Protein AF-0000000080629270 (afdb_homodimer)

Structure (mmCIF, N/CA/C/O backbone):
data_AF-0000000080629270-model_v1
#
loop_
_entity.id
_entity.type
_entity.pdbx_description
1 polymer 'High-affinity branched-chain amino acid ABC transporter (Substrate-binding protein)'
#
loop_
_atom_site.group_PDB
_atom_site.id
_atom_site.type_symbol
_atom_site.label_atom_id
_atom_site.label_alt_id
_atom_site.label_comp_id
_atom_site.label_asym_id
_atom_site.label_entity_id
_atom_site.label_seq_id
_atom_site.pdbx_PDB_ins_code
_atom_site.Cartn_x
_atom_site.Cartn_y
_atom_site.Cartn_z
_atom_site.occupancy
_atom_site.B_iso_or_equiv
_atom_site.auth_seq_id
_atom_site.auth_comp_id
_atom_site.auth_asym_id
_atom_site.auth_atom_id
_atom_site.pdbx_PDB_model_num
ATOM 1 N N . MET A 1 1 ? 4.297 4.598 -2.424 1 84.56 1 MET A N 1
ATOM 2 C CA . MET A 1 1 ? 3.557 3.338 -2.379 1 84.56 1 MET A CA 1
ATOM 3 C C . MET A 1 1 ? 4.512 2.148 -2.381 1 84.56 1 MET A C 1
ATOM 5 O O . MET A 1 1 ? 5.48 2.125 -3.143 1 84.56 1 MET A O 1
ATOM 9 N N . ILE A 1 2 ? 4.305 1.257 -1.446 1 91.69 2 ILE A N 1
ATOM 10 C CA . ILE A 1 2 ? 5.02 -0.015 -1.418 1 91.69 2 ILE A CA 1
ATOM 11 C C . ILE A 1 2 ? 4.031 -1.165 -1.598 1 91.69 2 ILE A C 1
ATOM 13 O O . ILE A 1 2 ? 3.25 -1.467 -0.693 1 91.69 2 ILE A O 1
ATOM 17 N N . SER A 1 3 ? 4.098 -1.799 -2.756 1 90.94 3 SER A N 1
ATOM 18 C CA . SER A 1 3 ? 3.129 -2.848 -3.055 1 90.94 3 SER A CA 1
ATOM 19 C C . SER A 1 3 ? 3.592 -4.199 -2.52 1 90.94 3 SER A C 1
ATOM 21 O O . SER A 1 3 ? 4.734 -4.605 -2.752 1 90.94 3 SER A O 1
ATOM 23 N N . PRO A 1 4 ? 2.674 -4.91 -1.896 1 90.75 4 PRO A N 1
ATOM 24 C CA . PRO A 1 4 ? 3.018 -6.258 -1.445 1 90.75 4 PRO A CA 1
ATOM 25 C C . PRO A 1 4 ? 2.721 -7.324 -2.498 1 90.75 4 PRO A C 1
ATOM 27 O O . PRO A 1 4 ? 3.176 -8.469 -2.371 1 90.75 4 PRO A O 1
ATOM 30 N N . THR A 1 5 ? 1.942 -6.953 -3.545 1 89 5 THR A N 1
ATOM 31 C CA . THR A 1 5 ? 1.402 -8.062 -4.328 1 89 5 THR A CA 1
ATOM 32 C C . THR A 1 5 ? 1.423 -7.73 -5.816 1 89 5 THR A C 1
ATOM 34 O O . THR A 1 5 ? 1.142 -8.594 -6.652 1 89 5 THR A O 1
ATOM 37 N N . ALA A 1 6 ? 1.651 -6.504 -6.238 1 89.06 6 ALA A N 1
ATOM 38 C CA . ALA A 1 6 ? 1.617 -6.152 -7.652 1 89.06 6 ALA A CA 1
ATOM 39 C C . ALA A 1 6 ? 2.857 -6.668 -8.375 1 89.06 6 ALA A C 1
ATOM 41 O O . ALA A 1 6 ? 3.939 -6.086 -8.258 1 89.06 6 ALA A O 1
ATOM 42 N N . THR A 1 7 ? 2.611 -7.672 -9.18 1 93.5 7 THR A N 1
ATOM 43 C CA . THR A 1 7 ? 3.768 -8.375 -9.719 1 93.5 7 THR A CA 1
ATOM 44 C C . THR A 1 7 ? 4.031 -7.957 -11.164 1 93.5 7 THR A C 1
ATOM 46 O O . THR A 1 7 ? 5.066 -8.305 -11.742 1 93.5 7 THR A O 1
ATOM 49 N N . SER A 1 8 ? 3.172 -7.234 -11.789 1 93.44 8 SER A N 1
ATOM 50 C CA . SER A 1 8 ? 3.324 -6.844 -13.188 1 93.44 8 SER A CA 1
ATOM 51 C C . SER A 1 8 ? 4.598 -6.027 -13.398 1 93.44 8 SER A C 1
ATOM 53 O O . SER A 1 8 ? 4.836 -5.051 -12.688 1 93.44 8 SER A O 1
ATOM 55 N N . PRO A 1 9 ? 5.379 -6.422 -14.422 1 93.94 9 PRO A N 1
ATOM 56 C CA . PRO A 1 9 ? 6.582 -5.629 -14.703 1 93.94 9 PRO A CA 1
ATOM 57 C C . PRO A 1 9 ? 6.262 -4.168 -15.016 1 93.94 9 PRO A C 1
ATOM 59 O O . PRO A 1 9 ? 7.066 -3.281 -14.727 1 93.94 9 PRO A O 1
ATOM 62 N N . GLN A 1 10 ? 5.09 -3.924 -15.5 1 92.69 10 GLN A N 1
ATOM 63 C CA . GLN A 1 10 ? 4.715 -2.58 -15.922 1 92.69 10 GLN A CA 1
ATOM 64 C C . GLN A 1 10 ? 4.609 -1.633 -14.734 1 92.69 10 GLN A C 1
ATOM 66 O O . GLN A 1 10 ? 4.707 -0.414 -14.891 1 92.69 10 GLN A O 1
ATOM 71 N N . LEU A 1 11 ? 4.406 -2.166 -13.602 1 90.94 11 LEU A N 1
ATOM 72 C CA . LEU A 1 11 ? 4.277 -1.335 -12.406 1 90.94 11 LEU A CA 1
ATOM 73 C C . LEU A 1 11 ? 5.492 -0.425 -12.25 1 90.94 11 LEU A C 1
ATOM 75 O O . LEU A 1 11 ? 5.344 0.788 -12.078 1 90.94 11 LEU A O 1
ATOM 79 N N . THR A 1 12 ? 6.695 -0.932 -12.367 1 93.25 12 THR A N 1
ATOM 80 C CA . THR A 1 12 ? 7.898 -0.152 -12.086 1 93.25 12 THR A CA 1
ATOM 81 C C . THR A 1 12 ? 8.594 0.245 -13.391 1 93.25 12 THR A C 1
ATOM 83 O O . THR A 1 12 ? 9.422 1.159 -13.398 1 93.25 12 THR A O 1
ATOM 86 N N . ASP A 1 13 ? 8.234 -0.458 -14.43 1 94.06 13 ASP A N 1
ATOM 87 C CA . ASP A 1 13 ? 8.859 -0.122 -15.703 1 94.06 13 ASP A CA 1
ATOM 88 C C . ASP A 1 13 ? 8.438 1.267 -16.172 1 94.06 13 ASP A C 1
ATOM 90 O O . ASP A 1 13 ? 9.086 1.86 -17.031 1 94.06 13 ASP A O 1
ATOM 94 N N . ARG A 1 14 ? 7.418 1.795 -15.602 1 92 14 ARG A N 1
ATOM 95 C CA . ARG A 1 14 ? 6.953 3.137 -15.945 1 92 14 ARG A CA 1
ATOM 96 C C . ARG A 1 14 ? 7.863 4.199 -15.336 1 92 14 ARG A C 1
ATOM 98 O O . ARG A 1 14 ? 7.785 5.375 -15.711 1 92 14 ARG A O 1
ATOM 105 N N . GLY A 1 15 ? 8.656 3.859 -14.422 1 91 15 GLY A N 1
ATOM 106 C CA . GLY A 1 15 ? 9.664 4.762 -13.883 1 91 15 GLY A CA 1
ATOM 107 C C . GLY A 1 15 ? 9.109 5.738 -12.867 1 91 15 GLY A C 1
ATOM 108 O O . GLY A 1 15 ? 9.547 6.887 -12.797 1 91 15 GLY A O 1
ATOM 109 N N . LEU A 1 16 ? 8.148 5.312 -12.133 1 89.38 16 LEU A N 1
ATOM 110 C CA . LEU A 1 16 ? 7.57 6.18 -11.117 1 89.38 16 LEU A CA 1
ATOM 111 C C . LEU A 1 16 ? 8.492 6.293 -9.906 1 89.38 16 LEU A C 1
ATOM 113 O O . LEU A 1 16 ? 9.023 5.285 -9.43 1 89.38 16 LEU A O 1
ATOM 117 N N . LYS A 1 17 ? 8.617 7.523 -9.375 1 89.31 17 LYS A N 1
ATOM 118 C CA . LYS A 1 17 ? 9.594 7.82 -8.336 1 89.31 17 LYS A CA 1
ATOM 119 C C . LYS A 1 17 ? 9.148 7.273 -6.984 1 89.31 17 LYS A C 1
ATOM 121 O O . LYS A 1 17 ? 9.984 6.965 -6.129 1 89.31 17 LYS A O 1
ATOM 126 N N . ASN A 1 18 ? 7.879 7.082 -6.738 1 91.19 18 ASN A N 1
ATOM 127 C CA . ASN A 1 18 ? 7.387 6.777 -5.398 1 91.19 18 ASN A CA 1
ATOM 128 C C . ASN A 1 18 ? 6.688 5.422 -5.352 1 91.19 18 ASN A C 1
ATOM 130 O O . ASN A 1 18 ? 5.762 5.223 -4.562 1 91.19 18 ASN A O 1
ATOM 134 N N . VAL A 1 19 ? 7.109 4.535 -6.34 1 93 19 VAL A N 1
ATOM 135 C CA . VAL A 1 19 ? 6.488 3.217 -6.387 1 93 19 VAL A CA 1
ATOM 136 C C . VAL A 1 19 ? 7.539 2.141 -6.125 1 93 19 VAL A C 1
ATOM 138 O O . VAL A 1 19 ? 8.586 2.117 -6.777 1 93 19 VAL A O 1
ATOM 141 N N . PHE A 1 20 ? 7.266 1.311 -5.145 1 95.12 20 PHE A N 1
ATOM 142 C CA . PHE A 1 20 ? 8.102 0.185 -4.75 1 95.12 20 PHE A CA 1
ATOM 143 C C . PHE A 1 20 ? 7.266 -1.075 -4.566 1 95.12 20 PHE A C 1
ATOM 145 O O . PHE A 1 20 ? 6.043 -0.999 -4.418 1 95.12 20 PHE A O 1
ATOM 152 N N . ARG A 1 21 ? 7.906 -2.209 -4.613 1 94.19 21 ARG A N 1
ATOM 153 C CA . ARG A 1 21 ? 7.227 -3.457 -4.277 1 94.19 21 ARG A CA 1
ATOM 154 C C . ARG A 1 21 ? 8.133 -4.371 -3.459 1 94.19 21 ARG A C 1
ATOM 156 O O . ARG A 1 21 ? 9.352 -4.355 -3.625 1 94.19 21 ARG A O 1
ATOM 163 N N . VAL A 1 22 ? 7.43 -5.227 -2.6 1 92.44 22 VAL A N 1
ATOM 164 C CA . VAL A 1 22 ? 8.188 -6.164 -1.778 1 92.44 22 VAL A CA 1
ATOM 165 C C . VAL A 1 22 ? 7.977 -7.586 -2.285 1 92.44 22 VAL A C 1
ATOM 167 O O . VAL A 1 22 ? 8.406 -8.555 -1.647 1 92.44 22 VAL A O 1
ATOM 170 N N . CYS A 1 23 ? 7.277 -7.766 -3.383 1 91.94 23 CYS A N 1
ATOM 171 C CA . CYS A 1 23 ? 7.141 -9.055 -4.059 1 91.94 23 CYS A CA 1
ATOM 172 C C . CYS A 1 23 ? 7.984 -9.086 -5.332 1 91.94 23 CYS A C 1
ATOM 174 O O . CYS A 1 23 ? 8.5 -8.062 -5.77 1 91.94 23 CYS A O 1
ATOM 176 N N . GLY A 1 24 ? 8.164 -10.297 -5.852 1 92.44 24 GLY A N 1
ATOM 177 C CA . GLY A 1 24 ? 8.891 -10.43 -7.105 1 92.44 24 GLY A CA 1
ATOM 178 C C . GLY A 1 24 ? 8.07 -10.016 -8.312 1 92.44 24 GLY A C 1
ATOM 179 O O . GLY A 1 24 ? 6.871 -9.758 -8.203 1 92.44 24 GLY A O 1
ATOM 180 N N . ARG A 1 25 ? 8.805 -9.969 -9.461 1 94.56 25 ARG A N 1
ATOM 181 C CA . ARG A 1 25 ? 8.164 -9.617 -10.727 1 94.56 25 ARG A CA 1
ATOM 182 C C . ARG A 1 25 ? 7.699 -10.867 -11.469 1 94.56 25 ARG A C 1
ATOM 184 O O . ARG A 1 25 ? 8.305 -11.93 -11.344 1 94.56 25 ARG A O 1
ATOM 191 N N . ASP A 1 26 ? 6.676 -10.625 -12.312 1 95.75 26 ASP A N 1
ATOM 192 C CA . ASP A 1 26 ? 6.129 -11.727 -13.086 1 95.75 26 ASP A CA 1
ATOM 193 C C . ASP A 1 26 ? 7.16 -12.281 -14.07 1 95.75 26 ASP A C 1
ATOM 195 O O . ASP A 1 26 ? 7.16 -13.469 -14.375 1 95.75 26 ASP A O 1
ATOM 199 N N . ASP A 1 27 ? 7.996 -11.414 -14.562 1 94.81 27 ASP A N 1
ATOM 200 C CA . ASP A 1 27 ? 8.992 -11.922 -15.5 1 94.81 27 ASP A CA 1
ATOM 201 C C . ASP A 1 27 ? 10.016 -12.805 -14.781 1 94.81 27 ASP A C 1
ATOM 203 O O . ASP A 1 27 ? 10.562 -13.734 -15.383 1 94.81 27 ASP A O 1
ATOM 207 N N . GLN A 1 28 ? 10.312 -12.578 -13.516 1 94.06 28 GLN A N 1
ATOM 208 C CA . GLN A 1 28 ? 11.117 -13.492 -12.711 1 94.06 28 GLN A CA 1
ATOM 209 C C . GLN A 1 28 ? 10.375 -14.805 -12.461 1 94.06 28 GLN A C 1
ATOM 211 O O . GLN A 1 28 ? 10.969 -15.875 -12.539 1 94.06 28 GLN A O 1
ATOM 216 N N . GLN A 1 29 ? 9.156 -14.633 -12.18 1 95.06 29 GLN A N 1
ATOM 217 C CA . GLN A 1 29 ? 8.32 -15.805 -11.945 1 95.06 29 GLN A CA 1
ATOM 218 C C . GLN A 1 29 ? 8.266 -16.703 -13.18 1 95.06 29 GLN A C 1
ATOM 220 O O . GLN A 1 29 ? 8.422 -17.922 -13.078 1 95.06 29 GLN A O 1
ATOM 225 N N . GLY A 1 30 ? 8.031 -16.125 -14.328 1 96.06 30 GLY A N 1
ATOM 226 C CA . GLY A 1 30 ? 8.008 -16.875 -15.586 1 96.06 30 GLY A CA 1
ATOM 227 C C . GLY A 1 30 ? 9.32 -17.562 -15.891 1 96.06 30 GLY A C 1
ATOM 228 O O . GLY A 1 30 ? 9.328 -18.688 -16.406 1 96.06 30 GLY A O 1
ATOM 229 N N . GLU A 1 31 ? 10.383 -16.906 -15.586 1 95.75 31 GLU A N 1
ATOM 230 C CA . GLU A 1 31 ? 11.703 -17.484 -15.805 1 95.75 31 GLU A CA 1
ATOM 231 C C . GLU A 1 31 ? 11.891 -18.766 -14.984 1 95.75 31 GLU A C 1
ATOM 233 O O . GLU A 1 31 ? 12.328 -19.797 -15.508 1 95.75 31 GLU A O 1
ATOM 238 N N . VAL A 1 32 ? 11.516 -18.688 -13.75 1 95.56 32 VAL A N 1
ATOM 239 C CA . VAL A 1 32 ? 11.664 -19.828 -12.844 1 95.56 32 VAL A CA 1
ATOM 240 C C . VAL A 1 32 ? 10.758 -20.969 -13.297 1 95.56 32 VAL A C 1
ATOM 242 O O . VAL A 1 32 ? 11.172 -22.125 -13.312 1 95.56 32 VAL A O 1
ATOM 245 N N . ALA A 1 33 ? 9.586 -20.641 -13.68 1 97.5 33 ALA A N 1
ATOM 246 C CA . ALA A 1 33 ? 8.625 -21.656 -14.109 1 97.5 33 ALA A CA 1
ATOM 247 C C . ALA A 1 33 ? 9.094 -22.344 -15.383 1 97.5 33 ALA A C 1
ATOM 249 O O . ALA A 1 33 ? 9.102 -23.578 -15.469 1 97.5 33 ALA A O 1
ATOM 250 N N . ALA A 1 34 ? 9.5 -21.562 -16.359 1 97.94 34 ALA A N 1
ATOM 251 C CA . ALA A 1 34 ? 9.938 -22.125 -17.641 1 97.94 34 ALA A CA 1
ATOM 252 C C . ALA A 1 34 ? 11.164 -23.016 -17.453 1 97.94 34 ALA A C 1
ATOM 254 O O . ALA A 1 34 ? 11.266 -24.078 -18.062 1 97.94 34 ALA A O 1
ATOM 255 N N . LYS A 1 35 ? 12.055 -22.547 -16.625 1 96.88 35 LYS A N 1
ATOM 256 C CA . LYS A 1 35 ? 13.258 -23.328 -16.359 1 96.88 35 LYS A CA 1
ATOM 257 C C . LYS A 1 35 ? 12.914 -24.688 -15.766 1 96.88 35 LYS A C 1
ATOM 259 O O . LYS A 1 35 ? 13.438 -25.719 -16.203 1 96.88 35 LYS A O 1
ATOM 264 N N . LEU A 1 36 ? 12.039 -24.703 -14.773 1 97 36 LEU A N 1
ATOM 265 C CA . LEU A 1 36 ? 11.648 -25.969 -14.164 1 97 36 LEU A CA 1
ATOM 266 C C . LEU A 1 36 ? 11.016 -26.891 -15.188 1 97 36 LEU A C 1
ATOM 268 O O . LEU A 1 36 ? 11.352 -28.078 -15.25 1 97 36 LEU A O 1
ATOM 272 N N . ILE A 1 37 ? 10.117 -26.406 -15.977 1 97.69 37 ILE A N 1
ATOM 273 C CA . ILE A 1 37 ? 9.406 -27.203 -16.969 1 97.69 37 ILE A CA 1
ATOM 274 C C . ILE A 1 37 ? 10.398 -27.781 -17.969 1 97.69 37 ILE A C 1
ATOM 276 O O . ILE A 1 37 ? 10.359 -28.984 -18.281 1 97.69 37 ILE A O 1
ATOM 280 N N . ALA A 1 38 ? 11.266 -26.969 -18.422 1 97.44 38 ALA A N 1
ATOM 281 C CA . ALA A 1 38 ? 12.25 -27.391 -19.422 1 97.44 38 ALA A CA 1
ATOM 282 C C . ALA A 1 38 ? 13.172 -28.469 -18.844 1 97.44 38 ALA A C 1
ATOM 284 O O . ALA A 1 38 ? 13.547 -29.406 -19.562 1 97.44 38 ALA A O 1
ATOM 285 N N . ASP A 1 39 ? 13.492 -28.328 -17.594 1 96.88 39 ASP A N 1
ATOM 286 C CA . ASP A 1 39 ? 14.477 -29.219 -16.984 1 96.88 39 ASP A CA 1
ATOM 287 C C . ASP A 1 39 ? 13.828 -30.531 -16.562 1 96.88 39 ASP A C 1
ATOM 289 O O . ASP A 1 39 ? 14.406 -31.609 -16.75 1 96.88 39 ASP A O 1
ATOM 293 N N . ARG A 1 40 ? 12.664 -30.469 -16.031 1 96.62 40 ARG A N 1
ATOM 294 C CA . ARG A 1 40 ? 12.094 -31.625 -15.352 1 96.62 40 ARG A CA 1
ATOM 295 C C . ARG A 1 40 ? 11.148 -32.375 -16.281 1 96.62 40 ARG A C 1
ATOM 297 O O . ARG A 1 40 ? 10.828 -33.562 -16.031 1 96.62 40 ARG A O 1
ATOM 304 N N . TYR A 1 41 ? 10.711 -31.75 -17.312 1 96.81 41 TYR A N 1
ATOM 305 C CA . TYR A 1 41 ? 9.664 -32.375 -18.109 1 96.81 41 TYR A CA 1
ATOM 306 C C . TYR A 1 41 ? 10.047 -32.406 -19.578 1 96.81 41 TYR A C 1
ATOM 308 O O . TYR A 1 41 ? 9.195 -32.188 -20.453 1 96.81 41 TYR A O 1
ATOM 316 N N . LYS A 1 42 ? 11.281 -32.625 -19.734 1 93.25 42 LYS A N 1
ATOM 317 C CA . LYS A 1 42 ? 11.766 -32.781 -21.109 1 93.25 42 LYS A CA 1
ATOM 318 C C . LYS A 1 42 ? 11.039 -33.906 -21.812 1 93.25 42 LYS A C 1
ATOM 320 O O . LYS A 1 42 ? 10.898 -35 -21.266 1 93.25 42 LYS A O 1
ATOM 325 N N . GLY A 1 43 ? 10.547 -33.625 -23 1 95.38 43 GLY A N 1
ATOM 326 C CA . GLY A 1 43 ? 9.883 -34.656 -23.797 1 95.38 43 GLY A CA 1
ATOM 327 C C . GLY A 1 43 ? 8.414 -34.812 -23.453 1 95.38 43 GLY A C 1
ATOM 328 O O . GLY A 1 43 ? 7.703 -35.562 -24.125 1 95.38 43 GLY A O 1
ATOM 329 N N . LYS A 1 44 ? 7.973 -34.156 -22.5 1 98 44 LYS A N 1
ATOM 330 C CA . LYS A 1 44 ? 6.566 -34.219 -22.109 1 98 44 LYS A CA 1
ATOM 331 C C . LYS A 1 44 ? 5.742 -33.156 -22.859 1 98 44 LYS A C 1
ATOM 333 O O . LYS A 1 44 ? 6.285 -32.156 -23.312 1 98 44 LYS A O 1
ATOM 338 N N . LYS A 1 45 ? 4.516 -33.5 -23.031 1 98.62 45 LYS A N 1
ATOM 339 C CA . LYS A 1 45 ? 3.596 -32.562 -23.656 1 98.62 45 LYS A CA 1
ATOM 340 C C . LYS A 1 45 ? 3.088 -31.547 -22.641 1 98.62 45 LYS A C 1
ATOM 342 O O . LYS A 1 45 ? 2.408 -31.906 -21.672 1 98.62 45 LYS A O 1
ATOM 347 N N . VAL A 1 46 ? 3.414 -30.266 -22.938 1 98.81 46 VAL A N 1
ATOM 348 C CA . VAL A 1 46 ? 3.082 -29.188 -22.031 1 98.81 46 VAL A CA 1
ATOM 349 C C . VAL A 1 46 ? 1.938 -28.359 -22.594 1 98.81 46 VAL A C 1
ATOM 351 O O . VAL A 1 46 ? 1.984 -27.938 -23.766 1 98.81 46 VAL A O 1
ATOM 354 N N . ALA A 1 47 ? 0.898 -28.172 -21.797 1 98.94 47 ALA A N 1
ATOM 355 C CA . ALA A 1 47 ? -0.135 -27.188 -22.109 1 98.94 47 ALA A CA 1
ATOM 356 C C . ALA A 1 47 ? -0.001 -25.938 -21.234 1 98.94 47 ALA A C 1
ATOM 358 O O . ALA A 1 47 ? 0.311 -26.047 -20.047 1 98.94 47 ALA A O 1
ATOM 359 N N . ILE A 1 48 ? -0.236 -24.766 -21.828 1 98.94 48 ILE A N 1
ATOM 360 C CA . ILE A 1 48 ? -0.261 -23.484 -21.125 1 98.94 48 ILE A CA 1
ATOM 361 C C . ILE A 1 48 ? -1.653 -22.859 -21.219 1 98.94 48 ILE A C 1
ATOM 363 O O . ILE A 1 48 ? -2.141 -22.594 -22.312 1 98.94 48 ILE A O 1
ATOM 367 N N . VAL A 1 49 ? -2.285 -22.688 -20.062 1 98.94 49 VAL A N 1
ATOM 368 C CA . VAL A 1 49 ? -3.648 -22.172 -19.969 1 98.94 49 VAL A CA 1
ATOM 369 C C . VAL A 1 49 ? -3.672 -20.922 -19.094 1 98.94 49 VAL A C 1
ATOM 371 O O . VAL A 1 49 ? -2.975 -20.859 -18.078 1 98.94 49 VAL A O 1
ATOM 374 N N . HIS A 1 50 ? -4.43 -19.906 -19.469 1 98.69 50 HIS A N 1
ATOM 375 C CA . HIS A 1 50 ? -4.547 -18.703 -18.641 1 98.69 50 HIS A CA 1
ATOM 376 C C . HIS A 1 50 ? -5.992 -18.234 -18.547 1 98.69 50 HIS A C 1
ATOM 378 O O . HIS A 1 50 ? -6.844 -18.688 -19.328 1 98.69 50 HIS A O 1
ATOM 384 N N . ASP A 1 51 ? -6.277 -17.297 -17.672 1 97.56 51 ASP A N 1
ATOM 385 C CA . ASP A 1 51 ? -7.652 -16.906 -17.375 1 97.56 51 ASP A CA 1
ATOM 386 C C . ASP A 1 51 ? -8.016 -15.602 -18.078 1 97.56 51 ASP A C 1
ATOM 388 O O . ASP A 1 51 ? -8.977 -14.938 -17.688 1 97.56 51 ASP A O 1
ATOM 392 N N . LYS A 1 52 ? -7.258 -15.117 -19.031 1 96.81 52 LYS A N 1
ATOM 393 C CA . LYS A 1 52 ? -7.453 -13.945 -19.875 1 96.81 52 LYS A CA 1
ATOM 394 C C . LYS A 1 52 ? -7.234 -12.656 -19.109 1 96.81 52 LYS A C 1
ATOM 396 O O . LYS A 1 52 ? -7.215 -11.57 -19.688 1 96.81 52 LYS A O 1
ATOM 401 N N . GLN A 1 53 ? -7.078 -12.719 -17.797 1 94.12 53 GLN A N 1
ATOM 402 C CA . GLN A 1 53 ? -6.781 -11.523 -17.031 1 94.12 53 GLN A CA 1
ATOM 403 C C . GLN A 1 53 ? -5.328 -11.102 -17.203 1 94.12 53 GLN A C 1
ATOM 405 O O . GLN A 1 53 ? -4.477 -11.922 -17.547 1 94.12 53 GLN A O 1
ATOM 410 N N . ALA A 1 54 ? -5.141 -9.797 -16.922 1 92.69 54 ALA A N 1
ATOM 411 C CA . ALA A 1 54 ? -3.826 -9.219 -17.203 1 92.69 54 ALA A CA 1
ATOM 412 C C . ALA A 1 54 ? -2.719 -10.023 -16.531 1 92.69 54 ALA A C 1
ATOM 414 O O . ALA A 1 54 ? -1.711 -10.352 -17.156 1 92.69 54 ALA A O 1
ATOM 415 N N . TYR A 1 55 ? -2.879 -10.344 -15.289 1 94.38 55 TYR A N 1
ATOM 416 C CA . TYR A 1 55 ? -1.891 -11.102 -14.523 1 94.38 55 TYR A CA 1
ATOM 417 C C . TYR A 1 55 ? -1.685 -12.484 -15.125 1 94.38 55 TYR A C 1
ATOM 419 O O . TYR A 1 55 ? -0.557 -12.867 -15.453 1 94.38 55 TYR A O 1
ATOM 427 N N . GLY A 1 56 ? -2.75 -13.266 -15.273 1 97.12 56 GLY A N 1
ATOM 428 C CA . GLY A 1 56 ? -2.674 -14.625 -15.773 1 97.12 56 GLY A CA 1
ATOM 429 C C . GLY A 1 56 ? -2.148 -14.719 -17.188 1 97.12 56 GLY A C 1
ATOM 430 O O . GLY A 1 56 ? -1.269 -15.531 -17.484 1 97.12 56 GLY A O 1
ATOM 431 N N . GLN A 1 57 ? -2.689 -13.891 -18.047 1 97.75 57 GLN A N 1
ATOM 432 C CA . GLN A 1 57 ? -2.248 -13.883 -19.438 1 97.75 57 GLN A CA 1
ATOM 433 C C . GLN A 1 57 ? -0.786 -13.461 -19.547 1 97.75 57 GLN A C 1
ATOM 435 O O . GLN A 1 57 ? -0.031 -14.023 -20.344 1 97.75 57 GLN A O 1
ATOM 440 N N . GLY A 1 58 ? -0.417 -12.469 -18.797 1 97.38 58 GLY A N 1
ATOM 441 C CA . GLY A 1 58 ? 0.97 -12.031 -18.812 1 97.38 58 GLY A CA 1
ATOM 442 C C . GLY A 1 58 ? 1.945 -13.133 -18.438 1 97.38 58 GLY A C 1
ATOM 443 O O . GLY A 1 58 ? 2.973 -13.305 -19.094 1 97.38 58 GLY A O 1
ATOM 444 N N . LEU A 1 59 ? 1.638 -13.883 -17.438 1 97.88 59 LEU A N 1
ATOM 445 C CA . LEU A 1 59 ? 2.48 -14.992 -17 1 97.88 59 LEU A CA 1
ATOM 446 C C . LEU A 1 59 ? 2.537 -16.078 -18.062 1 97.88 59 LEU A C 1
ATOM 448 O O . LEU A 1 59 ? 3.615 -16.594 -18.375 1 97.88 59 LEU A O 1
ATOM 452 N N . ALA A 1 60 ? 1.362 -16.406 -18.578 1 98.56 60 ALA A N 1
ATOM 453 C CA . ALA A 1 60 ? 1.282 -17.453 -19.594 1 98.56 60 ALA A CA 1
ATOM 454 C C . ALA A 1 60 ? 2.113 -17.078 -20.828 1 98.56 60 ALA A C 1
ATOM 456 O O . ALA A 1 60 ? 2.865 -17.906 -21.344 1 98.56 60 ALA A O 1
ATOM 457 N N . ASP A 1 61 ? 1.997 -15.836 -21.25 1 98.56 61 ASP A N 1
ATOM 458 C CA . ASP A 1 61 ? 2.758 -15.359 -22.406 1 98.56 61 ASP A CA 1
ATOM 459 C C . ASP A 1 61 ? 4.262 -15.453 -22.141 1 98.56 61 ASP A C 1
ATOM 461 O O . ASP A 1 61 ? 5.023 -15.859 -23.031 1 98.56 61 ASP A O 1
ATOM 465 N N . ASP A 1 62 ? 4.633 -15.094 -21 1 98.25 62 ASP A N 1
ATOM 466 C CA . ASP A 1 62 ? 6.051 -15.094 -20.641 1 98.25 62 ASP A CA 1
ATOM 467 C C . ASP A 1 62 ? 6.598 -16.516 -20.594 1 98.25 62 ASP A C 1
ATOM 469 O O . ASP A 1 62 ? 7.66 -16.797 -21.156 1 98.25 62 ASP A O 1
ATOM 473 N N . VAL A 1 63 ? 5.902 -17.406 -19.953 1 98.62 63 VAL A N 1
ATOM 474 C CA . VAL A 1 63 ? 6.328 -18.797 -19.859 1 98.62 63 VAL A CA 1
ATOM 475 C C . VAL A 1 63 ? 6.402 -19.422 -21.266 1 98.62 63 VAL A C 1
ATOM 477 O O . VAL A 1 63 ? 7.375 -20.094 -21.594 1 98.62 63 VAL A O 1
ATOM 480 N N . LYS A 1 64 ? 5.398 -19.141 -22.094 1 98.75 64 LYS A N 1
ATOM 481 C CA . LYS A 1 64 ? 5.418 -19.625 -23.469 1 98.75 64 LYS A CA 1
ATOM 482 C C . LYS A 1 64 ? 6.66 -19.141 -24.203 1 98.75 64 LYS A C 1
ATOM 484 O O . LYS A 1 64 ? 7.371 -19.938 -24.828 1 98.75 64 LYS A O 1
ATOM 489 N N . ARG A 1 65 ? 6.875 -17.891 -24.141 1 98.56 65 ARG A N 1
ATOM 490 C CA . ARG A 1 65 ? 8.016 -17.281 -24.828 1 98.56 65 ARG A CA 1
ATOM 491 C C . ARG A 1 65 ? 9.32 -17.938 -24.391 1 98.56 65 ARG A C 1
ATOM 493 O O . ARG A 1 65 ? 10.164 -18.266 -25.234 1 98.56 65 ARG A O 1
ATOM 500 N N . ARG A 1 66 ? 9.469 -18.188 -23.203 1 98.38 66 ARG A N 1
ATOM 501 C CA . ARG A 1 66 ? 10.711 -18.734 -22.656 1 98.38 66 ARG A CA 1
ATOM 502 C C . ARG A 1 66 ? 10.859 -20.203 -23.016 1 98.38 66 ARG A C 1
ATOM 504 O O . ARG A 1 66 ? 11.953 -20.672 -23.344 1 98.38 66 ARG A O 1
ATOM 511 N N . LEU A 1 67 ? 9.773 -20.938 -22.906 1 98.5 67 LEU A N 1
ATOM 512 C CA . LEU A 1 67 ? 9.828 -22.344 -23.328 1 98.5 67 LEU A CA 1
ATOM 513 C C . LEU A 1 67 ? 10.188 -22.469 -24.797 1 98.5 67 LEU A C 1
ATOM 515 O O . LEU A 1 67 ? 11.023 -23.297 -25.172 1 98.5 67 LEU A O 1
ATOM 519 N N . ASN A 1 68 ? 9.562 -21.594 -25.609 1 98.5 68 ASN A N 1
ATOM 520 C CA . ASN A 1 68 ? 9.867 -21.609 -27.031 1 98.5 68 ASN A CA 1
ATOM 521 C C . ASN A 1 68 ? 11.328 -21.266 -27.297 1 98.5 68 ASN A C 1
ATOM 523 O O . ASN A 1 68 ? 11.969 -21.891 -28.156 1 98.5 68 ASN A O 1
ATOM 527 N N . ALA A 1 69 ? 11.836 -20.344 -26.594 1 97.75 69 ALA A N 1
ATOM 528 C CA . ALA A 1 69 ? 13.242 -19.969 -26.703 1 97.75 69 ALA A CA 1
ATOM 529 C C . ALA A 1 69 ? 14.156 -21.125 -26.312 1 97.75 69 ALA A C 1
ATOM 531 O O . ALA A 1 69 ? 15.273 -21.234 -26.828 1 97.75 69 ALA A O 1
ATOM 532 N N . ALA A 1 70 ? 13.664 -22 -25.5 1 96.62 70 ALA A N 1
ATOM 533 C CA . ALA A 1 70 ? 14.422 -23.172 -25.062 1 96.62 70 ALA A CA 1
ATOM 534 C C . ALA A 1 70 ? 14.188 -24.359 -25.984 1 96.62 70 ALA A C 1
ATOM 536 O O . ALA A 1 70 ? 14.648 -25.469 -25.703 1 96.62 70 ALA A O 1
ATOM 537 N N . GLY A 1 71 ? 13.391 -24.188 -26.984 1 96.44 71 GLY A N 1
ATOM 538 C CA . GLY A 1 71 ? 13.164 -25.234 -27.984 1 96.44 71 GLY A CA 1
ATOM 539 C C . GLY A 1 71 ? 11.977 -26.125 -27.672 1 96.44 71 GLY A C 1
ATOM 540 O O . GLY A 1 71 ? 11.812 -27.188 -28.266 1 96.44 71 GLY A O 1
ATOM 541 N N . ILE A 1 72 ? 11.188 -25.719 -26.703 1 97.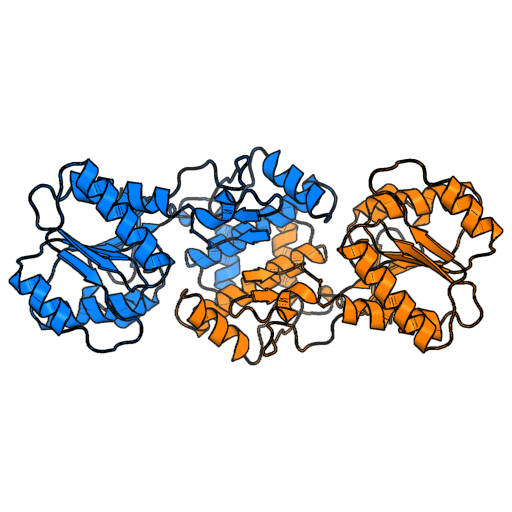5 72 ILE A N 1
ATOM 542 C CA . ILE A 1 72 ? 10 -26.484 -26.312 1 97.5 72 ILE A CA 1
ATOM 543 C C . ILE A 1 72 ? 8.75 -25.797 -26.844 1 97.5 72 ILE A C 1
ATOM 545 O O . ILE A 1 72 ? 8.484 -24.641 -26.5 1 97.5 72 ILE A O 1
ATOM 549 N N . THR A 1 73 ? 8.062 -26.5 -27.656 1 97.81 73 THR A N 1
ATOM 550 C CA . THR A 1 73 ? 6.781 -26 -28.141 1 97.81 73 THR A CA 1
ATOM 551 C C . THR A 1 73 ? 5.621 -26.609 -27.359 1 97.81 73 THR A C 1
ATOM 553 O O . THR A 1 73 ? 5.535 -27.828 -27.219 1 97.81 73 THR A O 1
ATOM 556 N N . GLU A 1 74 ? 4.793 -25.766 -26.828 1 97.88 74 GLU A N 1
ATOM 557 C CA . GLU A 1 74 ? 3.645 -26.234 -26.062 1 97.88 74 GLU A CA 1
ATOM 558 C C . GLU A 1 74 ? 2.676 -27.016 -26.938 1 97.88 74 GLU A C 1
ATOM 560 O O . GLU A 1 74 ? 2.512 -26.703 -28.125 1 97.88 74 GLU A O 1
ATOM 565 N N . ALA A 1 75 ? 2.004 -27.984 -26.328 1 98.06 75 ALA A N 1
ATOM 566 C CA . ALA A 1 75 ? 0.985 -28.766 -27.031 1 98.06 75 ALA A CA 1
ATOM 567 C C . ALA A 1 75 ? -0.298 -27.969 -27.219 1 98.06 75 ALA A C 1
ATOM 569 O O . ALA A 1 75 ? -1.055 -28.188 -28.156 1 98.06 75 ALA A O 1
ATOM 570 N N . ALA A 1 76 ? -0.502 -27.078 -26.281 1 98.31 76 ALA A N 1
ATOM 571 C CA . ALA A 1 76 ? -1.665 -26.203 -26.328 1 98.31 76 ALA A CA 1
ATOM 572 C C . ALA A 1 76 ? -1.39 -24.891 -25.609 1 98.31 76 ALA A C 1
ATOM 574 O O . ALA A 1 76 ? -0.75 -24.875 -24.547 1 98.31 76 ALA A O 1
ATOM 575 N N . PHE A 1 77 ? -1.722 -23.812 -26.234 1 98.75 77 PHE A N 1
ATOM 576 C CA . PHE A 1 77 ? -1.824 -22.484 -25.625 1 98.75 77 PHE A CA 1
ATOM 577 C C . PHE A 1 77 ? -3.242 -21.953 -25.75 1 98.75 77 PHE A C 1
ATOM 579 O O . PHE A 1 77 ? -3.689 -21.609 -26.859 1 98.75 77 PHE A O 1
ATOM 586 N N . THR A 1 78 ? -3.967 -21.953 -24.609 1 98.62 78 THR A N 1
ATOM 587 C CA . THR A 1 78 ? -5.387 -21.625 -24.656 1 98.62 78 THR A CA 1
ATOM 588 C C . THR A 1 78 ? -5.812 -20.891 -23.375 1 98.62 78 THR A C 1
ATOM 590 O O . THR A 1 78 ? -4.977 -20.594 -22.516 1 98.62 78 THR A O 1
ATOM 593 N N . SER A 1 79 ? -7.082 -20.453 -23.312 1 98.62 79 SER A N 1
ATOM 594 C CA . SER A 1 79 ? -7.559 -19.672 -22.188 1 98.62 79 SER A CA 1
ATOM 595 C C . SER A 1 79 ? -8.914 -20.172 -21.688 1 98.62 79 SER A C 1
ATOM 597 O O . SER A 1 79 ? -9.586 -20.922 -22.391 1 98.62 79 SER A O 1
ATOM 599 N N . ILE A 1 80 ? -9.18 -19.828 -20.484 1 98.5 80 ILE A N 1
ATOM 600 C CA . ILE A 1 80 ? -10.516 -19.984 -19.922 1 98.5 80 ILE A CA 1
ATOM 601 C C . ILE A 1 80 ? -11.109 -18.625 -19.625 1 98.5 80 ILE A C 1
ATOM 603 O O . ILE A 1 80 ? -10.422 -17.594 -19.719 1 98.5 80 ILE A O 1
ATOM 607 N N . THR A 1 81 ? -12.398 -18.688 -19.359 1 96.62 81 THR A N 1
ATOM 608 C CA . THR A 1 81 ? -13.055 -17.484 -18.828 1 96.62 81 THR A CA 1
ATOM 609 C C . THR A 1 81 ? -13.211 -17.594 -17.312 1 96.62 81 THR A C 1
ATOM 611 O O . THR A 1 81 ? -13.836 -18.516 -16.797 1 96.62 81 THR A O 1
ATOM 614 N N . ALA A 1 82 ? -12.617 -16.625 -16.641 1 93.62 82 ALA A N 1
ATOM 615 C CA . ALA A 1 82 ? -12.703 -16.625 -15.188 1 93.62 82 ALA A CA 1
ATOM 616 C C . ALA A 1 82 ? -14.156 -16.531 -14.727 1 93.62 82 ALA A C 1
ATOM 618 O O . ALA A 1 82 ? -14.961 -15.805 -15.305 1 93.62 82 ALA A O 1
ATOM 619 N N . GLY A 1 83 ? -14.484 -17.25 -13.688 1 92.94 83 GLY A N 1
ATOM 620 C CA . GLY A 1 83 ? -15.828 -17.203 -13.125 1 92.94 83 GLY A CA 1
ATOM 621 C C . GLY A 1 83 ? -16.719 -18.328 -13.617 1 92.94 83 GLY A C 1
ATOM 622 O O . GLY A 1 83 ? -17.766 -18.594 -13.031 1 92.94 83 GLY A O 1
ATOM 623 N N . GLU A 1 84 ? -16.359 -18.938 -14.727 1 96.06 84 GLU A N 1
ATOM 624 C CA . GLU A 1 84 ? -17.109 -20.109 -15.172 1 96.06 84 GLU A CA 1
ATOM 625 C C . GLU A 1 84 ? -17.016 -21.25 -14.172 1 96.06 84 GLU A C 1
ATOM 627 O O . GLU A 1 84 ? -16.078 -21.281 -13.359 1 96.06 84 GLU A O 1
ATOM 632 N N . LYS A 1 85 ? -18.016 -22.141 -14.289 1 95.62 85 LYS A N 1
ATOM 633 C CA . LYS A 1 85 ? -18.047 -23.234 -13.328 1 95.62 85 LYS A CA 1
ATOM 634 C C . LYS A 1 85 ? -17.719 -24.562 -14 1 95.62 85 LYS A C 1
ATOM 636 O O . LYS A 1 85 ? -17.422 -25.547 -13.328 1 95.62 85 LYS A O 1
ATOM 641 N N . ASP A 1 86 ? -17.828 -24.562 -15.281 1 98.19 86 ASP A N 1
ATOM 642 C CA . ASP A 1 86 ? -17.609 -25.781 -16.047 1 98.19 86 ASP A CA 1
ATOM 643 C C . ASP A 1 86 ? -16.453 -25.609 -17.031 1 98.19 86 ASP A C 1
ATOM 645 O O . ASP A 1 86 ? -16.562 -24.844 -17.984 1 98.19 86 ASP A O 1
ATOM 649 N N . TYR A 1 87 ? -15.43 -26.438 -16.734 1 98.5 87 TYR A N 1
ATOM 650 C CA . TYR A 1 87 ? -14.258 -26.391 -17.594 1 98.5 87 TYR A CA 1
ATOM 651 C C . TYR A 1 87 ? -14.039 -27.734 -18.297 1 98.5 87 TYR A C 1
ATOM 653 O O . TYR A 1 87 ? -12.914 -28.062 -18.688 1 98.5 87 TYR A O 1
ATOM 661 N N . SER A 1 88 ? -15.047 -28.5 -18.453 1 97.56 88 SER A N 1
ATOM 662 C CA . SER A 1 88 ? -14.969 -29.875 -18.953 1 97.56 88 SER A CA 1
ATOM 663 C C . SER A 1 88 ? -14.477 -29.922 -20.391 1 97.56 88 SER A C 1
ATOM 665 O O . SER A 1 88 ? -13.742 -30.828 -20.781 1 97.56 88 SER A O 1
ATOM 667 N N . ALA A 1 89 ? -14.93 -28.938 -21.188 1 97.75 89 ALA A N 1
ATOM 668 C CA . ALA A 1 89 ? -14.5 -28.906 -22.578 1 97.75 89 ALA A CA 1
ATOM 669 C C . ALA A 1 89 ? -12.984 -28.734 -22.688 1 97.75 89 ALA A C 1
ATOM 671 O O . ALA A 1 89 ? -12.344 -29.391 -23.516 1 97.75 89 ALA A O 1
ATOM 672 N N . LEU A 1 90 ? -12.438 -27.844 -21.938 1 98.38 90 LEU A N 1
ATOM 673 C CA . LEU A 1 90 ? -10.992 -27.656 -21.891 1 98.38 90 LEU A CA 1
ATOM 674 C C . LEU A 1 90 ? -10.289 -28.938 -21.484 1 98.38 90 LEU A C 1
ATOM 676 O O . LEU A 1 90 ? -9.32 -29.359 -22.125 1 98.38 90 LEU A O 1
ATOM 680 N N . ILE A 1 91 ? -10.781 -29.578 -20.453 1 98.56 91 ILE A N 1
ATOM 681 C CA . ILE A 1 91 ? -10.172 -30.766 -19.875 1 98.56 91 ILE A CA 1
ATOM 682 C C . ILE A 1 91 ? -10.203 -31.906 -20.906 1 98.56 91 ILE A C 1
ATOM 684 O O . ILE A 1 91 ? -9.195 -32.594 -21.094 1 98.56 91 ILE A O 1
ATOM 688 N N . THR A 1 92 ? -11.336 -32.031 -21.5 1 98.31 92 THR A N 1
ATOM 689 C CA . THR A 1 92 ? -11.484 -33.062 -22.516 1 98.31 92 THR A CA 1
ATOM 690 C C . THR A 1 92 ? -10.453 -32.875 -23.625 1 98.31 92 THR A C 1
ATOM 692 O O . THR A 1 92 ? -9.812 -33.844 -24.062 1 98.31 92 THR A O 1
ATOM 695 N N . ARG A 1 93 ? -10.297 -31.75 -24.062 1 98.44 93 ARG A N 1
ATOM 696 C CA . ARG A 1 93 ? -9.352 -31.438 -25.141 1 98.44 93 ARG A CA 1
ATOM 697 C C . ARG A 1 93 ? -7.922 -31.719 -24.703 1 98.44 93 ARG A C 1
ATOM 699 O O . ARG A 1 93 ? -7.148 -32.344 -25.438 1 98.44 93 ARG A O 1
ATOM 706 N N . LEU A 1 94 ? -7.516 -31.266 -23.516 1 98.75 94 LEU A N 1
ATOM 707 C CA . LEU A 1 94 ? -6.16 -31.469 -23.016 1 98.75 94 LEU A CA 1
ATOM 708 C C . LEU A 1 94 ? -5.855 -32.938 -22.844 1 98.75 94 LEU A C 1
ATOM 710 O O . LEU A 1 94 ? -4.754 -33.406 -23.172 1 98.75 94 LEU A O 1
ATOM 714 N N . LYS A 1 95 ? -6.844 -33.688 -22.344 1 98.56 95 LYS A N 1
ATOM 715 C CA . LYS A 1 95 ? -6.699 -35.125 -22.203 1 98.56 95 LYS A CA 1
ATOM 716 C C . LYS A 1 95 ? -6.504 -35.781 -23.562 1 98.56 95 LYS A C 1
ATOM 718 O O . LYS A 1 95 ? -5.609 -36.625 -23.734 1 98.56 95 LYS A O 1
ATOM 723 N N . SER A 1 96 ? -7.316 -35.406 -24.5 1 98.12 96 SER A N 1
ATOM 724 C CA . SER A 1 96 ? -7.242 -35.969 -25.844 1 98.12 96 SER A CA 1
ATOM 725 C C . SER A 1 96 ? -5.898 -35.688 -26.5 1 98.12 96 SER A C 1
ATOM 727 O O . SER A 1 96 ? -5.371 -36.5 -27.25 1 98.12 96 SER A O 1
ATOM 729 N N . ASP A 1 97 ? -5.352 -34.562 -26.172 1 97.69 97 ASP A N 1
ATOM 730 C CA . ASP A 1 97 ? -4.078 -34.125 -26.734 1 97.69 97 ASP A CA 1
ATOM 731 C C . ASP A 1 97 ? -2.904 -34.812 -26.031 1 97.69 97 ASP A C 1
ATOM 733 O O . ASP A 1 97 ? -1.753 -34.656 -26.453 1 97.69 97 ASP A O 1
ATOM 737 N N . GLY A 1 98 ? -3.188 -35.5 -25 1 98.19 98 GLY A N 1
ATOM 738 C CA . GLY A 1 98 ? -2.16 -36.25 -24.297 1 98.19 98 GLY A CA 1
ATOM 739 C C . GLY A 1 98 ? -1.258 -35.375 -23.453 1 98.19 98 GLY A C 1
ATOM 740 O O . GLY A 1 98 ? -0.066 -35.656 -23.312 1 98.19 98 GLY A O 1
ATOM 741 N N . VAL A 1 99 ? -1.784 -34.344 -22.938 1 98.75 99 VAL A N 1
ATOM 742 C CA . VAL A 1 99 ? -1.006 -33.375 -22.141 1 98.75 99 VAL A CA 1
ATOM 743 C C . VAL A 1 99 ? -0.497 -34.062 -20.875 1 98.75 99 VAL A C 1
ATOM 745 O O . VAL A 1 99 ? -1.253 -34.75 -20.188 1 98.75 99 VAL A O 1
ATOM 748 N N . ASP A 1 100 ? 0.773 -33.781 -20.547 1 98.75 100 ASP A N 1
ATOM 749 C CA . ASP A 1 100 ? 1.412 -34.312 -19.359 1 98.75 100 ASP A CA 1
ATOM 750 C C . ASP A 1 100 ? 1.523 -33.25 -18.266 1 98.75 100 ASP A C 1
ATOM 752 O O . ASP A 1 100 ? 1.514 -33.594 -17.078 1 98.75 100 ASP A O 1
ATOM 756 N N . VAL A 1 101 ? 1.756 -32.062 -18.703 1 98.81 101 VAL A N 1
ATOM 757 C CA . VAL A 1 101 ? 1.984 -30.938 -17.797 1 98.81 101 VAL A CA 1
ATOM 758 C C . VAL A 1 101 ? 1.041 -29.797 -18.156 1 98.81 101 VAL A C 1
ATOM 760 O O . VAL A 1 101 ? 0.914 -29.422 -19.312 1 98.81 101 VAL A O 1
ATOM 763 N N . LEU A 1 102 ? 0.34 -29.297 -17.156 1 98.88 102 LEU A N 1
ATOM 764 C CA . LEU A 1 102 ? -0.517 -28.125 -17.297 1 98.88 102 LEU A CA 1
ATOM 765 C C . LEU A 1 102 ? 0.043 -26.953 -16.516 1 98.88 102 LEU A C 1
ATOM 767 O O . LEU A 1 102 ? 0.014 -26.938 -15.289 1 98.88 102 LEU A O 1
ATOM 771 N N . TYR A 1 103 ? 0.568 -25.953 -17.203 1 98.88 103 TYR A N 1
ATOM 772 C CA . TYR A 1 103 ? 0.883 -24.672 -16.578 1 98.88 103 TYR A CA 1
ATOM 773 C C . TYR A 1 103 ? -0.313 -23.734 -16.625 1 98.88 103 TYR A C 1
ATOM 775 O O . TYR A 1 103 ? -0.895 -23.516 -17.703 1 98.88 103 TYR A O 1
ATOM 783 N N . TYR A 1 104 ? -0.613 -23.156 -15.492 1 98.81 104 TYR A N 1
ATOM 784 C CA . TYR A 1 104 ? -1.799 -22.312 -15.406 1 98.81 104 TYR A CA 1
ATOM 785 C C . TYR A 1 104 ? -1.438 -20.906 -14.914 1 98.81 104 TYR A C 1
ATOM 787 O O . TYR A 1 104 ? -0.928 -20.75 -13.805 1 98.81 104 TYR A O 1
ATOM 795 N N . GLY A 1 105 ? -1.646 -19.906 -15.781 1 98.25 105 GLY A N 1
ATOM 796 C CA . GLY A 1 105 ? -1.609 -18.516 -15.375 1 98.25 105 GLY A CA 1
ATOM 797 C C . GLY A 1 105 ? -2.955 -18 -14.898 1 98.25 105 GLY A C 1
ATOM 798 O O . GLY A 1 105 ? -3.811 -17.641 -15.711 1 98.25 105 GLY A O 1
ATOM 799 N N . GLY A 1 106 ? -3.113 -17.875 -13.695 1 96.88 106 GLY A N 1
ATOM 800 C CA . GLY A 1 106 ? -4.375 -17.453 -13.109 1 96.88 106 GLY A CA 1
ATOM 801 C C . GLY A 1 106 ? -4.449 -17.703 -11.617 1 96.88 106 GLY A C 1
ATOM 802 O O . GLY A 1 106 ? -3.424 -17.75 -10.938 1 96.88 106 GLY A O 1
ATOM 803 N N . TYR A 1 107 ? -5.711 -17.828 -11.094 1 95.31 107 TYR A N 1
ATOM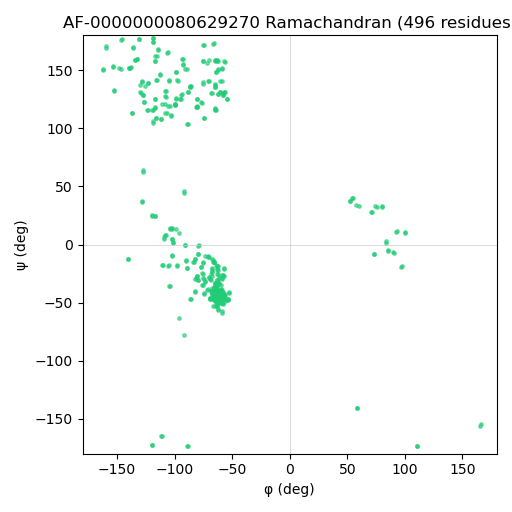 804 C CA . TYR A 1 107 ? -5.91 -17.812 -9.648 1 95.31 107 TYR A CA 1
ATOM 805 C C . TYR A 1 107 ? -6.512 -19.109 -9.156 1 95.31 107 TYR A C 1
ATOM 807 O O . TYR A 1 107 ? -6.742 -20.031 -9.953 1 95.31 107 TYR A O 1
ATOM 815 N N . ASP A 1 108 ? -6.68 -19.188 -7.863 1 94.31 108 ASP A N 1
ATOM 816 C CA . ASP A 1 108 ? -6.969 -20.391 -7.082 1 94.31 108 ASP A CA 1
ATOM 817 C C . ASP A 1 108 ? -8.344 -20.953 -7.43 1 94.31 108 ASP A C 1
ATOM 819 O O . ASP A 1 108 ? -8.492 -22.156 -7.625 1 94.31 108 ASP A O 1
ATOM 823 N N . GLN A 1 109 ? -9.312 -20.078 -7.617 1 93.38 109 GLN A N 1
ATOM 824 C CA . GLN A 1 109 ? -10.688 -20.562 -7.754 1 93.38 109 GLN A CA 1
ATOM 825 C C . GLN A 1 109 ? -10.852 -21.406 -9.016 1 93.38 109 GLN A C 1
ATOM 827 O O . GLN A 1 109 ? -11.328 -22.531 -8.953 1 93.38 109 GLN A O 1
ATOM 832 N N . GLU A 1 110 ? -10.453 -20.859 -10.125 1 96.62 110 GLU A N 1
ATOM 833 C CA . GLU A 1 110 ? -10.625 -21.547 -11.398 1 96.62 110 GLU A CA 1
ATOM 834 C C . GLU A 1 110 ? -9.734 -22.781 -11.484 1 96.62 110 GLU A C 1
ATOM 836 O O . GLU A 1 110 ? -10.172 -23.828 -11.953 1 96.62 110 GLU A O 1
ATOM 841 N N . LEU A 1 111 ? -8.508 -22.656 -10.977 1 97.69 111 LEU A N 1
ATOM 842 C CA . LEU A 1 111 ? -7.617 -23.812 -11.047 1 97.69 111 LEU A CA 1
ATOM 843 C C . LEU A 1 111 ? -8.117 -24.938 -10.156 1 97.69 111 LEU A C 1
ATOM 845 O O . LEU A 1 111 ? -7.949 -26.109 -10.484 1 97.69 111 LEU A O 1
ATOM 849 N N . GLY A 1 112 ? -8.672 -24.531 -8.969 1 97.38 112 GLY A N 1
ATOM 850 C CA . GLY A 1 112 ? -9.25 -25.562 -8.117 1 97.38 112 GLY A CA 1
ATOM 851 C C . GLY A 1 112 ? -10.328 -26.375 -8.812 1 97.38 112 GLY A C 1
ATOM 852 O O . GLY A 1 112 ? -10.328 -27.609 -8.727 1 97.38 112 GLY A O 1
ATOM 853 N N . LEU A 1 113 ? -11.211 -25.734 -9.531 1 97.75 113 LEU A N 1
ATOM 854 C CA . LEU A 1 113 ? -12.266 -26.391 -10.289 1 97.75 113 LEU A CA 1
ATOM 855 C C . LEU A 1 113 ? -11.672 -27.234 -11.422 1 97.75 113 LEU A C 1
ATOM 857 O O . LEU A 1 113 ? -12.125 -28.359 -11.664 1 97.75 113 LEU A O 1
ATOM 861 N N . ILE A 1 114 ? -10.68 -26.703 -12.078 1 98.62 114 ILE A N 1
ATOM 862 C CA . ILE A 1 114 ? -10.023 -27.406 -13.172 1 98.62 114 ILE A CA 1
ATOM 863 C C . ILE A 1 114 ? -9.398 -28.688 -12.656 1 98.62 114 ILE A C 1
ATOM 865 O O . ILE A 1 114 ? -9.547 -29.75 -13.273 1 98.62 114 ILE A O 1
ATOM 869 N N . ALA A 1 115 ? -8.719 -28.609 -11.539 1 98.56 115 ALA A N 1
ATOM 870 C CA . ALA A 1 115 ? -8.078 -29.797 -10.953 1 98.56 115 ALA A CA 1
ATOM 871 C C . ALA A 1 115 ? -9.102 -30.859 -10.617 1 98.56 115 ALA A C 1
ATOM 873 O O . ALA A 1 115 ? -8.914 -32.031 -10.945 1 98.56 115 ALA A O 1
ATOM 874 N N . ARG A 1 116 ? -10.18 -30.453 -10.023 1 98 116 ARG A N 1
ATOM 875 C CA . ARG A 1 116 ? -11.234 -31.391 -9.648 1 98 116 ARG A CA 1
ATOM 876 C C . ARG A 1 116 ? -11.852 -32.062 -10.875 1 98 116 ARG A C 1
ATOM 878 O O . ARG A 1 116 ? -12.016 -33.281 -10.922 1 98 116 ARG A O 1
ATOM 885 N N . GLN A 1 117 ? -12.219 -31.234 -11.789 1 98.25 117 GLN A N 1
ATOM 886 C CA . GLN A 1 117 ? -12.891 -31.719 -12.992 1 98.25 117 GLN A CA 1
ATOM 887 C C . GLN A 1 117 ? -11.961 -32.594 -13.828 1 98.25 117 GLN A C 1
ATOM 889 O O . GLN A 1 117 ? -12.406 -33.531 -14.469 1 98.25 117 GLN A O 1
ATOM 894 N N . ALA A 1 118 ? -10.695 -32.25 -13.898 1 98.75 118 ALA A N 1
ATOM 895 C CA . ALA A 1 118 ? -9.719 -33.094 -14.57 1 98.75 118 ALA A CA 1
ATOM 896 C C . ALA A 1 118 ? -9.68 -34.5 -13.953 1 98.75 118 ALA A C 1
ATOM 898 O O . ALA A 1 118 ? -9.672 -35.5 -14.664 1 98.75 118 ALA A O 1
ATOM 899 N N . ALA A 1 119 ? -9.648 -34.5 -12.641 1 98.06 119 ALA A N 1
ATOM 900 C CA . ALA A 1 119 ? -9.625 -35.781 -11.938 1 98.06 119 ALA A CA 1
ATOM 901 C C . ALA A 1 119 ? -10.883 -36.594 -12.242 1 98.06 119 ALA A C 1
ATOM 903 O O . ALA A 1 119 ? -10.82 -37.812 -12.422 1 98.06 119 ALA A O 1
ATOM 904 N N . ASP A 1 120 ? -11.992 -35.906 -12.297 1 97.56 120 ASP A N 1
ATOM 905 C CA . ASP A 1 120 ? -13.258 -36.562 -12.617 1 97.56 120 ASP A CA 1
ATOM 906 C C . ASP A 1 120 ? -13.188 -37.25 -13.984 1 97.56 120 ASP A C 1
ATOM 908 O O . ASP A 1 120 ? -13.852 -38.281 -14.211 1 97.56 120 ASP A O 1
ATOM 912 N N . GLN A 1 121 ? -12.414 -36.719 -14.828 1 98.19 121 GLN A N 1
ATOM 913 C CA . GLN A 1 121 ? -12.273 -37.25 -16.172 1 98.19 121 GLN A CA 1
ATOM 914 C C . GLN A 1 121 ? -11.055 -38.188 -16.281 1 98.19 121 GLN A C 1
ATOM 916 O O . GLN A 1 121 ? -10.578 -38.469 -17.391 1 98.19 121 GLN A O 1
ATOM 921 N N . GLN A 1 122 ? -10.508 -38.5 -15.156 1 98 122 GLN A N 1
ATOM 922 C CA . GLN A 1 122 ? -9.352 -39.375 -15.07 1 98 122 GLN A CA 1
ATOM 923 C C . GLN A 1 122 ? -8.156 -38.812 -15.82 1 98 122 GLN A C 1
ATOM 925 O O . GLN A 1 122 ? -7.461 -39.531 -16.547 1 98 122 GLN A O 1
ATOM 930 N N . PHE A 1 123 ? -8.062 -37.531 -15.812 1 98.31 123 PHE A N 1
ATOM 931 C CA . PHE A 1 123 ? -6.945 -36.75 -16.328 1 98.31 123 PHE A CA 1
ATOM 932 C C . PHE A 1 123 ? -6.141 -36.125 -15.188 1 98.31 123 PHE A C 1
ATOM 934 O O . PHE A 1 123 ? -6.656 -35.312 -14.438 1 98.31 123 PHE A O 1
ATOM 941 N N . ARG A 1 124 ? -4.855 -36.594 -15.031 1 97.56 124 ARG A N 1
ATOM 942 C CA . ARG A 1 124 ? -4.055 -36.125 -13.898 1 97.56 124 ARG A CA 1
ATOM 943 C C . ARG A 1 124 ? -2.703 -35.594 -14.359 1 97.56 124 ARG A C 1
ATOM 945 O O . ARG A 1 124 ? -1.66 -36.156 -14.008 1 97.56 124 ARG A O 1
ATOM 952 N N . PRO A 1 125 ? -2.748 -34.562 -15.109 1 98.56 125 PRO A N 1
ATOM 953 C CA . PRO A 1 125 ? -1.471 -33.938 -15.469 1 98.56 125 PRO A CA 1
ATOM 954 C C . PRO A 1 125 ? -0.734 -33.375 -14.266 1 98.56 125 PRO A C 1
ATOM 956 O O . PRO A 1 125 ? -1.339 -33.156 -13.219 1 98.56 125 PRO A O 1
ATOM 959 N N . GLN A 1 126 ? 0.573 -33.188 -14.391 1 98.69 126 GLN A N 1
ATOM 960 C CA . GLN A 1 126 ? 1.258 -32.312 -13.445 1 98.69 126 GLN A CA 1
ATOM 961 C C . GLN A 1 126 ? 0.773 -30.859 -13.586 1 98.69 126 GLN A 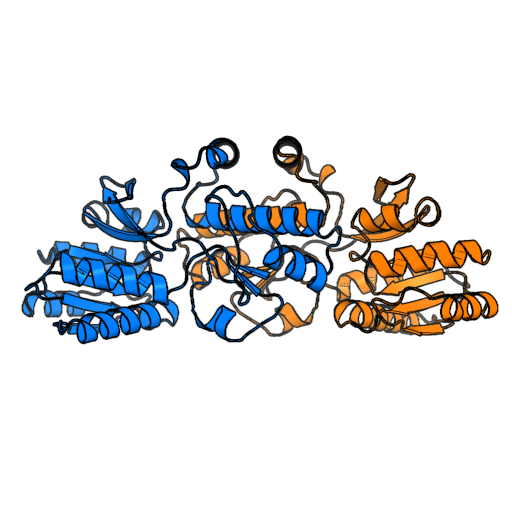C 1
ATOM 963 O O . GLN A 1 126 ? 0.952 -30.234 -14.633 1 98.69 126 GLN A O 1
ATOM 968 N N . ILE A 1 127 ? 0.179 -30.391 -12.508 1 98.81 127 ILE A N 1
ATOM 969 C CA . ILE A 1 127 ? -0.298 -29.016 -12.516 1 98.81 127 ILE A CA 1
ATOM 970 C C . ILE A 1 127 ? 0.769 -28.094 -11.922 1 98.81 127 ILE A C 1
ATOM 972 O O . ILE A 1 127 ? 1.329 -28.391 -10.859 1 98.81 127 ILE A O 1
ATOM 976 N N . ILE A 1 128 ? 1.063 -27.062 -12.633 1 98.69 128 ILE A N 1
ATOM 977 C CA . ILE A 1 128 ? 2 -26.031 -12.203 1 98.69 128 ILE A CA 1
ATOM 978 C C . ILE A 1 128 ? 1.338 -24.656 -12.297 1 98.69 128 ILE A C 1
ATOM 980 O O . ILE A 1 128 ? 0.796 -24.297 -13.344 1 98.69 128 ILE A O 1
ATOM 984 N N . GLY A 1 129 ? 1.296 -23.969 -11.219 1 97.88 129 GLY A N 1
ATOM 985 C CA . GLY A 1 129 ? 0.767 -22.609 -11.195 1 97.88 129 GLY A CA 1
ATOM 986 C C . GLY A 1 129 ? 1.784 -21.578 -10.742 1 97.88 129 GLY A C 1
ATOM 987 O O . GLY A 1 129 ? 2.988 -21.844 -10.758 1 97.88 129 GLY A O 1
ATOM 988 N N . ALA A 1 130 ? 1.331 -20.359 -10.555 1 96.69 130 ALA A N 1
ATOM 989 C CA . ALA A 1 130 ? 2.123 -19.25 -10.047 1 96.69 130 ALA A CA 1
ATOM 990 C C . ALA A 1 130 ? 1.652 -18.828 -8.656 1 96.69 130 ALA A C 1
ATOM 992 O O . ALA A 1 130 ? 1.053 -19.641 -7.93 1 96.69 130 ALA A O 1
ATOM 993 N N . ASP A 1 131 ? 2.064 -17.656 -8.203 1 94.44 131 ASP A N 1
ATOM 994 C CA . ASP A 1 131 ? 1.78 -17.25 -6.828 1 94.44 131 ASP A CA 1
ATOM 995 C C . ASP A 1 131 ? 0.28 -17.062 -6.609 1 94.44 131 ASP A C 1
ATOM 997 O O . ASP A 1 131 ? -0.201 -17.156 -5.477 1 94.44 131 ASP A O 1
ATOM 1001 N N . GLY A 1 132 ? -0.491 -16.969 -7.684 1 93.31 132 GLY A N 1
ATOM 1002 C CA . GLY A 1 132 ? -1.93 -16.781 -7.594 1 93.31 132 GLY A CA 1
ATOM 1003 C C . GLY A 1 132 ? -2.656 -17.969 -7 1 93.31 132 GLY A C 1
ATOM 1004 O O . GLY A 1 132 ? -3.82 -17.859 -6.605 1 93.31 132 GLY A O 1
ATOM 1005 N N . ILE A 1 133 ? -2.02 -19.109 -6.879 1 94.5 133 ILE A N 1
ATOM 1006 C CA . ILE A 1 133 ? -2.711 -20.297 -6.375 1 94.5 133 ILE A CA 1
ATOM 1007 C C . ILE A 1 133 ? -2.227 -20.609 -4.965 1 94.5 133 ILE A C 1
ATOM 1009 O O . ILE A 1 133 ? -2.578 -21.656 -4.398 1 94.5 133 ILE A O 1
ATOM 1013 N N . GLN A 1 134 ? -1.433 -19.703 -4.375 1 91.38 134 GLN A N 1
ATOM 1014 C CA . GLN A 1 134 ? -0.864 -19.875 -3.041 1 91.38 134 GLN A CA 1
ATOM 1015 C C . GLN A 1 134 ? -1.957 -19.906 -1.977 1 91.38 134 GLN A C 1
ATOM 1017 O O . GLN A 1 134 ? -1.849 -20.625 -0.987 1 91.38 134 GLN A O 1
ATOM 1022 N N . PRO A 1 135 ? -3.025 -19.172 -2.064 1 89.25 135 PRO A N 1
ATOM 1023 C CA . PRO A 1 135 ? -4.023 -19.141 -0.994 1 89.25 135 PRO A CA 1
ATOM 1024 C C . PRO A 1 135 ? -4.617 -20.531 -0.707 1 89.25 135 PRO A C 1
ATOM 1026 O O . PRO A 1 135 ? -4.781 -21.328 -1.623 1 89.25 135 PRO A O 1
ATOM 1029 N N . GLN A 1 136 ? -5.008 -20.656 0.553 1 89.31 136 GLN A N 1
ATOM 1030 C CA . GLN A 1 136 ? -5.551 -21.938 1.02 1 89.31 136 GLN A CA 1
ATOM 1031 C C . GLN A 1 136 ? -6.828 -22.297 0.27 1 89.31 136 GLN A C 1
ATOM 1033 O O . GLN A 1 136 ? -7.215 -23.469 0.219 1 89.31 136 GLN A O 1
ATOM 1038 N N . SER A 1 137 ? -7.426 -21.375 -0.324 1 90.94 137 SER A N 1
ATOM 1039 C CA . SER A 1 137 ? -8.664 -21.609 -1.061 1 90.94 137 SER A CA 1
ATOM 1040 C C . SER A 1 137 ? -8.453 -22.609 -2.195 1 90.94 137 SER A C 1
ATOM 1042 O O . SER A 1 137 ? -9.367 -23.359 -2.547 1 90.94 137 SER A O 1
ATOM 1044 N N . TYR A 1 138 ? -7.23 -22.641 -2.717 1 95 138 TYR A N 1
ATOM 1045 C CA . TYR A 1 138 ? -6.965 -23.609 -3.764 1 95 138 TYR A CA 1
ATOM 1046 C C . TYR A 1 138 ? -7.203 -25.031 -3.26 1 95 138 TYR A C 1
ATOM 1048 O O . TYR A 1 138 ? -7.961 -25.797 -3.867 1 95 138 TYR A O 1
ATOM 1056 N N . TRP A 1 139 ? -6.633 -25.359 -2.15 1 95.25 139 TRP A N 1
ATOM 1057 C CA . TRP A 1 139 ? -6.805 -26.688 -1.573 1 95.25 139 TRP A CA 1
ATOM 1058 C C . TRP A 1 139 ? -8.258 -26.906 -1.149 1 95.25 139 TRP A C 1
ATOM 1060 O O . TRP A 1 139 ? -8.789 -28.016 -1.298 1 95.25 139 TRP A O 1
ATOM 1070 N N . ASN A 1 140 ? -8.852 -25.891 -0.611 1 93.5 140 ASN A N 1
ATOM 1071 C CA . ASN A 1 140 ? -10.227 -26.016 -0.151 1 93.5 140 ASN A CA 1
ATOM 1072 C C . ASN A 1 140 ? -11.164 -26.391 -1.295 1 93.5 140 ASN A C 1
ATOM 1074 O O . ASN A 1 140 ? -12.141 -27.125 -1.091 1 93.5 140 ASN A O 1
ATOM 1078 N N . ILE A 1 141 ? -10.875 -25.906 -2.426 1 94.38 141 ILE A N 1
ATOM 1079 C CA . ILE A 1 141 ? -11.727 -26.141 -3.586 1 94.38 141 ILE A CA 1
ATOM 1080 C C . ILE A 1 141 ? -11.32 -27.453 -4.254 1 94.38 141 ILE A C 1
ATOM 1082 O O . ILE A 1 141 ? -12.172 -28.312 -4.523 1 94.38 141 ILE A O 1
ATOM 1086 N N . ALA A 1 142 ? -10.062 -27.703 -4.48 1 97.06 142 ALA A N 1
ATOM 1087 C CA . ALA A 1 142 ? -9.547 -28.844 -5.25 1 97.06 142 ALA A CA 1
ATOM 1088 C C . ALA A 1 142 ? -9.516 -30.109 -4.398 1 97.06 142 ALA A C 1
ATOM 1090 O O . ALA A 1 142 ? -9.57 -31.219 -4.926 1 97.06 142 ALA A O 1
ATOM 1091 N N . GLY A 1 143 ? -9.383 -29.922 -3.082 1 96.69 143 GLY A N 1
ATOM 1092 C CA . GLY A 1 143 ? -9.18 -31.078 -2.225 1 96.69 143 GLY A CA 1
ATOM 1093 C C . GLY A 1 143 ? -7.941 -31.891 -2.588 1 96.69 143 GLY A C 1
ATOM 1094 O O . GLY A 1 143 ? -6.91 -31.312 -2.947 1 96.69 143 GLY A O 1
ATOM 1095 N N . ASP A 1 144 ? -8.07 -33.156 -2.518 1 97.5 144 ASP A N 1
ATOM 1096 C CA . ASP A 1 144 ? -6.938 -34.062 -2.715 1 97.5 144 ASP A CA 1
ATOM 1097 C C . ASP A 1 144 ? -6.391 -33.969 -4.137 1 97.5 144 ASP A C 1
ATOM 1099 O O . ASP A 1 144 ? -5.258 -34.375 -4.406 1 97.5 144 ASP A O 1
ATOM 1103 N N . THR A 1 145 ? -7.148 -33.438 -5.031 1 98.19 145 THR A N 1
ATOM 1104 C CA . THR A 1 145 ? -6.699 -33.344 -6.414 1 98.19 145 THR A CA 1
ATOM 1105 C C . THR A 1 145 ? -5.625 -32.25 -6.551 1 98.19 145 THR A C 1
ATOM 1107 O O . THR A 1 145 ? -4.934 -32.188 -7.566 1 98.19 145 THR A O 1
ATOM 1110 N N . ALA A 1 146 ? -5.441 -31.469 -5.516 1 97.94 146 ALA A N 1
ATOM 1111 C CA . ALA A 1 146 ? -4.406 -30.438 -5.492 1 97.94 146 ALA A CA 1
ATOM 1112 C C . ALA A 1 146 ? -3.051 -31.031 -5.117 1 97.94 146 ALA A C 1
ATOM 1114 O O . ALA A 1 146 ? -2.016 -30.391 -5.262 1 97.94 146 ALA A O 1
ATOM 1115 N N . GLU A 1 147 ? -3.102 -32.312 -4.621 1 98.38 147 GLU A N 1
ATOM 1116 C CA . GLU A 1 147 ? -1.865 -32.938 -4.164 1 98.38 147 GLU A CA 1
ATOM 1117 C C . GLU A 1 147 ? -0.801 -32.906 -5.258 1 98.38 147 GLU A C 1
ATOM 1119 O O . GLU A 1 147 ? -1.056 -33.344 -6.387 1 98.38 147 GLU A O 1
ATOM 1124 N N . GLY A 1 148 ? 0.331 -32.375 -4.949 1 97.94 148 GLY A N 1
ATOM 1125 C CA . GLY A 1 148 ? 1.457 -32.406 -5.871 1 97.94 148 GLY A CA 1
ATOM 1126 C C . GLY A 1 148 ? 1.501 -31.203 -6.793 1 97.94 148 GLY A C 1
ATOM 1127 O O . GLY A 1 148 ? 2.467 -31.016 -7.535 1 97.94 148 GLY A O 1
ATOM 1128 N N . THR A 1 149 ? 0.494 -30.391 -6.754 1 98.62 149 THR A N 1
ATOM 1129 C CA . THR A 1 149 ? 0.551 -29.141 -7.523 1 98.62 149 THR A CA 1
ATOM 1130 C C . THR A 1 149 ? 1.771 -28.328 -7.133 1 98.62 149 THR A C 1
ATOM 1132 O O . THR A 1 149 ? 2.068 -28.172 -5.945 1 98.62 149 THR A O 1
ATOM 1135 N N . LEU A 1 150 ? 2.484 -27.891 -8.156 1 98.5 150 LEU A N 1
ATOM 1136 C CA . LEU A 1 150 ? 3.609 -26.984 -7.938 1 98.5 150 LEU A CA 1
ATOM 1137 C C . LEU A 1 150 ? 3.205 -25.547 -8.211 1 98.5 150 LEU A C 1
ATOM 1139 O O . LEU A 1 150 ? 2.346 -25.281 -9.055 1 98.5 150 LEU A O 1
ATOM 1143 N N . PHE A 1 151 ? 3.838 -24.625 -7.48 1 97.5 151 PHE A N 1
ATOM 1144 C CA . PHE A 1 151 ? 3.613 -23.219 -7.777 1 97.5 151 PHE A CA 1
ATOM 1145 C C . PHE A 1 151 ? 4.816 -22.375 -7.367 1 97.5 151 PHE A C 1
ATOM 1147 O O . PHE A 1 151 ? 5.609 -22.797 -6.516 1 97.5 151 PHE A O 1
ATOM 1154 N N . THR A 1 152 ? 4.996 -21.266 -8.031 1 96.38 152 THR A N 1
ATOM 1155 C CA . THR A 1 152 ? 6.07 -20.328 -7.699 1 96.38 152 THR A CA 1
ATOM 1156 C C . THR A 1 152 ? 5.633 -19.359 -6.598 1 96.38 152 THR A C 1
ATOM 1158 O O . THR A 1 152 ? 4.484 -18.922 -6.578 1 96.38 152 THR A O 1
ATOM 1161 N N . PHE A 1 153 ? 6.5 -19.156 -5.684 1 93.75 153 PHE A N 1
ATOM 1162 C CA . PHE A 1 153 ? 6.309 -18.156 -4.637 1 93.75 153 PHE A CA 1
ATOM 1163 C C . PHE A 1 153 ? 7.645 -17.766 -4.008 1 93.75 153 PHE A C 1
ATOM 1165 O O . PHE A 1 153 ? 8.68 -18.344 -4.344 1 93.75 153 PHE A O 1
ATOM 1172 N N . SER A 1 154 ? 7.621 -16.75 -3.201 1 89.56 154 SER A N 1
ATOM 1173 C CA . SER A 1 154 ? 8.828 -16.344 -2.484 1 89.56 154 SER A CA 1
ATOM 1174 C C . SER A 1 154 ? 9.289 -17.438 -1.528 1 89.56 154 SER A C 1
ATOM 1176 O O . SER A 1 154 ? 8.5 -18.281 -1.109 1 89.56 154 SER A O 1
ATOM 1178 N N . PRO A 1 155 ? 10.555 -17.391 -1.18 1 86.88 155 PRO A N 1
ATOM 1179 C CA . PRO A 1 155 ? 11.055 -18.375 -0.218 1 86.88 155 PRO A CA 1
ATOM 1180 C C . PRO A 1 155 ? 10.281 -18.375 1.096 1 86.88 155 PRO A C 1
ATOM 1182 O O . PRO A 1 155 ? 9.68 -17.359 1.455 1 86.88 155 PRO A O 1
ATOM 1185 N N . ASP A 1 156 ? 10.32 -19.438 1.807 1 83.88 156 ASP A N 1
ATOM 1186 C CA . ASP A 1 156 ? 9.586 -19.641 3.053 1 83.88 156 ASP A CA 1
ATOM 1187 C C . ASP A 1 156 ? 10.07 -18.672 4.133 1 83.88 156 ASP A C 1
ATOM 1189 O O 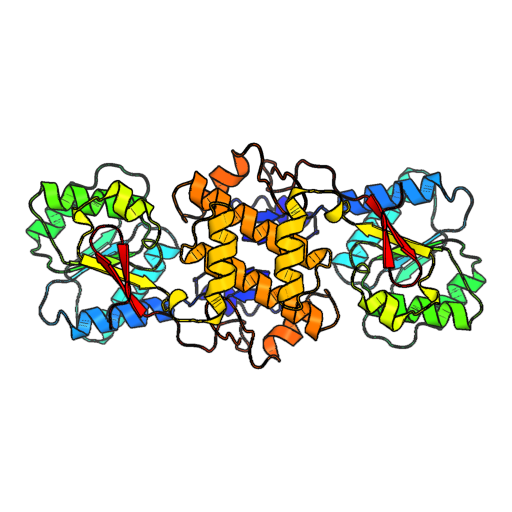. ASP A 1 156 ? 11.203 -18.781 4.609 1 83.88 156 ASP A O 1
ATOM 1193 N N . PRO A 1 157 ? 9.109 -17.797 4.512 1 78.25 157 PRO A N 1
ATOM 1194 C CA . PRO A 1 157 ? 9.523 -16.875 5.566 1 78.25 157 PRO A CA 1
ATOM 1195 C C . PRO A 1 157 ? 9.859 -17.578 6.875 1 78.25 157 PRO A C 1
ATOM 1197 O O . PRO A 1 157 ? 10.586 -17.031 7.711 1 78.25 157 PRO A O 1
ATOM 1200 N N . GLN A 1 158 ? 9.203 -18.703 7.148 1 74.12 158 GLN A N 1
ATOM 1201 C CA . GLN A 1 158 ? 9.453 -19.438 8.391 1 74.12 158 GLN A CA 1
ATOM 1202 C C . GLN A 1 158 ? 10.922 -19.812 8.516 1 74.12 158 GLN A C 1
ATOM 1204 O O . GLN A 1 158 ? 11.391 -20.156 9.609 1 74.12 158 GLN A O 1
ATOM 1209 N N . ARG A 1 159 ? 11.539 -19.812 7.41 1 79.06 159 ARG A N 1
ATOM 1210 C CA . ARG A 1 159 ? 12.969 -20.109 7.438 1 79.06 159 ARG A CA 1
ATOM 1211 C C . ARG A 1 159 ? 13.773 -18.891 7.867 1 79.06 159 ARG A C 1
ATOM 1213 O O . ARG A 1 159 ? 14.984 -18.969 8.07 1 79.06 159 ARG A O 1
ATOM 1220 N N . ASN A 1 160 ? 13.039 -17.781 8.125 1 79.38 160 ASN A N 1
ATOM 1221 C CA . ASN A 1 160 ? 13.609 -16.547 8.633 1 79.38 160 ASN A CA 1
ATOM 1222 C C . ASN A 1 160 ? 13.328 -16.375 10.125 1 79.38 160 ASN A C 1
ATOM 1224 O O . ASN A 1 160 ? 12.195 -16.109 10.523 1 79.38 160 ASN A O 1
ATOM 1228 N N . PRO A 1 161 ? 14.375 -16.469 10.938 1 78.75 161 PRO A N 1
ATOM 1229 C CA . PRO A 1 161 ? 14.141 -16.344 12.383 1 78.75 161 PRO A CA 1
ATOM 1230 C C . PRO A 1 161 ? 13.477 -15.031 12.758 1 78.75 161 PRO A C 1
ATOM 1232 O O . PRO A 1 161 ? 12.75 -14.961 13.75 1 78.75 161 PRO A O 1
ATOM 1235 N N . ALA A 1 162 ? 13.68 -14.031 11.969 1 73.56 162 ALA A N 1
ATOM 1236 C CA . ALA A 1 162 ? 13.109 -12.719 12.266 1 73.56 162 ALA A CA 1
ATOM 1237 C C . ALA A 1 162 ? 11.594 -12.719 12.078 1 73.56 162 ALA A C 1
ATOM 1239 O O . ALA A 1 162 ? 10.906 -11.812 12.547 1 73.56 162 ALA A O 1
ATOM 1240 N N . ALA A 1 163 ? 11.039 -13.781 11.508 1 78.69 163 ALA A N 1
ATOM 1241 C CA . ALA A 1 163 ? 9.609 -13.836 11.195 1 78.69 163 ALA A CA 1
ATOM 1242 C C . ALA A 1 163 ? 8.82 -14.406 12.375 1 78.69 163 ALA A C 1
ATOM 1244 O O . ALA A 1 163 ? 7.617 -14.156 12.492 1 78.69 163 ALA A O 1
ATOM 1245 N N . LYS A 1 164 ? 9.453 -15.086 13.242 1 77.81 164 LYS A N 1
ATOM 1246 C CA . LYS A 1 164 ? 8.766 -15.898 14.242 1 77.81 164 LYS A CA 1
ATOM 1247 C C . LYS A 1 164 ? 7.902 -15.031 15.156 1 77.81 164 LYS A C 1
ATOM 1249 O O . LYS A 1 164 ? 6.707 -15.297 15.32 1 77.81 164 LYS A O 1
ATOM 1254 N N . PRO A 1 165 ? 8.469 -13.961 15.703 1 74.06 165 PRO A N 1
ATOM 1255 C CA . PRO A 1 165 ? 7.629 -13.164 16.609 1 74.06 165 PRO A CA 1
ATOM 1256 C C . PRO A 1 165 ? 6.426 -12.547 15.898 1 74.06 165 PRO A C 1
ATOM 1258 O O . PRO A 1 165 ? 5.352 -12.422 16.5 1 74.06 165 PRO A O 1
ATOM 1261 N N . VAL A 1 166 ? 6.613 -12.156 14.727 1 72.75 166 VAL A N 1
ATOM 1262 C CA . VAL A 1 166 ? 5.527 -11.539 13.969 1 72.75 166 VAL A CA 1
ATOM 1263 C C . VAL A 1 166 ? 4.469 -12.594 13.641 1 72.75 166 VAL A C 1
ATOM 1265 O O . VAL A 1 166 ? 3.27 -12.344 13.789 1 72.75 166 VAL A O 1
ATOM 1268 N N . VAL A 1 167 ? 4.93 -13.742 13.188 1 75.19 167 VAL A N 1
ATOM 1269 C CA . VAL A 1 167 ? 4.027 -14.844 12.859 1 75.19 167 VAL A CA 1
ATOM 1270 C C . VAL A 1 167 ? 3.201 -15.219 14.086 1 75.19 167 VAL A C 1
ATOM 1272 O O . VAL A 1 167 ? 1.979 -15.359 14 1 75.19 167 VAL A O 1
ATOM 1275 N N . GLU A 1 168 ? 3.824 -15.266 15.203 1 75.5 168 GLU A N 1
ATOM 1276 C CA . GLU A 1 168 ? 3.137 -15.625 16.438 1 75.5 168 GLU A CA 1
ATOM 1277 C C . GLU A 1 168 ? 2.125 -14.555 16.828 1 75.5 168 GLU A C 1
ATOM 1279 O O . GLU A 1 168 ? 1.013 -14.867 17.266 1 75.5 168 GLU A O 1
ATOM 1284 N N . ALA A 1 169 ? 2.488 -13.336 16.703 1 70.62 169 ALA A N 1
ATOM 1285 C CA . ALA A 1 169 ? 1.596 -12.234 17.047 1 70.62 169 ALA A CA 1
ATOM 1286 C C . ALA A 1 169 ? 0.359 -12.234 16.156 1 70.62 169 ALA A C 1
ATOM 1288 O O . ALA A 1 169 ? -0.754 -11.984 16.625 1 70.62 169 ALA A O 1
ATOM 1289 N N . LEU A 1 170 ? 0.582 -12.438 14.891 1 71.88 170 LEU A N 1
ATOM 1290 C CA . LEU A 1 170 ? -0.529 -12.477 13.945 1 71.88 170 LEU A CA 1
ATOM 1291 C C . LEU A 1 170 ? -1.441 -13.664 14.227 1 71.88 170 LEU A C 1
ATOM 1293 O O . LEU A 1 170 ? -2.668 -13.531 14.195 1 71.88 170 LEU A O 1
ATOM 1297 N N . GLN A 1 171 ? -0.81 -14.75 14.516 1 75.12 171 GLN A N 1
ATOM 1298 C CA . GLN A 1 171 ? -1.586 -15.945 14.812 1 75.12 171 GLN A CA 1
ATOM 1299 C C . GLN A 1 171 ? -2.41 -15.766 16.094 1 75.12 171 GLN A C 1
ATOM 1301 O O . GLN A 1 171 ? -3.539 -16.25 16.172 1 75.12 171 GLN A O 1
ATOM 1306 N N . ALA A 1 172 ? -1.952 -15.07 17.031 1 73.38 172 ALA A N 1
ATOM 1307 C CA . ALA A 1 172 ? -2.652 -14.781 18.281 1 73.38 172 ALA A CA 1
ATOM 1308 C C . ALA A 1 172 ? -3.922 -13.969 18.016 1 73.38 172 ALA A C 1
ATOM 1310 O O . ALA A 1 172 ? -4.867 -14.023 18.812 1 73.38 172 ALA A O 1
ATOM 1311 N N . LYS A 1 173 ? -3.934 -13.32 16.891 1 70.94 173 LYS A N 1
ATOM 1312 C CA . LYS A 1 173 ? -5.102 -12.523 16.516 1 70.94 173 LYS A CA 1
ATOM 1313 C C . LYS A 1 173 ? -5.949 -13.25 15.477 1 70.94 173 LYS A C 1
ATOM 1315 O O . LYS A 1 173 ? -6.793 -12.633 14.82 1 70.94 173 LYS A O 1
ATOM 1320 N N . ASN A 1 174 ? -5.555 -14.422 15.211 1 75.62 174 ASN A N 1
ATOM 1321 C CA . ASN A 1 174 ? -6.27 -15.289 14.281 1 75.62 174 ASN A CA 1
ATOM 1322 C C . ASN A 1 174 ? -6.125 -14.812 12.836 1 75.62 174 ASN A C 1
ATOM 1324 O O . ASN A 1 174 ? -7.07 -14.906 12.055 1 75.62 174 ASN A O 1
ATOM 1328 N N . ILE A 1 175 ? -5.027 -14.18 12.648 1 72.69 175 ILE A N 1
ATOM 1329 C CA . ILE A 1 175 ? -4.68 -13.797 11.281 1 72.69 175 ILE A CA 1
ATOM 1330 C C . ILE A 1 175 ? -3.766 -14.859 10.672 1 72.69 175 ILE A C 1
ATOM 1332 O O . ILE A 1 175 ? -2.738 -15.211 11.25 1 72.69 175 ILE A O 1
ATOM 1336 N N . ARG A 1 176 ? -4.246 -15.352 9.492 1 75.5 176 ARG A N 1
ATOM 1337 C CA . ARG A 1 176 ? -3.424 -16.359 8.82 1 75.5 176 ARG A CA 1
ATOM 1338 C C . ARG A 1 176 ? -2.123 -15.742 8.305 1 75.5 176 ARG A C 1
ATOM 1340 O O . ARG A 1 176 ? -2.121 -14.633 7.773 1 75.5 176 ARG A O 1
ATOM 1347 N N . THR A 1 177 ? -1.12 -16.422 8.641 1 77.5 177 THR A N 1
ATOM 1348 C CA . THR A 1 177 ? 0.198 -15.945 8.234 1 77.5 177 THR A CA 1
ATOM 1349 C C . THR A 1 177 ? 0.604 -16.562 6.895 1 77.5 177 THR A C 1
ATOM 1351 O O . THR A 1 177 ? 1.735 -17.016 6.734 1 77.5 177 THR A O 1
ATOM 1354 N N . ASP A 1 178 ? -0.476 -16.484 6 1 76.38 178 ASP A N 1
ATOM 1355 C CA . ASP A 1 178 ? -0.185 -16.938 4.645 1 76.38 178 ASP A CA 1
ATOM 1356 C C . ASP A 1 178 ? 0.816 -16 3.959 1 76.38 178 ASP A C 1
ATOM 1358 O O . ASP A 1 178 ? 1.183 -14.961 4.508 1 76.38 178 ASP A O 1
ATOM 1362 N N . GLY A 1 179 ? 1.277 -16.406 2.76 1 78.38 179 GLY A N 1
ATOM 1363 C CA . GLY A 1 179 ? 2.357 -15.711 2.08 1 78.38 179 GLY A CA 1
ATOM 1364 C C . GLY A 1 179 ? 2.043 -14.25 1.803 1 78.38 179 GLY A C 1
ATOM 1365 O O . GLY A 1 179 ? 2.826 -13.367 2.152 1 78.38 179 GLY A O 1
ATOM 1366 N N . PHE A 1 180 ? 0.852 -13.969 1.37 1 82.81 180 PHE A N 1
ATOM 1367 C CA . PHE A 1 180 ? 0.555 -12.602 0.962 1 82.81 180 PHE A CA 1
ATOM 1368 C C . PHE A 1 180 ? 0.431 -11.695 2.176 1 82.81 180 PHE A C 1
ATOM 1370 O O . PHE A 1 180 ? 0.783 -10.508 2.111 1 82.81 180 PHE A O 1
ATOM 1377 N N . THR A 1 181 ? -0.05 -12.227 3.328 1 84 181 THR A N 1
ATOM 1378 C CA . THR A 1 181 ? -0.125 -11.461 4.566 1 84 181 THR A CA 1
ATOM 1379 C C . THR A 1 181 ? 1.267 -11.031 5.023 1 84 181 THR A C 1
ATOM 1381 O O . THR A 1 181 ? 1.465 -9.883 5.43 1 84 181 THR A O 1
ATOM 1384 N N . LEU A 1 182 ? 2.186 -11.906 4.895 1 85.5 182 LEU A N 1
ATOM 1385 C CA . LEU A 1 182 ? 3.537 -11.594 5.34 1 85.5 182 LEU A CA 1
ATOM 1386 C C . LEU A 1 182 ? 4.184 -10.555 4.43 1 85.5 182 LEU A C 1
ATOM 1388 O O . LEU A 1 182 ? 4.973 -9.727 4.887 1 85.5 182 LEU A O 1
ATOM 1392 N N . PHE A 1 183 ? 3.793 -10.523 3.156 1 88.38 183 PHE A N 1
ATOM 1393 C CA . PHE A 1 183 ? 4.285 -9.484 2.258 1 88.38 183 PHE A CA 1
ATOM 1394 C C . PHE A 1 183 ? 3.684 -8.133 2.613 1 88.38 183 PHE A C 1
ATOM 1396 O O . PHE A 1 183 ? 4.367 -7.105 2.545 1 88.38 183 PHE A O 1
ATOM 1403 N N . ALA A 1 184 ? 2.459 -8.188 2.975 1 86.94 184 ALA A N 1
ATOM 1404 C CA . ALA A 1 184 ? 1.825 -6.949 3.412 1 86.94 184 ALA A CA 1
ATOM 1405 C C . ALA A 1 184 ? 2.498 -6.402 4.668 1 86.94 184 ALA A C 1
ATOM 1407 O O . ALA A 1 184 ? 2.762 -5.199 4.766 1 86.94 184 ALA A O 1
ATOM 1408 N N . TYR A 1 185 ? 2.812 -7.305 5.59 1 84.75 185 TYR A N 1
ATOM 1409 C CA . TYR A 1 185 ? 3.514 -6.895 6.801 1 84.75 185 TYR A CA 1
ATOM 1410 C C . TYR A 1 185 ? 4.906 -6.367 6.473 1 84.75 185 TYR A C 1
ATOM 1412 O O . TYR A 1 185 ? 5.359 -5.383 7.062 1 84.75 185 TYR A O 1
ATOM 1420 N N . ALA A 1 186 ? 5.527 -6.988 5.574 1 88.38 186 ALA A N 1
ATOM 1421 C CA . ALA A 1 186 ? 6.855 -6.551 5.152 1 88.38 186 ALA A CA 1
ATOM 1422 C C . ALA A 1 186 ? 6.809 -5.148 4.555 1 88.38 186 ALA A C 1
ATOM 1424 O O . ALA A 1 186 ? 7.719 -4.348 4.762 1 88.38 186 ALA A O 1
ATOM 1425 N N . ALA A 1 187 ? 5.805 -4.891 3.797 1 90.06 187 ALA A N 1
ATOM 1426 C CA . ALA A 1 187 ? 5.641 -3.561 3.219 1 90.06 187 ALA A CA 1
ATOM 1427 C C . ALA A 1 187 ? 5.539 -2.498 4.312 1 90.06 187 ALA A C 1
ATOM 1429 O O . ALA A 1 187 ? 6.129 -1.423 4.199 1 90.06 187 ALA A O 1
ATOM 1430 N N . VAL A 1 188 ? 4.859 -2.803 5.383 1 86.25 188 VAL A N 1
ATOM 1431 C CA . VAL A 1 188 ? 4.699 -1.883 6.504 1 86.25 188 VAL A CA 1
ATOM 1432 C C . VAL A 1 188 ? 6.035 -1.702 7.219 1 86.25 188 VAL A C 1
ATOM 1434 O O . VAL A 1 188 ? 6.422 -0.58 7.551 1 86.25 188 VAL A O 1
ATOM 1437 N N . GLN A 1 189 ? 6.703 -2.828 7.473 1 84.44 189 GLN A N 1
ATOM 1438 C CA . GLN A 1 189 ? 8 -2.762 8.133 1 84.44 189 GLN A CA 1
ATOM 1439 C C . GLN A 1 189 ? 8.977 -1.89 7.344 1 84.44 189 GLN A C 1
ATOM 1441 O O . GLN A 1 189 ? 9.672 -1.05 7.918 1 84.44 189 GLN A O 1
ATOM 1446 N N . THR A 1 190 ? 8.969 -2.104 6.059 1 90.44 190 THR A N 1
ATOM 1447 C CA . THR A 1 190 ? 9.859 -1.358 5.172 1 90.44 190 THR A CA 1
ATOM 1448 C C . THR A 1 190 ? 9.508 0.128 5.184 1 90.44 190 THR A C 1
ATOM 1450 O O . THR A 1 190 ? 10.398 0.977 5.301 1 90.44 190 THR A O 1
ATOM 1453 N N . TYR A 1 191 ? 8.297 0.463 5.148 1 89.75 191 TYR A N 1
ATOM 1454 C CA . TYR A 1 191 ? 7.832 1.847 5.176 1 89.75 191 TYR A CA 1
ATOM 1455 C C . TYR A 1 191 ? 8.219 2.521 6.484 1 89.75 191 TYR A C 1
ATOM 1457 O O . TYR A 1 191 ? 8.789 3.613 6.484 1 89.75 191 TYR A O 1
ATOM 1465 N N . ALA A 1 192 ? 7.859 1.899 7.594 1 84.12 192 ALA A N 1
ATOM 1466 C CA . ALA A 1 192 ? 8.109 2.461 8.922 1 84.12 192 ALA A CA 1
ATOM 1467 C C . ALA A 1 192 ? 9.594 2.742 9.117 1 84.12 192 ALA A C 1
ATOM 1469 O O . ALA A 1 192 ? 9.977 3.812 9.602 1 84.12 192 ALA A O 1
ATOM 1470 N N . GLU A 1 193 ? 10.367 1.767 8.742 1 86.88 193 GLU A N 1
ATOM 1471 C CA . GLU A 1 193 ? 11.805 1.941 8.883 1 86.88 193 GLU A CA 1
ATOM 1472 C C . GLU A 1 193 ? 12.32 3.055 7.973 1 86.88 193 GLU A C 1
ATOM 1474 O O . GLU A 1 193 ? 13.211 3.814 8.352 1 86.88 193 GLU A O 1
ATOM 1479 N N . ALA A 1 194 ? 11.781 3.148 6.773 1 90.19 194 ALA A N 1
ATOM 1480 C CA . ALA A 1 194 ? 12.195 4.195 5.84 1 90.19 194 ALA A CA 1
ATOM 1481 C C . ALA A 1 194 ? 11.828 5.578 6.379 1 90.19 194 ALA A C 1
ATOM 1483 O O . ALA A 1 194 ? 12.609 6.527 6.242 1 90.19 194 ALA A O 1
ATOM 1484 N N . VAL A 1 195 ? 10.672 5.719 6.91 1 84.44 195 VAL A N 1
ATOM 1485 C CA . VAL A 1 195 ? 10.242 6.977 7.512 1 84.44 195 VAL A CA 1
ATOM 1486 C C . VAL A 1 195 ? 11.203 7.363 8.641 1 84.44 195 VAL A C 1
ATOM 1488 O O . VAL A 1 195 ? 11.586 8.523 8.766 1 84.44 195 VAL A O 1
ATOM 1491 N N . GLN A 1 196 ? 11.523 6.391 9.461 1 83 196 GLN A N 1
ATOM 1492 C CA . GLN A 1 196 ? 12.453 6.629 10.562 1 83 196 GLN A CA 1
ATOM 1493 C C . GLN A 1 196 ? 13.82 7.059 10.047 1 83 196 GLN A C 1
ATOM 1495 O O . GLN A 1 196 ? 14.398 8.039 10.531 1 83 196 GLN A O 1
ATOM 1500 N N . LYS A 1 197 ? 14.281 6.367 9.086 1 86.12 197 LYS A N 1
ATOM 1501 C CA . LYS A 1 197 ? 15.594 6.668 8.516 1 86.12 197 LYS A CA 1
ATOM 1502 C C . LYS A 1 197 ? 15.602 8.047 7.863 1 86.12 197 LYS A C 1
ATOM 1504 O O . LYS A 1 197 ? 16.594 8.773 7.945 1 86.12 197 LYS A O 1
ATOM 1509 N N . ALA A 1 198 ? 14.531 8.328 7.215 1 86 198 ALA A N 1
ATOM 1510 C CA . ALA A 1 198 ? 14.414 9.617 6.543 1 86 198 ALA A CA 1
ATOM 1511 C C . ALA A 1 198 ? 14.117 10.734 7.539 1 86 198 ALA A C 1
ATOM 1513 O O . ALA A 1 198 ? 14.242 11.914 7.215 1 86 198 ALA A O 1
ATOM 1514 N N . ASN A 1 199 ? 13.625 10.352 8.711 1 80.75 199 ASN A N 1
ATOM 1515 C CA . ASN A 1 199 ? 13.102 11.297 9.688 1 80.75 199 ASN A CA 1
ATOM 1516 C C . ASN A 1 199 ? 12.07 12.227 9.07 1 80.75 199 ASN A C 1
ATOM 1518 O O . ASN A 1 199 ? 12.141 13.445 9.242 1 80.75 199 ASN A O 1
ATOM 1522 N N . SER A 1 200 ? 11.328 11.711 8.242 1 80.06 200 SER A N 1
ATOM 1523 C CA . SER A 1 200 ? 10.297 12.438 7.5 1 80.06 200 SER A CA 1
ATOM 1524 C C . SER A 1 200 ? 9.273 11.477 6.902 1 80.06 200 SER A C 1
ATOM 1526 O O . SER A 1 200 ? 9.594 10.328 6.594 1 80.06 200 SER A O 1
ATOM 1528 N N . ALA A 1 201 ? 8.055 11.969 6.758 1 80 201 ALA A N 1
ATOM 1529 C CA . ALA A 1 201 ? 7.035 11.195 6.047 1 80 201 ALA A CA 1
ATOM 1530 C C . ALA A 1 201 ? 6.844 11.719 4.625 1 80 201 ALA A C 1
ATOM 1532 O O . ALA A 1 201 ? 5.992 11.227 3.885 1 80 201 ALA A O 1
ATOM 1533 N N . LYS A 1 202 ? 7.648 12.766 4.258 1 86.5 202 LYS A N 1
ATOM 1534 C CA . LYS A 1 202 ? 7.582 13.281 2.893 1 86.5 202 LYS A CA 1
ATOM 1535 C C . LYS A 1 202 ? 7.879 12.188 1.873 1 86.5 202 LYS A C 1
ATOM 1537 O O . LYS A 1 202 ? 8.883 11.477 1.985 1 86.5 202 LYS A O 1
ATOM 1542 N N . PRO A 1 203 ? 6.953 12.062 0.879 1 89.19 203 PRO A N 1
ATOM 1543 C CA . PRO A 1 203 ? 7.109 10.945 -0.055 1 89.19 203 PRO A CA 1
ATOM 1544 C C . PRO A 1 203 ? 8.5 10.891 -0.69 1 89.19 203 PRO A C 1
ATOM 1546 O O . PRO A 1 203 ? 9.109 9.828 -0.755 1 89.19 203 PRO A O 1
ATOM 1549 N N . ASP A 1 204 ? 9.039 12.008 -1.063 1 90.5 204 ASP A N 1
ATOM 1550 C CA . ASP A 1 204 ? 10.344 12.016 -1.725 1 90.5 204 ASP A CA 1
ATOM 1551 C C . ASP A 1 204 ? 11.453 11.586 -0.766 1 90.5 204 ASP A C 1
ATOM 1553 O O . ASP A 1 204 ? 12.391 10.891 -1.163 1 90.5 204 ASP A O 1
ATOM 1557 N N . ALA A 1 205 ? 11.383 12.023 0.463 1 89.44 205 ALA A N 1
ATOM 1558 C CA . ALA A 1 205 ? 12.383 11.648 1.461 1 89.44 205 ALA A CA 1
ATOM 1559 C C . ALA A 1 205 ? 12.312 10.156 1.775 1 89.44 205 ALA A C 1
ATOM 1561 O O . ALA A 1 205 ? 13.344 9.492 1.902 1 89.44 205 ALA A O 1
ATOM 1562 N N . VAL A 1 206 ? 11.141 9.648 1.907 1 90.56 206 VAL A N 1
ATOM 1563 C CA . VAL A 1 206 ? 10.938 8.227 2.178 1 90.56 206 VAL A CA 1
ATOM 1564 C C . VAL A 1 206 ? 11.445 7.398 1.004 1 90.56 206 VAL A C 1
ATOM 1566 O O . VAL A 1 206 ? 12.141 6.395 1.198 1 90.56 206 VAL A O 1
ATOM 1569 N N . ALA A 1 207 ? 11.117 7.871 -0.247 1 94.12 207 ALA A N 1
ATOM 1570 C CA . ALA A 1 207 ? 11.578 7.164 -1.442 1 94.12 207 ALA A CA 1
ATOM 1571 C C . ALA A 1 207 ? 13.102 7.129 -1.51 1 94.12 207 ALA A C 1
ATOM 1573 O O . ALA A 1 207 ? 13.688 6.098 -1.853 1 94.12 207 ALA A O 1
ATOM 1574 N N . LYS A 1 208 ? 13.719 8.211 -1.189 1 93.88 208 LYS A N 1
ATOM 1575 C CA . LYS A 1 208 ? 15.18 8.273 -1.176 1 93.88 208 LYS A CA 1
ATOM 1576 C C . LYS A 1 208 ? 15.758 7.305 -0.153 1 93.88 208 LYS A C 1
ATOM 1578 O O . LYS A 1 208 ? 16.75 6.621 -0.43 1 93.88 208 LYS A O 1
ATOM 1583 N N . ALA A 1 209 ? 15.125 7.273 0.978 1 93.19 209 ALA A N 1
ATOM 1584 C CA . ALA A 1 209 ? 15.578 6.348 2.014 1 93.19 209 ALA A CA 1
ATOM 1585 C C . ALA A 1 209 ? 15.438 4.898 1.555 1 93.19 209 ALA A C 1
ATOM 1587 O O . ALA A 1 209 ? 16.297 4.062 1.848 1 93.19 209 ALA A O 1
ATOM 1588 N N . LEU A 1 210 ? 14.414 4.559 0.86 1 94.75 210 LEU A N 1
ATOM 1589 C CA . LEU A 1 210 ? 14.172 3.213 0.359 1 94.75 210 LEU A CA 1
ATOM 1590 C C . LEU A 1 210 ? 15.234 2.809 -0.655 1 94.75 210 LEU A C 1
ATOM 1592 O O . LEU A 1 210 ? 15.711 1.673 -0.643 1 94.75 210 LEU A O 1
ATOM 1596 N N . ARG A 1 211 ? 15.633 3.75 -1.465 1 94.06 211 ARG A N 1
ATOM 1597 C CA . ARG A 1 211 ? 16.609 3.447 -2.504 1 94.06 211 ARG A CA 1
ATOM 1598 C C . ARG A 1 211 ? 18.031 3.41 -1.93 1 94.06 211 ARG A C 1
ATOM 1600 O O . ARG A 1 211 ? 18.906 2.721 -2.461 1 94.06 211 ARG A O 1
ATOM 1607 N N . ALA A 1 212 ? 18.234 4.242 -0.865 1 86.75 212 ALA A N 1
ATOM 1608 C CA . ALA A 1 212 ? 19.562 4.363 -0.281 1 86.75 212 ALA A CA 1
ATOM 1609 C C . ALA A 1 212 ? 19.906 3.148 0.58 1 86.75 212 ALA A C 1
ATOM 1611 O O . ALA A 1 212 ? 21.078 2.889 0.866 1 86.75 212 ALA A O 1
ATOM 1612 N N . GLY A 1 213 ? 18.891 2.619 1.238 1 73.69 213 GLY A N 1
ATOM 1613 C CA . GLY A 1 213 ? 19.094 1.635 2.289 1 73.69 213 GLY A CA 1
ATOM 1614 C C . GLY A 1 213 ? 19.75 0.356 1.795 1 73.69 213 GLY A C 1
ATOM 1615 O O . GLY A 1 213 ? 19.531 -0.048 0.649 1 73.69 213 GLY A O 1
ATOM 1616 N N . PRO A 1 214 ? 20.719 0.136 2.58 1 69.94 214 PRO A N 1
ATOM 1617 C CA . PRO A 1 214 ? 21.172 -1.146 2.043 1 69.94 214 PRO A CA 1
ATOM 1618 C C . PRO A 1 214 ? 20.094 -2.223 2.07 1 69.94 214 PRO A C 1
ATOM 1620 O O . PRO A 1 214 ? 19.828 -2.867 1.052 1 69.94 214 PRO A O 1
ATOM 1623 N N . SER A 1 215 ? 19.625 -2.445 3.443 1 88.62 215 SER A N 1
ATOM 1624 C CA . SER A 1 215 ? 18.594 -3.486 3.529 1 88.62 215 SER A CA 1
ATOM 1625 C C . SER A 1 215 ? 17.594 -3.178 4.625 1 88.62 215 SER A C 1
ATOM 1627 O O . SER A 1 215 ? 17.844 -2.352 5.504 1 88.62 215 SER A O 1
ATOM 1629 N N . PHE A 1 216 ? 16.422 -3.607 4.48 1 89.31 216 PHE A N 1
ATOM 1630 C CA . PHE A 1 216 ? 15.336 -3.584 5.453 1 89.31 216 PHE A CA 1
ATOM 1631 C C . PHE A 1 216 ? 15.047 -4.988 5.969 1 89.31 216 PHE A C 1
ATOM 1633 O O . PHE A 1 216 ? 14.82 -5.91 5.184 1 89.31 216 PHE A O 1
ATOM 1640 N N . ASP A 1 217 ? 15.172 -5.145 7.277 1 84.88 217 ASP A N 1
ATOM 1641 C CA . ASP A 1 217 ? 14.859 -6.445 7.859 1 84.88 217 ASP A CA 1
ATOM 1642 C C . ASP A 1 217 ? 13.352 -6.617 8.039 1 84.88 217 ASP A C 1
ATOM 1644 O O . ASP A 1 217 ? 12.711 -5.836 8.742 1 84.88 217 ASP A O 1
ATOM 1648 N N . THR A 1 218 ? 12.812 -7.617 7.363 1 87.06 218 THR A N 1
ATOM 1649 C CA . THR A 1 218 ? 11.375 -7.84 7.414 1 87.06 218 THR A CA 1
ATOM 1650 C C . THR A 1 218 ? 11.062 -9.305 7.719 1 87.06 218 THR A C 1
ATOM 1652 O O . THR A 1 218 ? 11.969 -10.133 7.789 1 87.06 218 THR A O 1
ATOM 1655 N N . VAL A 1 219 ? 9.836 -9.633 7.848 1 83.94 219 VAL A N 1
ATOM 1656 C CA . VAL A 1 219 ? 9.344 -10.969 8.148 1 83.94 219 VAL A CA 1
ATOM 1657 C C . VAL A 1 219 ? 9.617 -11.898 6.973 1 83.94 219 VAL A C 1
ATOM 1659 O O . VAL A 1 219 ? 9.633 -13.125 7.129 1 83.94 219 VAL A O 1
ATOM 1662 N N . VAL A 1 220 ? 9.828 -11.328 5.766 1 86.69 220 VAL A N 1
ATOM 1663 C CA . VAL A 1 220 ? 10.062 -12.188 4.609 1 86.69 220 VAL A CA 1
ATOM 1664 C C . VAL A 1 220 ? 11.555 -12.172 4.258 1 86.69 220 VAL A C 1
ATOM 1666 O O . VAL A 1 220 ? 11.938 -12.602 3.168 1 86.69 220 VAL A O 1
ATOM 1669 N N . GLY A 1 221 ? 12.391 -11.641 5.203 1 85.81 221 GLY A N 1
ATOM 1670 C CA . GLY A 1 221 ? 13.828 -11.578 4.996 1 85.81 221 GLY A CA 1
ATOM 1671 C C . GLY A 1 221 ? 14.344 -10.164 4.812 1 85.81 221 GLY A C 1
ATOM 1672 O O . GLY A 1 221 ? 13.609 -9.203 5.004 1 85.81 221 GLY A O 1
ATOM 1673 N N . SER A 1 222 ? 15.633 -10.109 4.484 1 88.69 222 SER A N 1
ATOM 1674 C CA . SER A 1 222 ? 16.25 -8.812 4.215 1 88.69 222 SER A CA 1
ATOM 1675 C C . SER A 1 222 ? 15.953 -8.336 2.801 1 88.69 222 SER A C 1
ATOM 1677 O O . SER A 1 222 ? 16.172 -9.062 1.832 1 88.69 222 SER A O 1
ATOM 1679 N N . LEU A 1 223 ? 15.406 -7.125 2.73 1 91.38 223 LEU A N 1
ATOM 1680 C CA . LEU A 1 223 ? 14.992 -6.594 1.436 1 91.38 223 LEU A CA 1
ATOM 1681 C C . LEU A 1 223 ? 15.805 -5.355 1.069 1 91.38 223 LEU A C 1
ATOM 1683 O O . LEU A 1 223 ? 16.141 -4.547 1.938 1 91.38 223 LEU A O 1
ATOM 1687 N N . SER A 1 224 ? 16.125 -5.258 -0.156 1 94.62 224 SER A N 1
ATOM 1688 C CA . SER A 1 224 ? 16.719 -4.055 -0.736 1 94.62 224 SER A CA 1
ATOM 1689 C C . SER A 1 224 ? 16.109 -3.75 -2.104 1 94.62 224 SER A C 1
ATOM 1691 O O . SER A 1 224 ? 15.656 -4.656 -2.799 1 94.62 224 SER A O 1
ATOM 1693 N N . PHE A 1 225 ? 16.125 -2.488 -2.434 1 95.75 225 PHE A N 1
ATOM 1694 C CA . PHE A 1 225 ? 15.453 -2.051 -3.648 1 95.75 225 PHE A CA 1
ATOM 1695 C C . PHE A 1 225 ? 16.453 -1.552 -4.68 1 95.75 225 PHE A C 1
ATOM 1697 O O . PHE A 1 225 ? 17.484 -0.967 -4.32 1 95.75 225 PHE A O 1
ATOM 1704 N N . ASP A 1 226 ? 16.141 -1.782 -5.945 1 93.62 226 ASP A N 1
ATOM 1705 C CA . ASP A 1 226 ? 16.922 -1.171 -7.016 1 93.62 226 ASP A CA 1
ATOM 1706 C C . ASP A 1 226 ? 16.375 0.206 -7.379 1 93.62 226 ASP A C 1
ATOM 1708 O O . ASP A 1 226 ? 15.484 0.723 -6.703 1 93.62 226 ASP A O 1
ATOM 1712 N N . ASP A 1 227 ? 16.906 0.801 -8.43 1 92.62 227 ASP A N 1
ATOM 1713 C CA . ASP A 1 227 ? 16.562 2.172 -8.797 1 92.62 227 ASP A CA 1
ATOM 1714 C C . ASP A 1 227 ? 15.109 2.26 -9.266 1 92.62 227 ASP A C 1
ATOM 1716 O O . ASP A 1 227 ? 14.492 3.324 -9.195 1 92.62 227 ASP A O 1
ATOM 1720 N N . LYS A 1 228 ? 14.594 1.146 -9.797 1 94.5 228 LYS A N 1
ATOM 1721 C CA . LYS A 1 228 ? 13.234 1.15 -10.328 1 94.5 228 LYS A CA 1
ATOM 1722 C C . LYS A 1 228 ? 12.203 0.933 -9.219 1 94.5 228 LYS A C 1
ATOM 1724 O O . LYS A 1 228 ? 11.008 1.146 -9.43 1 94.5 228 LYS A O 1
ATOM 1729 N N . GLY A 1 229 ? 12.68 0.467 -8.016 1 95 229 GLY A N 1
ATOM 1730 C CA . GLY A 1 229 ? 11.766 0.158 -6.93 1 95 229 GLY A CA 1
ATOM 1731 C C . GLY A 1 229 ? 11.469 -1.324 -6.805 1 95 229 GLY A C 1
ATOM 1732 O O . GLY A 1 229 ? 10.562 -1.72 -6.07 1 95 229 GLY A O 1
ATOM 1733 N N . ASP A 1 230 ? 12.25 -2.133 -7.559 1 95.38 230 ASP A N 1
ATOM 1734 C CA . ASP A 1 230 ? 12.125 -3.586 -7.484 1 95.38 230 ASP A CA 1
ATOM 1735 C C . ASP A 1 230 ? 13.102 -4.168 -6.461 1 95.38 230 ASP A C 1
ATOM 1737 O O . ASP A 1 230 ? 14.109 -3.545 -6.129 1 95.38 230 ASP A O 1
ATOM 1741 N N . LEU A 1 231 ? 12.789 -5.383 -6.02 1 93.69 231 LEU A N 1
ATOM 1742 C CA . LEU A 1 231 ? 13.68 -6.078 -5.094 1 93.69 231 LEU A CA 1
ATOM 1743 C C . LEU A 1 231 ? 14.953 -6.52 -5.797 1 93.69 231 LEU A C 1
ATOM 1745 O O . LEU A 1 231 ? 14.914 -6.984 -6.938 1 93.69 231 LEU A O 1
ATOM 1749 N N . LYS A 1 232 ? 16.078 -6.367 -5.035 1 89.5 232 LYS A N 1
ATOM 1750 C CA . LYS A 1 232 ? 17.344 -6.887 -5.535 1 89.5 232 LYS A CA 1
ATOM 1751 C C . LYS A 1 232 ? 17.484 -8.383 -5.262 1 89.5 232 LYS A C 1
ATOM 1753 O O . LYS A 1 232 ? 18.25 -9.078 -5.926 1 89.5 232 LYS A O 1
ATOM 1758 N N . GLN A 1 233 ? 16.906 -8.945 -4.227 1 75.75 233 GLN A N 1
ATOM 1759 C CA . GLN A 1 233 ? 16.984 -10.344 -3.818 1 75.75 233 GLN A CA 1
ATOM 1760 C C . GLN A 1 233 ? 16.219 -11.242 -4.789 1 75.75 233 GLN A C 1
ATOM 1762 O O . GLN A 1 233 ? 15.297 -10.781 -5.477 1 75.75 233 GLN A O 1
ATOM 1767 N N . PRO A 1 234 ? 16.812 -12.508 -4.539 1 65.56 234 PRO A N 1
ATOM 1768 C CA . PRO A 1 234 ? 16.141 -13.445 -5.441 1 65.56 234 PRO A CA 1
ATOM 1769 C C . PRO A 1 234 ? 14.641 -13.57 -5.164 1 65.56 234 PRO A C 1
ATOM 1771 O O . PRO A 1 234 ? 14.211 -13.438 -4.016 1 65.56 234 PRO A O 1
ATOM 1774 N N . GLY A 1 235 ? 13.977 -13.859 -6.203 1 80.38 235 GLY A N 1
ATOM 1775 C CA . GLY A 1 235 ? 12.555 -13.664 -6.43 1 80.38 235 GLY A CA 1
ATOM 1776 C C . GLY A 1 235 ? 11.719 -14.867 -6.047 1 80.38 235 GLY A C 1
ATOM 1777 O O . GLY A 1 235 ? 11.461 -15.102 -4.867 1 80.38 235 GLY A O 1
ATOM 1778 N N . TYR A 1 236 ? 11.664 -15.93 -6.875 1 92.44 236 TYR A N 1
ATOM 1779 C CA . TYR A 1 236 ? 10.648 -16.969 -6.773 1 92.44 236 TYR A CA 1
ATOM 1780 C C . TYR A 1 236 ? 11.289 -18.359 -6.664 1 92.44 236 TYR A C 1
ATOM 1782 O O . TYR A 1 236 ? 12.328 -18.609 -7.285 1 92.44 236 TYR A O 1
ATOM 1790 N N . VAL A 1 237 ? 10.781 -19.219 -5.77 1 92.94 237 VAL A N 1
ATOM 1791 C CA . VAL A 1 237 ? 11.094 -20.641 -5.676 1 92.94 237 VAL A CA 1
ATOM 1792 C C . VAL A 1 237 ? 9.828 -21.453 -5.895 1 92.94 237 VAL A C 1
ATOM 1794 O O . VAL A 1 237 ? 8.734 -20.906 -6.02 1 92.94 237 VAL A O 1
ATOM 1797 N N . PHE A 1 238 ? 10.055 -22.75 -5.941 1 95.94 238 PHE A N 1
ATOM 1798 C CA . PHE A 1 238 ? 8.883 -23.594 -6.121 1 95.94 238 PHE A CA 1
ATOM 1799 C C . PHE A 1 238 ? 8.406 -24.141 -4.781 1 95.94 238 PHE A C 1
ATOM 1801 O O . PHE A 1 238 ? 9.219 -24.5 -3.926 1 95.94 238 PHE A O 1
ATOM 1808 N N . TRP A 1 239 ? 7.184 -24.172 -4.695 1 96.5 239 TRP A N 1
ATOM 1809 C CA . TRP A 1 239 ? 6.445 -24.828 -3.617 1 96.5 239 TRP A CA 1
ATOM 1810 C C . TRP A 1 239 ? 5.594 -25.969 -4.152 1 96.5 239 TRP A C 1
ATOM 1812 O O . TRP A 1 239 ? 5.281 -26.016 -5.344 1 96.5 239 TRP A O 1
ATOM 1822 N N . ALA A 1 240 ? 5.23 -26.938 -3.246 1 97.94 240 ALA A N 1
ATOM 1823 C CA . ALA A 1 240 ? 4.297 -28 -3.582 1 97.94 240 ALA A CA 1
ATOM 1824 C C . ALA A 1 240 ? 3.172 -28.094 -2.553 1 97.94 240 ALA A C 1
ATOM 1826 O O . ALA A 1 240 ? 3.402 -27.906 -1.355 1 97.94 240 ALA A O 1
ATOM 1827 N N . TRP A 1 241 ? 1.95 -28.344 -3.029 1 97.69 241 TRP A N 1
ATOM 1828 C CA . TRP A 1 241 ? 0.847 -28.734 -2.154 1 97.69 241 TRP A CA 1
ATOM 1829 C C . TRP A 1 241 ? 0.972 -30.188 -1.725 1 97.69 241 TRP A C 1
ATOM 1831 O O . TRP A 1 241 ? 1.104 -31.078 -2.566 1 97.69 241 TRP A O 1
ATOM 1841 N N . ARG A 1 242 ? 1.023 -30.359 -0.441 1 97 242 ARG A N 1
ATOM 1842 C CA . ARG A 1 242 ? 1.088 -31.703 0.139 1 97 242 ARG A CA 1
ATOM 1843 C C . ARG A 1 242 ? 0.159 -31.828 1.343 1 97 242 ARG A C 1
ATOM 1845 O O . ARG A 1 242 ? 0.383 -31.188 2.373 1 97 242 ARG A O 1
ATOM 1852 N N . ASN A 1 243 ? -0.883 -32.625 1.261 1 96.5 243 ASN A N 1
ATOM 1853 C CA . ASN A 1 243 ? -1.828 -32.875 2.342 1 96.5 243 ASN A CA 1
ATOM 1854 C C . ASN A 1 243 ? -2.412 -31.594 2.9 1 96.5 243 ASN A C 1
ATOM 1856 O O . ASN A 1 243 ? -2.395 -31.375 4.113 1 96.5 243 ASN A O 1
ATOM 1860 N N . GLY A 1 244 ? -2.691 -30.734 2.025 1 94.44 244 GLY A N 1
ATOM 1861 C CA . GLY A 1 244 ? -3.359 -29.5 2.404 1 94.44 244 GLY A CA 1
ATOM 1862 C C . GLY A 1 244 ? -2.404 -28.438 2.904 1 94.44 244 GLY A C 1
ATOM 1863 O O . GLY A 1 244 ? -2.826 -27.328 3.25 1 94.44 244 GLY A O 1
ATOM 1864 N N . GLU A 1 245 ? -1.13 -28.781 2.889 1 93.38 245 GLU A N 1
ATOM 1865 C CA . GLU A 1 245 ? -0.093 -27.844 3.311 1 93.38 245 GLU A CA 1
ATOM 1866 C C . GLU A 1 245 ? 0.833 -27.484 2.152 1 93.38 245 GLU A C 1
ATOM 1868 O O . GLU A 1 245 ? 0.826 -28.156 1.116 1 93.38 245 GLU A O 1
ATOM 1873 N N . LYS A 1 246 ? 1.528 -26.438 2.295 1 94.5 246 LYS A N 1
ATOM 1874 C CA . LYS A 1 246 ? 2.496 -25.984 1.299 1 94.5 246 LYS A CA 1
ATOM 1875 C C . LYS A 1 246 ? 3.926 -26.203 1.786 1 94.5 246 LYS A C 1
ATOM 1877 O O . LYS A 1 246 ? 4.262 -25.844 2.916 1 94.5 246 LYS A O 1
ATOM 1882 N N . VAL A 1 247 ? 4.691 -26.766 0.942 1 94.44 247 VAL A N 1
ATOM 1883 C CA . VAL A 1 247 ? 6.082 -27.031 1.282 1 94.44 247 VAL A CA 1
ATOM 1884 C C . VAL A 1 247 ? 6.996 -26.516 0.176 1 94.44 247 VAL A C 1
ATOM 1886 O O . VAL A 1 247 ? 6.719 -26.703 -1.01 1 94.44 247 VAL A O 1
ATOM 1889 N N . GLN A 1 248 ? 8.031 -25.766 0.585 1 93.12 248 GLN A N 1
ATOM 1890 C CA . GLN A 1 248 ? 9 -25.328 -0.412 1 93.12 248 GLN A CA 1
ATOM 1891 C C . GLN A 1 248 ? 9.75 -26.531 -1.003 1 93.12 248 GLN A C 1
ATOM 1893 O O . GLN A 1 248 ? 10.148 -27.438 -0.275 1 93.12 248 GLN A O 1
ATOM 1898 N N . VAL A 1 249 ? 9.844 -26.438 -2.373 1 91.94 249 VAL A N 1
ATOM 1899 C CA . VAL A 1 249 ? 10.484 -27.547 -3.061 1 91.94 249 VAL A CA 1
ATOM 1900 C C . VAL A 1 249 ? 11.93 -27.188 -3.395 1 91.94 249 VAL A C 1
ATOM 1902 O O . VAL A 1 249 ? 12.227 -26.047 -3.764 1 91.94 249 VAL A O 1
ATOM 1905 N N . ASP A 1 250 ? 12.992 -27.891 -2.934 1 72.56 250 ASP A N 1
ATOM 1906 C CA . ASP A 1 250 ? 14.422 -27.719 -3.193 1 72.56 250 ASP A CA 1
ATOM 1907 C C . ASP A 1 250 ? 14.773 -28.125 -4.625 1 72.56 250 ASP A C 1
ATOM 1909 O O . ASP A 1 250 ? 14.133 -29.016 -5.199 1 72.56 250 ASP A O 1
ATOM 1913 N N . MET B 1 1 ? -5.059 -2.041 -3.982 1 84.38 1 MET B N 1
ATOM 1914 C CA . MET B 1 1 ? -4.184 -1.171 -3.203 1 84.38 1 MET B CA 1
ATOM 1915 C C . MET B 1 1 ? -4.945 -0.522 -2.053 1 84.38 1 MET B C 1
ATOM 1917 O O . MET B 1 1 ? -6.074 -0.06 -2.234 1 84.38 1 MET B O 1
ATOM 1921 N N . ILE B 1 2 ? -4.383 -0.628 -0.876 1 91.81 2 ILE B N 1
ATOM 1922 C CA . ILE B 1 2 ? -4.898 0.081 0.289 1 91.81 2 ILE B CA 1
ATOM 1923 C C . ILE B 1 2 ? -3.863 1.086 0.784 1 91.81 2 ILE B C 1
ATOM 1925 O O . ILE B 1 2 ? -2.836 0.701 1.35 1 91.81 2 ILE B O 1
ATOM 1929 N N . SER B 1 3 ? -4.156 2.365 0.58 1 91 3 SER B N 1
ATOM 1930 C CA . SER B 1 3 ? -3.18 3.391 0.931 1 91 3 SER B CA 1
ATOM 1931 C C . SER B 1 3 ? -3.309 3.799 2.395 1 91 3 SER B C 1
ATOM 1933 O O . SER B 1 3 ? -4.41 4.09 2.867 1 91 3 SER B O 1
ATOM 1935 N N . PRO B 1 4 ? -2.186 3.904 3.055 1 90.88 4 PRO B N 1
ATOM 1936 C CA . PRO B 1 4 ? -2.223 4.391 4.438 1 90.88 4 PRO B CA 1
ATOM 1937 C C . PRO B 1 4 ? -2.09 5.91 4.531 1 90.88 4 PRO B C 1
ATOM 1939 O O . PRO B 1 4 ? -2.35 6.492 5.586 1 90.88 4 PRO B O 1
ATOM 1942 N N . THR B 1 5 ? -1.666 6.559 3.406 1 89.12 5 THR B N 1
ATOM 1943 C CA . THR B 1 5 ? -1.222 7.934 3.623 1 89.12 5 THR B CA 1
ATOM 1944 C C . THR B 1 5 ? -1.683 8.836 2.484 1 89.12 5 THR B C 1
ATOM 1946 O O . THR B 1 5 ? -1.537 10.062 2.559 1 89.12 5 THR B O 1
ATOM 1949 N N . ALA B 1 6 ? -2.17 8.328 1.367 1 89.12 6 ALA B N 1
ATOM 1950 C CA . ALA B 1 6 ? -2.564 9.172 0.241 1 89.12 6 ALA B CA 1
ATOM 1951 C C . ALA B 1 6 ? -3.881 9.891 0.527 1 89.12 6 ALA B C 1
ATOM 1953 O O . ALA B 1 6 ? -4.953 9.281 0.462 1 89.12 6 ALA B O 1
ATOM 1954 N N . THR B 1 7 ? -3.734 11.172 0.725 1 93.69 7 THR B N 1
ATOM 1955 C CA . THR B 1 7 ? -4.898 11.891 1.238 1 93.69 7 THR B CA 1
ATOM 1956 C C . THR B 1 7 ? -5.59 12.664 0.121 1 93.69 7 THR B C 1
ATOM 1958 O O . THR B 1 7 ? -6.691 13.188 0.313 1 93.69 7 THR B O 1
ATOM 1961 N N . SER B 1 8 ? -5.027 12.773 -1.033 1 93.56 8 SER B N 1
ATOM 1962 C CA . SER B 1 8 ? -5.598 13.555 -2.129 1 93.56 8 SER B CA 1
ATOM 1963 C C . SER B 1 8 ? -6.969 13.016 -2.527 1 93.56 8 SER B C 1
ATOM 1965 O O . SER B 1 8 ? -7.129 11.82 -2.77 1 93.56 8 SER B O 1
ATOM 1967 N N . PRO B 1 9 ? -7.945 13.938 -2.633 1 94.06 9 PRO B N 1
ATOM 1968 C CA . PRO B 1 9 ? -9.266 13.484 -3.076 1 94.06 9 PRO B CA 1
ATOM 1969 C C . PRO B 1 9 ? -9.227 12.812 -4.445 1 94.06 9 PRO B C 1
ATOM 1971 O O . PRO B 1 9 ? -10.023 11.906 -4.719 1 94.06 9 PRO B O 1
ATOM 1974 N N . GLN B 1 10 ? -8.273 13.164 -5.234 1 92.81 10 GLN B N 1
ATOM 1975 C CA . GLN B 1 10 ? -8.195 12.656 -6.602 1 92.81 10 GLN B CA 1
ATOM 1976 C C . GLN B 1 10 ? -7.887 11.156 -6.617 1 92.81 10 GLN B C 1
ATOM 1978 O O . GLN B 1 10 ? -8.164 10.477 -7.605 1 92.81 10 GLN B O 1
ATOM 1983 N N . LEU B 1 11 ? -7.309 10.688 -5.594 1 90.94 11 LEU B N 1
ATOM 1984 C CA . LEU B 1 11 ? -6.973 9.273 -5.531 1 90.94 11 LEU B CA 1
ATOM 1985 C C . LEU B 1 11 ? -8.203 8.406 -5.793 1 90.94 11 LEU B C 1
ATOM 1987 O O . LEU B 1 11 ? -8.164 7.512 -6.641 1 90.94 11 LEU B O 1
ATOM 1991 N N . THR B 1 12 ? -9.328 8.672 -5.168 1 93.25 12 THR B N 1
ATOM 1992 C CA . THR B 1 12 ? -10.5 7.805 -5.27 1 93.25 12 THR B CA 1
ATOM 1993 C C . THR B 1 12 ? -11.562 8.438 -6.164 1 93.25 12 THR B C 1
ATOM 1995 O O . THR B 1 12 ? -12.469 7.746 -6.645 1 93.25 12 THR B O 1
ATOM 1998 N N . ASP B 1 13 ? -11.422 9.719 -6.352 1 94.12 13 ASP B N 1
ATOM 1999 C CA . ASP B 1 13 ? -12.406 10.375 -7.203 1 94.12 13 ASP B CA 1
ATOM 2000 C C . ASP B 1 13 ? -12.305 9.891 -8.648 1 94.12 13 ASP B C 1
ATOM 2002 O O . ASP B 1 13 ? -13.227 10.07 -9.438 1 94.12 13 ASP B O 1
ATOM 2006 N N . ARG B 1 14 ? -11.234 9.25 -8.977 1 92.12 14 ARG B N 1
ATOM 2007 C CA . ARG B 1 14 ? -11.055 8.703 -10.32 1 92.12 14 ARG B CA 1
ATOM 2008 C C . ARG B 1 14 ? -11.891 7.438 -10.516 1 92.12 14 ARG B C 1
ATOM 2010 O O . ARG B 1 14 ? -12.055 6.969 -11.641 1 92.12 14 ARG B O 1
ATOM 2017 N N . GLY B 1 15 ? -12.367 6.871 -9.492 1 91.19 15 GLY B N 1
ATOM 2018 C CA . GLY B 1 15 ? -13.297 5.758 -9.578 1 91.19 15 GLY B CA 1
ATOM 2019 C C . GLY B 1 15 ? -12.617 4.43 -9.844 1 91.19 15 GLY B C 1
ATOM 2020 O O . GLY B 1 15 ? -13.164 3.578 -10.555 1 91.19 15 GLY B O 1
ATOM 2021 N N . LEU B 1 16 ? -11.453 4.277 -9.352 1 89.56 16 LEU B N 1
ATOM 2022 C CA . LEU B 1 16 ? -10.734 3.023 -9.547 1 89.56 16 LEU B CA 1
ATOM 2023 C C . LEU B 1 16 ? -11.305 1.928 -8.648 1 89.56 16 LEU B C 1
ATOM 2025 O O . LEU B 1 16 ? -11.555 2.16 -7.465 1 89.56 16 LEU B O 1
ATOM 2029 N N . LYS B 1 17 ? -11.414 0.712 -9.211 1 89.5 17 LYS B N 1
ATOM 2030 C CA . LYS B 1 17 ? -12.102 -0.387 -8.547 1 89.5 17 LYS B CA 1
ATOM 2031 C C . LYS B 1 17 ? -11.242 -0.99 -7.438 1 89.5 17 LYS B C 1
ATOM 2033 O O . LYS B 1 17 ? -11.766 -1.54 -6.469 1 89.5 17 LYS B O 1
ATOM 2038 N N . ASN B 1 18 ? -9.938 -0.882 -7.484 1 91.12 18 ASN B N 1
ATOM 2039 C CA . ASN B 1 18 ? -9.07 -1.629 -6.586 1 91.12 18 ASN B CA 1
ATOM 2040 C C . ASN B 1 18 ? -8.219 -0.697 -5.727 1 91.12 18 ASN B C 1
ATOM 2042 O O . ASN B 1 18 ? -7.094 -1.039 -5.355 1 91.12 18 ASN B O 1
ATOM 2046 N N . VAL B 1 19 ? -8.773 0.566 -5.547 1 93 19 VAL B N 1
ATOM 2047 C CA . VAL B 1 19 ? -8.031 1.537 -4.75 1 93 19 VAL B CA 1
ATOM 2048 C C . VAL B 1 19 ? -8.828 1.905 -3.504 1 93 19 VAL B C 1
ATOM 2050 O O . VAL B 1 19 ? -10 2.279 -3.6 1 93 19 VAL B O 1
ATOM 2053 N N . PHE B 1 20 ? -8.203 1.738 -2.355 1 95.19 20 PHE B N 1
ATOM 2054 C CA . PHE B 1 20 ? -8.75 2.062 -1.045 1 95.19 20 PHE B CA 1
ATOM 2055 C C . PHE B 1 20 ? -7.746 2.846 -0.212 1 95.19 20 PHE B C 1
ATOM 2057 O O . PHE B 1 20 ? -6.547 2.838 -0.505 1 95.19 20 PHE B O 1
ATOM 2064 N N . ARG B 1 21 ? -8.234 3.533 0.786 1 94.25 21 ARG B N 1
ATOM 2065 C CA . ARG B 1 21 ? -7.344 4.176 1.744 1 94.25 21 ARG B CA 1
ATOM 2066 C C . ARG B 1 21 ? -7.875 4.031 3.168 1 94.25 21 ARG B C 1
ATOM 2068 O O . ARG B 1 21 ? -9.086 3.986 3.381 1 94.25 21 ARG B O 1
ATOM 2075 N N . VAL B 1 22 ? -6.863 4.031 4.141 1 92.56 22 VAL B N 1
ATOM 2076 C CA . VAL B 1 22 ? -7.254 3.92 5.543 1 92.56 22 VAL B CA 1
ATOM 2077 C C . VAL B 1 22 ? -7.008 5.25 6.254 1 92.56 22 VAL B C 1
ATOM 2079 O O . VAL B 1 22 ? -7.102 5.328 7.48 1 92.56 22 VAL B O 1
ATOM 2082 N N . CYS B 1 23 ? -6.633 6.289 5.539 1 92 23 CYS B N 1
ATOM 2083 C CA . CYS B 1 23 ? -6.523 7.645 6.062 1 92 23 CYS B CA 1
ATOM 2084 C C . CYS B 1 23 ? -7.66 8.523 5.551 1 92 23 CYS B C 1
ATOM 2086 O O . CYS B 1 23 ? -8.398 8.125 4.648 1 92 23 CYS B O 1
ATOM 2088 N N . GLY B 1 24 ? -7.828 9.672 6.199 1 92.69 24 GLY B N 1
ATOM 2089 C CA . GLY B 1 24 ? -8.836 10.609 5.738 1 92.69 24 GLY B CA 1
ATOM 2090 C C . GLY B 1 24 ? -8.43 11.352 4.477 1 92.69 24 GLY B C 1
ATOM 2091 O O . GLY B 1 24 ? -7.281 11.25 4.035 1 92.69 24 GLY B O 1
ATOM 2092 N N . ARG B 1 25 ? -9.438 12.094 3.939 1 94.75 25 ARG B N 1
ATOM 2093 C CA . ARG B 1 25 ? -9.211 12.891 2.742 1 94.75 25 ARG B CA 1
ATOM 2094 C C . ARG B 1 25 ? -8.812 14.32 3.105 1 94.75 25 ARG B C 1
ATOM 2096 O O . ARG B 1 25 ? -9.219 14.844 4.145 1 94.75 25 ARG B O 1
ATOM 2103 N N . ASP B 1 26 ? -8.102 14.914 2.145 1 95.88 26 ASP B N 1
ATOM 2104 C CA . ASP B 1 26 ? -7.648 16.281 2.359 1 95.88 26 ASP B CA 1
ATOM 2105 C C . ASP B 1 26 ? -8.828 17.25 2.459 1 95.88 26 ASP B C 1
ATOM 2107 O O . ASP B 1 26 ? -8.766 18.25 3.166 1 95.88 26 ASP B O 1
ATOM 2111 N N . ASP B 1 27 ? -9.875 16.953 1.736 1 95 27 ASP B N 1
ATOM 2112 C CA . ASP B 1 27 ? -11.023 17.844 1.825 1 95 27 ASP B CA 1
ATOM 2113 C C . ASP B 1 27 ? -11.688 17.75 3.195 1 95 27 ASP B C 1
ATOM 2115 O O . ASP B 1 27 ? -12.25 18.734 3.686 1 95 27 ASP B O 1
ATOM 2119 N N . GLN B 1 28 ? -11.656 16.609 3.869 1 94.19 28 GLN B N 1
ATOM 2120 C CA . GLN B 1 28 ? -12.086 16.5 5.258 1 94.19 28 GLN B CA 1
ATOM 2121 C C . GLN B 1 28 ? -11.141 17.266 6.188 1 94.19 28 GLN B C 1
ATOM 2123 O O . GLN B 1 28 ? -11.594 17.938 7.113 1 94.19 28 GLN B O 1
ATOM 2128 N N . GLN B 1 29 ? -9.922 17.094 5.895 1 95.25 29 GLN B N 1
ATOM 2129 C CA . GLN B 1 29 ? -8.914 17.781 6.695 1 95.25 29 GLN B CA 1
ATOM 2130 C C . GLN B 1 29 ? -9.078 19.297 6.605 1 95.25 29 GLN B C 1
ATOM 2132 O O . GLN B 1 29 ? -9.047 20 7.625 1 95.25 29 GLN B O 1
ATOM 2137 N N . GLY B 1 30 ? -9.242 19.812 5.426 1 96.19 30 GLY B N 1
ATOM 2138 C CA . GLY B 1 30 ? -9.469 21.234 5.215 1 96.19 30 GLY B CA 1
ATOM 2139 C C . GLY B 1 30 ? -10.711 21.75 5.91 1 96.19 30 GLY B C 1
ATOM 2140 O O . GLY B 1 30 ? -10.719 22.875 6.441 1 96.19 30 GLY B O 1
ATOM 2141 N N . GLU B 1 31 ? -11.734 20.969 5.895 1 95.88 31 GLU B N 1
ATOM 2142 C CA . GLU B 1 31 ? -12.977 21.344 6.555 1 95.88 31 GLU B CA 1
ATOM 2143 C C . GLU B 1 31 ? -12.773 21.531 8.055 1 95.88 31 GLU B C 1
ATOM 2145 O O . GLU B 1 31 ? -13.203 22.531 8.625 1 95.88 31 GLU B O 1
ATOM 2150 N N . VAL B 1 32 ? -12.094 20.609 8.641 1 95.69 32 VAL B N 1
ATOM 2151 C CA . VAL B 1 32 ? -11.852 20.641 10.078 1 95.69 32 VAL B CA 1
ATOM 2152 C C . VAL B 1 32 ? -10.961 21.844 10.422 1 95.69 32 VAL B C 1
ATOM 2154 O O . VAL B 1 32 ? -11.211 22.547 11.391 1 95.69 32 VAL B O 1
ATOM 2157 N N . ALA B 1 33 ? -9.984 22.047 9.625 1 97.56 33 ALA B N 1
ATOM 2158 C CA . ALA B 1 33 ? -9.055 23.156 9.867 1 97.56 33 ALA B CA 1
ATOM 2159 C C . ALA B 1 33 ? -9.758 24.5 9.742 1 97.56 33 ALA B C 1
ATOM 2161 O O . ALA B 1 33 ? -9.633 25.359 10.617 1 97.56 33 ALA B O 1
ATOM 2162 N N . ALA B 1 34 ? -10.508 24.688 8.68 1 98 34 ALA B N 1
ATOM 2163 C CA . ALA B 1 34 ? -11.195 25.953 8.445 1 98 34 ALA B CA 1
ATOM 2164 C C . ALA B 1 34 ? -12.203 26.234 9.555 1 98 34 ALA B C 1
ATOM 2166 O O . ALA B 1 34 ? -12.336 27.375 10 1 98 34 ALA B O 1
ATOM 2167 N N . LYS B 1 35 ? -12.883 25.203 9.938 1 97 35 LYS B N 1
ATOM 2168 C CA . LYS B 1 35 ? -13.867 25.359 11 1 97 35 LYS B CA 1
ATOM 2169 C C . LYS B 1 35 ? -13.211 25.844 12.297 1 97 35 LYS B C 1
ATOM 2171 O O . LYS B 1 35 ? -13.703 26.766 12.945 1 97 35 LYS B O 1
ATOM 2176 N N . LEU B 1 36 ? -12.117 25.219 12.664 1 97.06 36 LEU B N 1
ATOM 2177 C CA . LEU B 1 36 ? -11.422 25.625 13.875 1 97.06 36 LEU B CA 1
ATOM 2178 C C . LEU B 1 36 ? -10.969 27.078 13.781 1 97.06 36 LEU B C 1
ATOM 2180 O O . LEU B 1 36 ? -11.156 27.844 14.727 1 97.06 36 LEU B O 1
ATOM 2184 N N . ILE B 1 37 ? -10.391 27.453 12.688 1 97.75 37 ILE B N 1
ATOM 2185 C CA . ILE B 1 37 ? -9.867 28.812 12.508 1 97.75 37 ILE B CA 1
ATOM 2186 C C . ILE B 1 37 ? -11.008 29.812 12.594 1 97.75 37 ILE B C 1
ATOM 2188 O O . ILE B 1 37 ? -10.906 30.828 13.297 1 97.75 37 ILE B O 1
ATOM 2192 N N . ALA B 1 38 ? -12.07 29.516 11.953 1 97.5 38 ALA B N 1
ATOM 2193 C CA . ALA B 1 38 ? -13.219 30.422 11.938 1 97.5 38 ALA B CA 1
ATOM 2194 C C . ALA B 1 38 ? -13.82 30.578 13.328 1 97.5 38 ALA B C 1
ATOM 2196 O O . ALA B 1 38 ? -14.25 31.656 13.711 1 97.5 38 ALA B O 1
ATOM 2197 N N . ASP B 1 39 ? -13.812 29.5 14.07 1 96.94 39 ASP B N 1
ATOM 2198 C CA . ASP B 1 39 ? -14.477 29.5 15.367 1 96.94 39 ASP B CA 1
ATOM 2199 C C . ASP B 1 39 ? -13.586 30.109 16.438 1 96.94 39 ASP B C 1
ATOM 2201 O O . ASP B 1 39 ? -14.055 30.875 17.281 1 96.94 39 ASP B O 1
ATOM 2205 N N . ARG B 1 40 ? -12.328 29.812 16.391 1 96.62 40 ARG B N 1
ATOM 2206 C CA . ARG B 1 40 ? -11.461 30.125 17.531 1 96.62 40 ARG B CA 1
ATOM 2207 C C . ARG B 1 40 ? -10.703 31.438 17.281 1 96.62 40 ARG B C 1
ATOM 2209 O O . ARG B 1 40 ? -10.195 32.031 18.219 1 96.62 40 ARG B O 1
ATOM 2216 N N . TYR B 1 41 ? -10.648 31.844 16.062 1 96.88 41 TYR B N 1
ATOM 2217 C CA . TYR B 1 41 ? -9.781 32.969 15.773 1 96.88 41 TYR B CA 1
ATOM 2218 C C . TYR B 1 41 ? -10.539 34.062 15 1 96.88 41 TYR B C 1
ATOM 2220 O O . TYR B 1 41 ? -9.977 34.688 14.094 1 96.88 41 TYR B O 1
ATOM 2228 N N . LYS B 1 42 ? -11.734 34.156 15.398 1 93.31 42 LYS B N 1
ATOM 2229 C CA . LYS B 1 42 ? -12.539 35.219 14.82 1 93.31 42 LYS B CA 1
ATOM 2230 C C . LYS B 1 42 ? -11.891 36.594 15.062 1 93.31 42 LYS B C 1
ATOM 2232 O O . LYS B 1 42 ? -11.469 36.906 16.172 1 93.31 42 LYS B O 1
ATOM 2237 N N . GLY B 1 43 ? -11.766 37.375 14.023 1 95.38 43 GLY B N 1
ATOM 2238 C CA . GLY B 1 43 ? -11.219 38.688 14.133 1 95.38 43 GLY B CA 1
ATOM 2239 C C . GLY B 1 43 ? -9.703 38.75 14.062 1 95.38 43 GLY B C 1
ATOM 2240 O O . GLY B 1 43 ? -9.102 39.812 14.031 1 95.38 43 GLY B O 1
ATOM 2241 N N . LYS B 1 44 ? -9.117 37.625 14.008 1 98 44 LYS B N 1
ATOM 2242 C CA . LYS B 1 44 ? -7.664 37.562 13.906 1 98 44 LYS B CA 1
ATOM 2243 C C . LYS B 1 44 ? -7.215 37.531 12.453 1 98 44 LYS B C 1
ATOM 2245 O O . LYS B 1 44 ? -7.98 37.156 11.562 1 98 44 LYS B O 1
ATOM 2250 N N . LYS B 1 45 ? -6.043 38.062 12.281 1 98.62 45 LYS B N 1
ATOM 2251 C CA . LYS B 1 45 ? -5.453 38.031 10.945 1 98.62 45 LYS B CA 1
ATOM 2252 C C . LYS B 1 45 ? -4.82 36.656 10.656 1 98.62 45 LYS B C 1
ATOM 2254 O O . LYS B 1 45 ? -3.867 36.281 11.32 1 98.62 45 LYS B O 1
ATOM 2259 N N . VAL B 1 46 ? -5.375 36.031 9.594 1 98.81 46 VAL B N 1
ATOM 2260 C CA . VAL B 1 46 ? -4.945 34.688 9.25 1 98.81 46 VAL B CA 1
ATOM 2261 C C . VAL B 1 46 ? -4.109 34.719 7.969 1 98.81 46 VAL B C 1
ATOM 2263 O O . VAL B 1 46 ? -4.516 35.312 6.973 1 98.81 46 VAL B O 1
ATOM 2266 N N . ALA B 1 47 ? -2.916 34.125 8.031 1 98.94 47 ALA B N 1
ATOM 2267 C CA . ALA B 1 47 ? -2.141 33.844 6.824 1 98.94 47 ALA B CA 1
ATOM 2268 C C . ALA B 1 47 ? -2.188 32.375 6.457 1 98.94 47 ALA B C 1
ATOM 2270 O O . ALA B 1 47 ? -2.15 31.5 7.336 1 98.94 47 ALA B O 1
ATOM 2271 N N . ILE B 1 48 ? -2.268 32.062 5.145 1 98.94 48 ILE B N 1
ATOM 2272 C CA . ILE B 1 48 ? -2.213 30.719 4.605 1 98.94 48 ILE B CA 1
ATOM 2273 C C . ILE B 1 48 ? -0.987 30.578 3.709 1 98.94 48 ILE B C 1
ATOM 2275 O O . ILE B 1 48 ? -0.848 31.281 2.713 1 98.94 48 ILE B O 1
ATOM 2279 N N . VAL B 1 49 ? -0.099 29.672 4.105 1 98.94 49 VAL B N 1
ATOM 2280 C CA . VAL B 1 49 ? 1.165 29.438 3.412 1 98.94 49 VAL B CA 1
ATOM 2281 C C . VAL B 1 49 ? 1.267 27.969 2.994 1 98.94 49 VAL B C 1
ATOM 2283 O O . VAL B 1 49 ? 0.868 27.078 3.744 1 98.94 49 VAL B O 1
ATOM 2286 N N . HIS B 1 50 ? 1.759 27.703 1.795 1 98.69 50 HIS B N 1
ATOM 2287 C CA . HIS B 1 50 ? 1.945 26.312 1.375 1 98.69 50 HIS B CA 1
ATOM 2288 C C . HIS B 1 50 ? 3.293 26.125 0.687 1 98.69 50 HIS B C 1
ATOM 2290 O O . HIS B 1 50 ? 3.953 27.094 0.325 1 98.69 50 HIS B O 1
ATOM 2296 N N . ASP B 1 51 ? 3.688 24.891 0.434 1 97.56 51 ASP B N 1
ATOM 2297 C CA . ASP B 1 51 ? 5.031 24.594 -0.049 1 97.56 51 ASP B CA 1
ATOM 2298 C C . ASP B 1 51 ? 5.023 24.312 -1.55 1 97.56 51 ASP B C 1
ATOM 2300 O O . ASP B 1 51 ? 5.965 23.719 -2.078 1 97.56 51 ASP B O 1
ATOM 2304 N N . LYS B 1 52 ? 3.988 24.609 -2.275 1 96.88 52 LYS B N 1
ATOM 2305 C CA . LYS B 1 52 ? 3.797 24.516 -3.721 1 96.88 52 LYS B CA 1
ATOM 2306 C C . LYS B 1 52 ? 3.641 23.062 -4.16 1 96.88 52 LYS B C 1
ATOM 2308 O O . LYS B 1 52 ? 3.324 22.797 -5.32 1 96.88 52 LYS B O 1
ATOM 2313 N N . GLN B 1 53 ? 3.854 22.109 -3.295 1 94.19 53 GLN B N 1
ATOM 2314 C CA . GLN B 1 53 ? 3.627 20.703 -3.648 1 94.19 53 GLN B CA 1
ATOM 2315 C C . GLN B 1 53 ? 2.137 20.391 -3.68 1 94.19 53 GLN B C 1
ATOM 2317 O O . GLN B 1 53 ? 1.333 21.078 -3.045 1 94.19 53 GLN B O 1
ATOM 2322 N N . ALA B 1 54 ? 1.857 19.312 -4.441 1 92.75 54 ALA B N 1
ATOM 2323 C CA . ALA B 1 54 ? 0.456 18.984 -4.691 1 92.75 54 ALA B CA 1
ATOM 2324 C C . ALA B 1 54 ? -0.32 18.859 -3.383 1 92.75 54 ALA B C 1
ATOM 2326 O O . ALA B 1 54 ? -1.409 19.422 -3.244 1 92.75 54 ALA B O 1
ATOM 2327 N N . TYR B 1 55 ? 0.205 18.156 -2.438 1 94.44 55 TYR B N 1
ATOM 2328 C CA . TYR B 1 55 ? -0.438 17.953 -1.146 1 94.44 55 TYR B CA 1
ATOM 2329 C C . TYR B 1 55 ? -0.621 19.281 -0.41 1 94.44 55 TYR B C 1
ATOM 2331 O O . TYR B 1 55 ? -1.735 19.625 -0.013 1 94.44 55 TYR B O 1
ATOM 2339 N N . GLY B 1 56 ? 0.453 20.031 -0.209 1 97.12 56 GLY B N 1
ATOM 2340 C CA . GLY B 1 56 ? 0.42 21.281 0.538 1 97.12 56 GLY B CA 1
ATOM 2341 C C . GLY B 1 56 ? -0.452 22.328 -0.109 1 97.12 56 GLY B C 1
ATOM 2342 O O . GLY B 1 56 ? -1.266 22.969 0.563 1 97.12 56 GLY B O 1
ATOM 2343 N N . GLN B 1 57 ? -0.269 22.5 -1.386 1 97.75 57 GLN B N 1
ATOM 2344 C CA . GLN B 1 57 ? -1.063 23.484 -2.109 1 97.75 57 GLN B CA 1
ATOM 2345 C C . GLN B 1 57 ? -2.543 23.109 -2.102 1 97.75 57 GLN B C 1
ATOM 2347 O O . GLN B 1 57 ? -3.406 23.984 -1.954 1 97.75 57 GLN B O 1
ATOM 2352 N N . GLY B 1 58 ? -2.828 21.875 -2.299 1 97.5 58 GLY B N 1
ATOM 2353 C CA . GLY B 1 58 ? -4.211 21.422 -2.262 1 97.5 58 GLY B CA 1
ATOM 2354 C C . GLY B 1 58 ? -4.902 21.734 -0.948 1 97.5 58 GLY B C 1
ATOM 2355 O O . GLY B 1 58 ? -6.039 22.203 -0.938 1 97.5 58 GLY B O 1
ATOM 2356 N N . LEU B 1 59 ? -4.234 21.5 0.136 1 97.94 59 LEU B N 1
ATOM 2357 C CA . LEU B 1 59 ? -4.785 21.766 1.459 1 97.94 59 LEU B CA 1
ATOM 2358 C C . LEU B 1 59 ? -4.984 23.266 1.658 1 97.94 59 LEU B C 1
ATOM 2360 O O . LEU B 1 59 ? -6.035 23.703 2.145 1 97.94 59 LEU B O 1
ATOM 2364 N N . ALA B 1 60 ? -3.965 24.031 1.278 1 98.62 60 ALA B N 1
ATOM 2365 C CA . ALA B 1 60 ? -4.031 25.484 1.425 1 98.62 60 ALA B CA 1
ATOM 2366 C C . ALA B 1 60 ? -5.199 26.062 0.631 1 98.62 60 ALA B C 1
ATOM 2368 O O . ALA B 1 60 ? -5.949 26.891 1.141 1 98.62 60 ALA B O 1
ATOM 2369 N N . ASP B 1 61 ? -5.367 25.594 -0.595 1 98.56 61 ASP B N 1
ATOM 2370 C CA . ASP B 1 61 ? -6.461 26.047 -1.443 1 98.56 61 ASP B CA 1
ATOM 2371 C C . ASP B 1 61 ? -7.816 25.719 -0.818 1 98.56 61 ASP B C 1
ATOM 2373 O O . ASP B 1 61 ? -8.734 26.547 -0.843 1 98.56 61 ASP B O 1
ATOM 2377 N N . ASP B 1 62 ? -7.91 24.578 -0.295 1 98.31 62 ASP B N 1
ATOM 2378 C CA . ASP B 1 62 ? -9.172 24.141 0.298 1 98.31 62 ASP B CA 1
ATOM 2379 C C . ASP B 1 62 ? -9.5 24.953 1.544 1 98.31 62 ASP B C 1
ATOM 2381 O O . ASP B 1 62 ? -10.633 25.422 1.702 1 98.31 62 ASP B O 1
ATOM 2385 N N . VAL B 1 63 ? -8.555 25.141 2.406 1 98.62 63 VAL B N 1
ATOM 2386 C CA . VAL B 1 63 ? -8.766 25.922 3.621 1 98.62 63 VAL B CA 1
ATOM 2387 C C . VAL B 1 63 ? -9.133 27.359 3.258 1 98.62 63 VAL B C 1
ATOM 2389 O O . VAL B 1 63 ? -10.07 27.922 3.83 1 98.62 63 VAL B O 1
ATOM 2392 N N . LYS B 1 64 ? -8.438 27.922 2.283 1 98.75 64 LYS B N 1
ATOM 2393 C CA . LYS B 1 64 ? -8.758 29.266 1.824 1 98.75 64 LYS B CA 1
ATOM 2394 C C . LYS B 1 64 ? -10.211 29.359 1.35 1 98.75 64 LYS B C 1
ATOM 2396 O O . LYS B 1 64 ? -10.953 30.25 1.763 1 98.75 64 LYS B O 1
ATOM 2401 N N . ARG B 1 65 ? -10.547 28.453 0.513 1 98.62 65 ARG B N 1
ATOM 2402 C CA . ARG B 1 65 ? -11.898 28.453 -0.049 1 98.62 65 ARG B CA 1
ATOM 2403 C C . ARG B 1 65 ? -12.945 28.375 1.053 1 98.62 65 ARG B C 1
ATOM 2405 O O . ARG B 1 65 ? -13.938 29.125 1.022 1 98.62 65 ARG B O 1
ATOM 2412 N N . ARG B 1 66 ? -12.734 27.625 2.002 1 98.44 66 ARG B N 1
ATOM 2413 C CA . ARG B 1 66 ? -13.703 27.406 3.074 1 98.44 66 ARG B CA 1
ATOM 2414 C C . ARG B 1 66 ? -13.758 28.625 4.004 1 98.44 66 ARG B C 1
ATOM 2416 O O . ARG B 1 66 ? -14.836 29.031 4.441 1 98.44 66 ARG B O 1
ATOM 2423 N N . LEU B 1 67 ? -12.617 29.172 4.32 1 98.5 67 LEU B N 1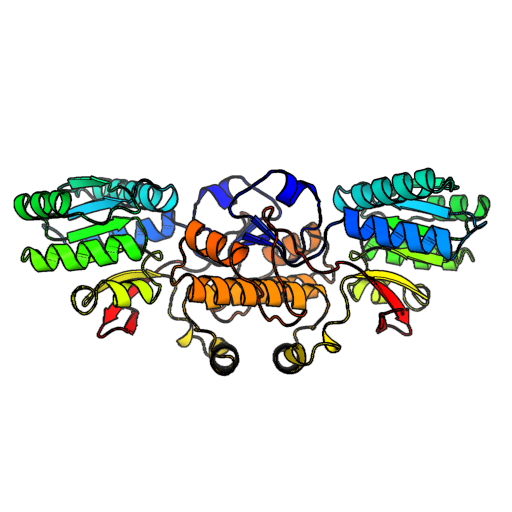
ATOM 2424 C CA . LEU B 1 67 ? -12.594 30.375 5.141 1 98.5 67 LEU B CA 1
ATOM 2425 C C . LEU B 1 67 ? -13.32 31.516 4.438 1 98.5 67 LEU B C 1
ATOM 2427 O O . LEU B 1 67 ? -14.117 32.219 5.059 1 98.5 67 LEU B O 1
ATOM 2431 N N . ASN B 1 68 ? -13.047 31.641 3.133 1 98.5 68 ASN B N 1
ATOM 2432 C CA . ASN B 1 68 ? -13.719 32.688 2.363 1 98.5 68 ASN B CA 1
ATOM 2433 C C . ASN B 1 68 ? -15.234 32.469 2.344 1 98.5 68 ASN B C 1
ATOM 2435 O O . ASN B 1 68 ? -15.992 33.438 2.467 1 98.5 68 ASN B O 1
ATOM 2439 N N . ALA B 1 69 ? -15.648 31.281 2.223 1 97.81 69 ALA B N 1
ATOM 2440 C CA . ALA B 1 69 ? -17.078 30.953 2.246 1 97.81 69 ALA B CA 1
ATOM 2441 C C . ALA B 1 69 ? -17.688 31.297 3.598 1 97.81 69 ALA B C 1
ATOM 2443 O O . ALA B 1 69 ? -18.875 31.609 3.682 1 97.81 69 ALA B O 1
ATOM 2444 N N . ALA B 1 70 ? -16.891 31.312 4.613 1 96.62 70 ALA B N 1
ATOM 2445 C CA . ALA B 1 70 ? -17.344 31.641 5.961 1 96.62 70 ALA B CA 1
ATOM 2446 C C . ALA B 1 70 ? -17.219 33.125 6.234 1 96.62 70 ALA B C 1
ATOM 2448 O O . ALA B 1 70 ? -17.438 33.594 7.359 1 96.62 70 ALA B O 1
ATOM 2449 N N . GLY B 1 71 ? -16.734 33.875 5.285 1 96.38 71 GLY B N 1
ATOM 2450 C CA . GLY B 1 71 ? -16.672 35.312 5.395 1 96.38 71 GLY B CA 1
ATOM 2451 C C . GLY B 1 71 ? -15.336 35.812 5.934 1 96.38 71 GLY B C 1
ATOM 2452 O O . GLY B 1 71 ? -15.203 36.969 6.32 1 96.38 71 GLY B O 1
ATOM 2453 N N . ILE B 1 72 ? -14.359 34.938 5.996 1 97.5 72 ILE B N 1
ATOM 2454 C CA . ILE B 1 72 ? -13.039 35.281 6.484 1 97.5 72 ILE B CA 1
ATOM 2455 C C . ILE B 1 72 ? -12.062 35.375 5.309 1 97.5 72 ILE B C 1
ATOM 2457 O O . ILE B 1 72 ? -11.875 34.406 4.57 1 97.5 72 ILE B O 1
ATOM 2461 N N . THR B 1 73 ? -11.531 36.531 5.172 1 97.81 73 THR B N 1
ATOM 2462 C CA . THR B 1 73 ? -10.5 36.75 4.152 1 97.81 73 THR B CA 1
ATOM 2463 C C . THR B 1 73 ? -9.109 36.688 4.773 1 97.81 73 THR B C 1
ATOM 2465 O O . THR B 1 73 ? -8.836 37.375 5.754 1 97.81 73 THR B O 1
ATOM 2468 N N . GLU B 1 74 ? -8.289 35.844 4.234 1 97.88 74 GLU B N 1
ATOM 2469 C CA . GLU B 1 74 ? -6.926 35.719 4.742 1 97.88 74 GLU B CA 1
ATOM 2470 C C . GLU B 1 74 ? -6.141 37.031 4.539 1 97.88 74 GLU B C 1
ATOM 2472 O O . GLU B 1 74 ? -6.336 37.719 3.545 1 97.88 74 GLU B O 1
ATOM 2477 N N . ALA B 1 75 ? -5.223 37.281 5.457 1 98.06 75 ALA B N 1
ATOM 2478 C CA . ALA B 1 75 ? -4.336 38.438 5.352 1 98.06 75 ALA B CA 1
ATOM 2479 C C . ALA B 1 75 ? -3.262 38.219 4.289 1 98.06 75 ALA B C 1
ATOM 2481 O O . ALA B 1 75 ? -2.768 39.188 3.686 1 98.06 75 ALA B O 1
ATOM 2482 N N . ALA B 1 76 ? -2.924 36.969 4.137 1 98.31 76 ALA B N 1
ATOM 2483 C CA . ALA B 1 76 ? -1.938 36.594 3.131 1 98.31 76 ALA B CA 1
ATOM 2484 C C . ALA B 1 76 ? -2.168 35.156 2.66 1 98.31 76 ALA B C 1
ATOM 2486 O O . ALA B 1 76 ? -2.494 34.281 3.463 1 98.31 76 ALA B O 1
ATOM 2487 N N . PHE B 1 77 ? -2.158 34.969 1.381 1 98.75 77 PHE B N 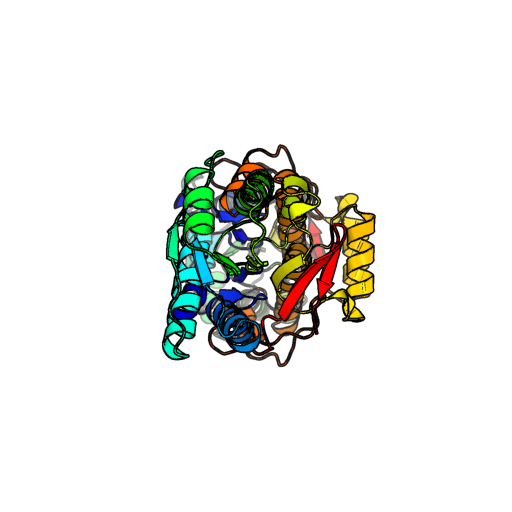1
ATOM 2488 C CA . PHE B 1 77 ? -2.062 33.688 0.727 1 98.75 77 PHE B CA 1
ATOM 2489 C C . PHE B 1 77 ? -0.81 33.594 -0.137 1 98.75 77 PHE B C 1
ATOM 2491 O O . PHE B 1 77 ? -0.718 34.25 -1.171 1 98.75 77 PHE B O 1
ATOM 2498 N N . THR B 1 78 ? 0.193 32.844 0.374 1 98.62 78 THR B N 1
ATOM 2499 C CA . THR B 1 78 ? 1.49 32.812 -0.292 1 98.62 78 THR B CA 1
ATOM 2500 C C . THR B 1 78 ? 2.15 31.453 -0.178 1 98.62 78 THR B C 1
ATOM 2502 O O . THR B 1 78 ? 1.539 30.5 0.319 1 98.62 78 THR B O 1
ATOM 2505 N N . SER B 1 79 ? 3.334 31.281 -0.814 1 98.62 79 SER B N 1
ATOM 2506 C CA . SER B 1 79 ? 3.994 29.984 -0.852 1 98.62 79 SER B CA 1
ATOM 2507 C C . SER B 1 79 ? 5.484 30.109 -0.543 1 98.62 79 SER B C 1
ATOM 2509 O O . SER B 1 79 ? 6.035 31.203 -0.567 1 98.62 79 SER B O 1
ATOM 2511 N N . ILE B 1 80 ? 6.008 29.016 -0.138 1 98.5 80 ILE B N 1
ATOM 2512 C CA . ILE B 1 80 ? 7.457 28.859 -0.037 1 98.5 80 ILE B CA 1
ATOM 2513 C C . ILE B 1 80 ? 7.934 27.812 -1.043 1 98.5 80 ILE B C 1
ATOM 2515 O O . ILE B 1 80 ? 7.121 27.141 -1.687 1 98.5 80 ILE B O 1
ATOM 2519 N N . THR B 1 81 ? 9.25 27.828 -1.178 1 96.69 81 THR B N 1
ATOM 2520 C CA . THR B 1 81 ? 9.859 26.734 -1.931 1 96.69 81 THR B CA 1
ATOM 2521 C C . THR B 1 81 ? 10.43 25.672 -0.988 1 96.69 81 THR B C 1
ATOM 2523 O O . THR B 1 81 ? 11.281 25.984 -0.149 1 96.69 81 THR B O 1
ATOM 2526 N N . ALA B 1 82 ? 9.906 24.469 -1.154 1 93.62 82 ALA B N 1
ATOM 2527 C CA . ALA B 1 82 ? 10.383 23.375 -0.306 1 93.62 82 ALA B CA 1
ATOM 2528 C C . ALA B 1 82 ? 11.883 23.172 -0.484 1 93.62 82 ALA B C 1
ATOM 2530 O O . ALA B 1 82 ? 12.398 23.234 -1.603 1 93.62 82 ALA B O 1
ATOM 2531 N N . GLY B 1 83 ? 12.57 22.906 0.595 1 93 83 GLY B N 1
ATOM 2532 C CA . GLY B 1 83 ? 13.992 22.625 0.536 1 93 83 GLY B CA 1
ATOM 2533 C C . GLY B 1 83 ? 14.859 23.828 0.842 1 93 83 GLY B C 1
ATOM 2534 O O . GLY B 1 83 ? 16.047 23.688 1.115 1 93 83 GLY B O 1
ATOM 2535 N N . GLU B 1 84 ? 14.289 25.016 0.747 1 96.12 84 GLU B N 1
ATOM 2536 C CA . GLU B 1 84 ? 15.039 26.203 1.151 1 96.12 84 GLU B CA 1
ATOM 2537 C C . GLU B 1 84 ? 15.344 26.188 2.646 1 96.12 84 GLU B C 1
ATOM 2539 O O . GLU B 1 84 ? 14.68 25.484 3.41 1 96.12 84 GLU B O 1
ATOM 2544 N N . LYS B 1 85 ? 16.391 26.969 2.965 1 95.75 85 LYS B N 1
ATOM 2545 C CA . LYS B 1 85 ? 16.812 26.953 4.363 1 95.75 85 LYS B CA 1
ATOM 2546 C C . LYS B 1 85 ? 16.484 28.281 5.039 1 95.75 85 LYS B C 1
ATOM 2548 O O . LYS B 1 85 ? 16.484 28.375 6.266 1 95.75 85 LYS B O 1
ATOM 2553 N N . ASP B 1 86 ? 16.25 29.25 4.234 1 98.19 86 ASP B N 1
ATOM 2554 C CA . ASP B 1 86 ? 16 30.594 4.746 1 98.19 86 ASP B CA 1
ATOM 2555 C C . ASP B 1 86 ? 14.609 31.078 4.34 1 98.19 86 ASP B C 1
ATOM 2557 O O . ASP B 1 86 ? 14.352 31.328 3.158 1 98.19 86 ASP B O 1
ATOM 2561 N N . TYR B 1 87 ? 13.805 31.266 5.41 1 98.5 87 TYR B N 1
ATOM 2562 C CA . TYR B 1 87 ? 12.445 31.734 5.172 1 98.5 87 TYR B CA 1
ATOM 2563 C C . TYR B 1 87 ? 12.219 33.094 5.816 1 98.5 87 TYR B C 1
ATOM 2565 O O . TYR B 1 87 ? 11.086 33.469 6.121 1 98.5 87 TYR B O 1
ATOM 2573 N N . SER B 1 88 ? 13.25 33.844 6.023 1 97.56 88 SER B N 1
ATOM 2574 C CA . SER B 1 88 ? 13.211 35.094 6.777 1 97.56 88 SER B CA 1
ATOM 2575 C C . SER B 1 88 ? 12.352 36.156 6.066 1 97.56 88 SER B C 1
ATOM 2577 O O . SER B 1 88 ? 11.664 36.938 6.719 1 97.56 88 SER B O 1
ATOM 2579 N N . ALA B 1 89 ? 12.453 36.156 4.738 1 97.75 89 ALA B N 1
ATOM 2580 C CA . ALA B 1 89 ? 11.664 37.125 3.984 1 97.75 89 ALA B CA 1
ATOM 2581 C C . ALA B 1 89 ? 10.172 36.906 4.199 1 97.75 89 ALA B C 1
ATOM 2583 O O . ALA B 1 89 ? 9.414 37.875 4.359 1 97.75 89 ALA B O 1
ATOM 2584 N N . LEU B 1 90 ? 9.734 35.688 4.129 1 98.31 90 LEU B N 1
ATOM 2585 C CA . LEU B 1 90 ? 8.352 35.344 4.41 1 98.31 90 LEU B CA 1
ATOM 2586 C C . LEU B 1 90 ? 7.949 35.812 5.812 1 98.31 90 LEU B C 1
ATOM 2588 O O . LEU B 1 90 ? 6.906 36.438 5.996 1 98.31 90 LEU B O 1
ATOM 2592 N N . ILE B 1 91 ? 8.781 35.5 6.762 1 98.56 91 ILE B N 1
ATOM 2593 C CA . ILE B 1 91 ? 8.5 35.781 8.164 1 98.56 91 ILE B CA 1
ATOM 2594 C C . ILE B 1 91 ? 8.391 37.281 8.398 1 98.56 91 ILE B C 1
ATOM 2596 O O . ILE B 1 91 ? 7.465 37.75 9.062 1 98.56 91 ILE B O 1
ATOM 2600 N N . THR B 1 92 ? 9.328 37.969 7.836 1 98.31 92 THR B N 1
ATOM 2601 C CA . THR B 1 92 ? 9.328 39.406 7.961 1 98.31 92 THR B CA 1
ATOM 2602 C C . THR B 1 92 ? 8.023 40 7.426 1 98.31 92 THR B C 1
ATOM 2604 O O . THR B 1 92 ? 7.414 40.875 8.055 1 98.31 92 THR B O 1
ATOM 2607 N N . ARG B 1 93 ? 7.609 39.562 6.352 1 98.38 93 ARG B N 1
ATOM 2608 C CA . ARG B 1 93 ? 6.383 40.031 5.727 1 98.38 93 ARG B CA 1
ATOM 2609 C C . ARG B 1 93 ? 5.164 39.719 6.582 1 98.38 93 ARG B C 1
ATOM 2611 O O . ARG B 1 93 ? 4.305 40.562 6.801 1 98.38 93 ARG B O 1
ATOM 2618 N N . LEU B 1 94 ? 5.043 38.5 7.066 1 98.75 94 LEU B N 1
ATOM 2619 C CA . LEU B 1 94 ? 3.904 38.062 7.879 1 98.75 94 LEU B CA 1
ATOM 2620 C C . LEU B 1 94 ? 3.844 38.875 9.18 1 98.75 94 LEU B C 1
ATOM 2622 O O . LEU B 1 94 ? 2.762 39.281 9.617 1 98.75 94 LEU B O 1
ATOM 2626 N N . LYS B 1 95 ? 5.008 39.094 9.758 1 98.5 95 LYS B N 1
ATOM 2627 C CA . LYS B 1 95 ? 5.09 39.906 10.969 1 98.5 95 LYS B CA 1
ATOM 2628 C C . LYS B 1 95 ? 4.621 41.344 10.703 1 98.5 95 LYS B C 1
ATOM 2630 O O . LYS B 1 95 ? 3.824 41.875 11.461 1 98.5 95 LYS B O 1
ATOM 2635 N N . SER B 1 96 ? 5.098 41.875 9.641 1 98.12 96 SER B N 1
ATOM 2636 C CA . SER B 1 96 ? 4.734 43.25 9.273 1 98.12 96 SER B CA 1
ATOM 2637 C C . SER B 1 96 ? 3.238 43.375 9.008 1 98.12 96 SER B C 1
ATOM 2639 O O . SER B 1 96 ? 2.635 44.406 9.312 1 98.12 96 SER B O 1
ATOM 2641 N N . ASP B 1 97 ? 2.664 42.344 8.516 1 97.75 97 ASP B N 1
ATOM 2642 C CA . ASP B 1 97 ? 1.24 42.312 8.188 1 97.75 97 ASP B CA 1
ATOM 2643 C C . ASP B 1 97 ? 0.395 42.094 9.438 1 97.75 97 ASP B C 1
ATOM 2645 O O . ASP B 1 97 ? -0.835 42.156 9.383 1 97.75 97 ASP B O 1
ATOM 2649 N N . GLY B 1 98 ? 1.025 41.812 10.516 1 98.19 98 GLY B N 1
ATOM 2650 C CA . GLY B 1 98 ? 0.33 41.625 11.781 1 98.19 98 GLY B CA 1
ATOM 2651 C C . GLY B 1 98 ? -0.415 40.312 11.867 1 98.19 98 GLY B C 1
ATOM 2652 O O . GLY B 1 98 ? -1.48 40.219 12.484 1 98.19 98 GLY B O 1
ATOM 2653 N N . VAL B 1 99 ? 0.099 39.312 11.266 1 98.75 99 VAL B N 1
ATOM 2654 C CA . VAL B 1 99 ? -0.551 38 11.234 1 98.75 99 VAL B CA 1
ATOM 2655 C C . VAL B 1 99 ? -0.61 37.438 12.648 1 98.75 99 VAL B C 1
ATOM 2657 O O . VAL B 1 99 ? 0.385 37.438 13.375 1 98.75 99 VAL B O 1
ATOM 2660 N N . ASP B 1 100 ? -1.778 36.844 12.961 1 98.75 100 ASP B N 1
ATOM 2661 C CA . ASP B 1 100 ? -1.999 36.219 14.258 1 98.75 100 ASP B CA 1
ATOM 2662 C C . ASP B 1 100 ? -1.943 34.688 14.156 1 98.75 100 ASP B C 1
ATOM 2664 O O . ASP B 1 100 ? -1.573 34.031 15.117 1 98.75 100 ASP B O 1
ATOM 2668 N N . VAL B 1 101 ? -2.428 34.219 13.055 1 98.81 101 VAL B N 1
ATOM 2669 C CA . VAL B 1 101 ? -2.545 32.781 12.812 1 98.81 101 VAL B CA 1
ATOM 2670 C C . VAL B 1 101 ? -1.882 32.438 11.492 1 98.81 101 VAL B C 1
ATOM 2672 O O . VAL B 1 101 ? -2.119 33.094 10.469 1 98.81 101 VAL B O 1
ATOM 2675 N N . LEU B 1 102 ? -0.996 31.453 11.531 1 98.88 102 LEU B N 1
ATOM 2676 C CA . LEU B 1 102 ? -0.363 30.906 10.336 1 98.88 102 LEU B CA 1
ATOM 2677 C C . LEU B 1 102 ? -0.835 29.484 10.07 1 98.88 102 LEU B C 1
ATOM 2679 O O . LEU B 1 102 ? -0.475 28.562 10.805 1 98.88 102 LEU B O 1
ATOM 2683 N N . TYR B 1 103 ? -1.647 29.297 9.055 1 98.88 103 TYR B N 1
ATOM 2684 C CA . TYR B 1 103 ? -1.94 27.953 8.555 1 98.88 103 TYR B CA 1
ATOM 2685 C C . TYR B 1 103 ? -0.93 27.531 7.492 1 98.88 103 TYR B C 1
ATOM 2687 O O . TYR B 1 103 ? -0.689 28.266 6.531 1 98.88 103 TYR B O 1
ATOM 2695 N N . TYR B 1 104 ? -0.411 26.344 7.664 1 98.81 104 TYR B N 1
ATOM 2696 C CA . TYR B 1 104 ? 0.639 25.875 6.766 1 98.81 104 TYR B CA 1
ATOM 2697 C C . TYR B 1 104 ? 0.25 24.562 6.105 1 98.81 104 TYR B C 1
ATOM 2699 O O . TYR B 1 104 ? 0.04 23.547 6.789 1 98.81 104 TYR B O 1
ATOM 2707 N N . GLY B 1 105 ? 0.102 24.578 4.773 1 98.25 105 GLY B N 1
ATOM 2708 C CA . GLY B 1 105 ? 0.003 23.359 3.982 1 98.25 105 GLY B CA 1
ATOM 2709 C C . GLY B 1 105 ? 1.351 22.844 3.52 1 98.25 105 GLY B C 1
ATOM 2710 O O . GLY B 1 105 ? 1.907 23.328 2.533 1 98.25 105 GLY B O 1
ATOM 2711 N N . GLY B 1 106 ? 1.81 21.875 4.121 1 96.94 106 GLY B N 1
ATOM 2712 C CA . GLY B 1 106 ? 3.117 21.312 3.818 1 96.94 106 GLY B CA 1
ATOM 2713 C C . GLY B 1 106 ? 3.623 20.359 4.887 1 96.94 106 GLY B C 1
ATOM 2714 O O . GLY B 1 106 ? 2.832 19.766 5.609 1 96.94 106 GLY B O 1
ATOM 2715 N N . TYR B 1 107 ? 4.98 20.219 4.961 1 95.44 107 TYR B N 1
ATOM 2716 C CA . TYR B 1 107 ? 5.559 19.141 5.762 1 95.44 107 TYR B CA 1
ATOM 2717 C C . TYR B 1 107 ? 6.43 19.703 6.879 1 95.44 107 TYR B C 1
ATOM 2719 O O . TYR B 1 107 ? 6.547 20.922 7.031 1 95.44 107 TYR B O 1
ATOM 2727 N N . ASP B 1 108 ? 6.949 18.797 7.668 1 94.38 108 ASP B N 1
ATOM 2728 C CA . ASP B 1 108 ? 7.586 19.031 8.961 1 94.38 108 ASP B CA 1
ATOM 2729 C C . ASP B 1 108 ? 8.875 19.828 8.805 1 94.38 108 ASP B C 1
ATOM 2731 O O . ASP B 1 108 ? 9.109 20.781 9.555 1 94.38 108 ASP B O 1
ATOM 2735 N N . GLN B 1 109 ? 9.633 19.547 7.777 1 93.44 109 GLN B N 1
ATOM 2736 C CA . GLN B 1 109 ? 10.969 20.125 7.688 1 93.44 109 GLN B CA 1
ATOM 2737 C C . GLN B 1 109 ? 10.891 21.641 7.512 1 93.44 109 GLN B C 1
ATOM 2739 O O . GLN B 1 109 ? 11.508 22.391 8.281 1 93.44 109 GLN B O 1
ATOM 2744 N N . GLU B 1 110 ? 10.148 22.062 6.547 1 96.69 110 GLU B N 1
ATOM 2745 C CA . GLU B 1 110 ? 10.055 23.484 6.25 1 96.69 110 GLU B CA 1
ATOM 2746 C C . GLU B 1 110 ? 9.344 24.234 7.367 1 96.69 110 GLU B C 1
ATOM 2748 O O . GLU B 1 110 ? 9.758 25.328 7.754 1 96.69 110 GLU B O 1
ATOM 2753 N N . LEU B 1 111 ? 8.289 23.625 7.906 1 97.75 111 LEU B N 1
ATOM 2754 C CA . LEU B 1 111 ? 7.566 24.297 8.969 1 97.75 111 LEU B CA 1
ATOM 2755 C C . LEU B 1 111 ? 8.43 24.438 10.227 1 97.75 111 LEU B C 1
ATOM 2757 O O . LEU B 1 111 ? 8.328 25.422 10.953 1 97.75 111 LEU B O 1
ATOM 2761 N N . GLY B 1 112 ? 9.227 23.359 10.477 1 97.44 112 GLY B N 1
ATOM 2762 C CA . GLY B 1 112 ? 10.148 23.453 11.602 1 97.44 112 GLY B CA 1
ATOM 2763 C C . GLY B 1 112 ? 11.086 24.641 11.508 1 97.44 112 GLY B C 1
ATOM 2764 O O . GLY B 1 112 ? 11.266 25.375 12.477 1 97.44 112 GLY B O 1
ATOM 2765 N N . LEU B 1 113 ? 11.648 24.875 10.352 1 97.75 113 LEU B N 1
ATOM 2766 C CA . LEU B 1 113 ? 12.531 26.016 10.109 1 97.75 113 LEU B CA 1
ATOM 2767 C C . LEU B 1 113 ? 11.766 27.328 10.219 1 97.75 113 LEU B C 1
ATOM 2769 O O . LEU B 1 113 ? 12.273 28.297 10.789 1 97.75 113 LEU B O 1
ATOM 2773 N N . ILE B 1 114 ? 10.57 27.344 9.695 1 98.62 114 ILE B N 1
ATOM 2774 C CA . ILE B 1 114 ? 9.734 28.531 9.734 1 98.62 114 ILE B CA 1
ATOM 2775 C C . ILE B 1 114 ? 9.43 28.906 11.188 1 98.62 114 ILE B C 1
ATOM 2777 O O . ILE B 1 114 ? 9.539 30.062 11.57 1 98.62 114 ILE B O 1
ATOM 2781 N N . ALA B 1 115 ? 9.086 27.922 11.984 1 98.62 115 ALA B N 1
ATOM 2782 C CA . ALA B 1 115 ? 8.781 28.172 13.391 1 98.62 115 ALA B CA 1
ATOM 2783 C C . ALA B 1 115 ? 9.984 28.75 14.125 1 98.62 115 ALA B C 1
ATOM 2785 O O . ALA B 1 115 ? 9.859 29.719 14.867 1 98.62 115 ALA B O 1
ATOM 2786 N N . ARG B 1 116 ? 11.125 28.172 13.883 1 98 116 ARG B N 1
ATOM 2787 C CA . ARG B 1 116 ? 12.344 28.641 14.531 1 98 116 ARG B CA 1
ATOM 2788 C C . ARG B 1 116 ? 12.688 30.062 14.109 1 98 116 ARG B C 1
ATOM 2790 O O . ARG B 1 116 ? 12.984 30.906 14.953 1 98 116 ARG B O 1
ATOM 2797 N N . GLN B 1 117 ? 12.68 30.266 12.852 1 98.25 117 GLN B N 1
ATOM 2798 C CA . GLN B 1 117 ? 13.055 31.562 12.305 1 98.25 117 GLN B CA 1
ATOM 2799 C C . GLN B 1 117 ? 12.047 32.625 12.711 1 98.25 117 GLN B C 1
ATOM 2801 O O . GLN B 1 117 ? 12.422 33.781 12.922 1 98.25 117 GLN B O 1
ATOM 2806 N N . ALA B 1 118 ? 10.789 32.312 12.766 1 98.75 118 ALA B N 1
ATOM 2807 C CA . ALA B 1 118 ? 9.773 33.25 13.258 1 98.75 118 ALA B CA 1
ATOM 2808 C C . ALA B 1 118 ? 10.078 33.688 14.695 1 98.75 118 ALA B C 1
ATOM 2810 O O . ALA B 1 118 ? 10.008 34.875 15.016 1 98.75 118 ALA B O 1
ATOM 2811 N N . ALA B 1 119 ? 10.414 32.688 15.492 1 98.12 119 ALA B N 1
ATOM 2812 C CA . ALA B 1 119 ? 10.742 33 16.891 1 98.12 119 ALA B CA 1
ATOM 2813 C C . ALA B 1 119 ? 11.961 33.906 16.969 1 98.12 119 ALA B C 1
ATOM 2815 O O . ALA B 1 119 ? 12.008 34.844 17.797 1 98.12 119 ALA B O 1
ATOM 2816 N N . ASP B 1 120 ? 12.914 33.656 16.141 1 97.62 120 ASP B N 1
ATOM 2817 C CA . ASP B 1 120 ? 14.117 34.469 16.094 1 97.62 120 ASP B CA 1
ATOM 2818 C C . ASP B 1 120 ? 13.773 35.938 15.789 1 97.62 120 ASP B C 1
ATOM 2820 O O . ASP B 1 120 ? 14.469 36.844 16.234 1 97.62 120 ASP B O 1
ATOM 2824 N N . GLN B 1 121 ? 12.734 36.125 15.102 1 98.19 121 GLN B N 1
ATOM 2825 C CA . GLN B 1 121 ? 12.312 37.469 14.727 1 98.19 121 GLN B CA 1
ATOM 2826 C C . GLN B 1 121 ? 11.227 37.969 15.664 1 98.19 121 GLN B C 1
ATOM 2828 O O . GLN B 1 121 ? 10.516 38.938 15.336 1 98.19 121 GLN B O 1
ATOM 2833 N N . GLN B 1 122 ? 11.047 37.281 16.75 1 98 122 GLN B N 1
ATOM 2834 C CA . GLN B 1 122 ? 10.07 37.625 17.766 1 98 122 GLN B CA 1
ATOM 2835 C C . GLN B 1 122 ? 8.656 37.688 17.203 1 98 122 GLN B C 1
ATOM 2837 O O . GLN B 1 122 ? 7.891 38.594 17.484 1 98 122 GLN B O 1
ATOM 2842 N N . PHE B 1 123 ? 8.414 36.844 16.266 1 98.31 123 PHE B N 1
ATOM 2843 C CA . PHE B 1 123 ? 7.113 36.562 15.672 1 98.31 123 PHE B CA 1
ATOM 2844 C C . PHE B 1 123 ? 6.57 35.219 16.109 1 98.31 123 PHE B C 1
ATOM 2846 O O . PHE B 1 123 ? 7.156 34.188 15.789 1 98.31 123 PHE B O 1
ATOM 2853 N N . ARG B 1 124 ? 5.449 35.219 16.891 1 97.62 124 ARG B N 1
ATOM 2854 C CA . ARG B 1 124 ? 4.934 34 17.438 1 97.62 124 ARG B CA 1
ATOM 2855 C C . ARG B 1 124 ? 3.449 33.812 17.125 1 97.62 124 ARG B C 1
ATOM 2857 O O . ARG B 1 124 ? 2.619 33.781 18.047 1 97.62 124 ARG B O 1
ATOM 2864 N N . PRO B 1 125 ? 3.158 33.719 15.898 1 98.56 125 PRO B N 1
ATOM 2865 C CA . PRO B 1 125 ? 1.764 33.438 15.555 1 98.56 125 PRO B CA 1
ATOM 2866 C C . PRO B 1 125 ? 1.311 32.062 16.047 1 98.56 125 PRO B C 1
ATOM 2868 O O . PRO B 1 125 ? 2.145 31.188 16.344 1 98.56 125 PRO B O 1
ATOM 2871 N N . GLN B 1 126 ? 0.006 31.859 16.188 1 98.69 126 GLN B N 1
ATOM 2872 C CA . GLN B 1 126 ? -0.505 30.5 16.281 1 98.69 126 GLN B CA 1
ATOM 2873 C C . GLN B 1 126 ? -0.258 29.734 14.977 1 98.69 126 GLN B C 1
ATOM 2875 O O . GLN B 1 126 ? -0.787 30.094 13.93 1 98.69 126 GLN B O 1
ATOM 2880 N N . ILE B 1 127 ? 0.541 28.688 15.117 1 98.81 127 ILE B N 1
ATOM 2881 C CA . ILE B 1 127 ? 0.823 27.859 13.953 1 98.81 127 ILE B CA 1
ATOM 2882 C C . ILE B 1 127 ? -0.151 26.672 13.906 1 98.81 127 ILE B C 1
ATOM 2884 O O . ILE B 1 127 ? -0.364 26 14.922 1 98.81 127 ILE B O 1
ATOM 2888 N N . ILE B 1 128 ? -0.749 26.516 12.781 1 98.69 128 ILE B N 1
ATOM 2889 C CA . ILE B 1 128 ? -1.656 25.406 12.516 1 98.69 128 ILE B CA 1
ATOM 2890 C C . ILE B 1 128 ? -1.221 24.672 11.25 1 98.69 128 ILE B C 1
ATOM 2892 O O . ILE B 1 128 ? -1.031 25.297 10.203 1 98.69 128 ILE B O 1
ATOM 2896 N N . GLY B 1 129 ? -0.977 23.422 11.367 1 97.88 129 GLY B N 1
ATOM 2897 C CA . GLY B 1 129 ? -0.638 22.594 10.219 1 97.88 129 GLY B CA 1
ATOM 2898 C C . GLY B 1 129 ? -1.618 21.453 9.992 1 97.88 129 GLY B C 1
ATOM 2899 O O . GLY B 1 129 ? -2.74 21.484 10.5 1 97.88 129 GLY B O 1
ATOM 2900 N N . ALA B 1 130 ? -1.287 20.578 9.062 1 96.75 130 ALA B N 1
ATOM 2901 C CA . ALA B 1 130 ? -2.045 19.375 8.75 1 96.75 130 ALA B CA 1
ATOM 2902 C C . ALA B 1 130 ? -1.277 18.125 9.164 1 96.75 130 ALA B C 1
ATOM 2904 O O . ALA B 1 130 ? -0.413 18.172 10.039 1 96.75 130 ALA B O 1
ATOM 2905 N N . ASP B 1 131 ? -1.698 16.969 8.664 1 94.56 131 ASP B N 1
ATOM 2906 C CA . ASP B 1 131 ? -1.109 15.711 9.109 1 94.56 131 ASP B CA 1
ATOM 2907 C C . ASP B 1 131 ? 0.358 15.617 8.695 1 94.56 131 ASP B C 1
ATOM 2909 O O . ASP B 1 131 ? 1.133 14.875 9.312 1 94.56 131 ASP B O 1
ATOM 2913 N N . GLY B 1 132 ? 0.792 16.469 7.781 1 93.44 132 GLY B N 1
ATOM 2914 C CA . GLY B 1 132 ? 2.164 16.453 7.301 1 93.44 132 GLY B CA 1
ATOM 2915 C C . GLY B 1 132 ? 3.168 16.875 8.359 1 93.44 132 GLY B C 1
ATOM 2916 O O . GLY B 1 132 ? 4.371 16.656 8.203 1 93.44 132 GLY B O 1
ATOM 2917 N N . ILE B 1 133 ? 2.742 17.438 9.469 1 94.5 133 ILE B N 1
ATOM 2918 C CA . ILE B 1 133 ? 3.688 17.922 10.469 1 94.5 133 ILE B CA 1
ATOM 2919 C C . ILE B 1 133 ? 3.648 17 11.688 1 94.5 133 ILE B C 1
ATOM 2921 O O . ILE B 1 133 ? 4.27 17.297 12.719 1 94.5 133 ILE B O 1
ATOM 2925 N N . GLN B 1 134 ? 2.939 15.867 11.578 1 91.38 134 GLN B N 1
ATOM 2926 C CA . GLN B 1 134 ? 2.777 14.906 12.664 1 91.38 134 GLN B CA 1
ATOM 2927 C C . GLN B 1 134 ? 4.113 14.266 13.031 1 91.38 134 GLN B C 1
ATOM 2929 O O . GLN B 1 134 ? 4.363 13.977 14.203 1 91.38 134 GLN B O 1
ATOM 2934 N N . PRO B 1 135 ? 5.02 14 12.141 1 89.44 135 PRO B N 1
ATOM 2935 C CA . PRO B 1 135 ? 6.258 13.305 12.492 1 89.44 135 PRO B CA 1
ATOM 2936 C C . PRO B 1 135 ? 7.074 14.055 13.547 1 89.44 135 PRO B C 1
ATOM 2938 O O . PRO B 1 135 ? 7.086 15.289 13.555 1 89.44 135 PRO B O 1
ATOM 2941 N N . GLN B 1 136 ? 7.809 13.242 14.289 1 89.38 136 GLN B N 1
ATOM 2942 C CA . GLN B 1 136 ? 8.609 13.781 15.383 1 89.38 136 GLN B CA 1
ATOM 2943 C C . GLN B 1 136 ? 9.68 14.742 14.859 1 89.38 136 GLN B C 1
ATOM 2945 O O . GLN B 1 136 ? 10.18 15.586 15.602 1 89.38 136 GLN B O 1
ATOM 2950 N N . SER B 1 137 ? 9.969 14.664 13.648 1 91.06 137 SER B N 1
ATOM 2951 C CA . SER B 1 137 ? 10.977 15.523 13.055 1 91.06 137 SER B CA 1
ATOM 2952 C C . SER B 1 137 ? 10.594 17 13.172 1 91.06 137 SER B C 1
ATOM 2954 O O . SER B 1 137 ? 11.469 17.859 13.273 1 91.06 137 SER B O 1
ATOM 2956 N N . TYR B 1 138 ? 9.297 17.25 13.211 1 95.06 138 TYR B N 1
ATOM 2957 C CA . TYR B 1 138 ? 8.883 18.641 13.391 1 95.06 138 TYR B CA 1
ATOM 2958 C C . TYR B 1 138 ? 9.422 19.219 14.695 1 95.06 138 TYR B C 1
ATOM 2960 O O . TYR B 1 138 ? 10.078 20.266 14.695 1 95.06 138 TYR B O 1
ATOM 2968 N N . TRP B 1 139 ? 9.219 18.516 15.758 1 95.31 139 TRP B N 1
ATOM 2969 C CA . TRP B 1 139 ? 9.711 18.969 17.047 1 95.31 139 TRP B CA 1
ATOM 2970 C C . TRP B 1 139 ? 11.234 18.984 17.094 1 95.31 139 TRP B C 1
ATOM 2972 O O . TRP B 1 139 ? 11.844 19.875 17.688 1 95.31 139 TRP B O 1
ATOM 2982 N N . ASN B 1 140 ? 11.82 18 16.484 1 93.62 140 ASN B N 1
ATOM 2983 C CA . ASN B 1 140 ? 13.281 17.906 16.5 1 93.62 140 ASN B CA 1
ATOM 2984 C C . ASN B 1 140 ? 13.914 19.125 15.828 1 93.62 140 ASN B C 1
ATOM 2986 O O . ASN B 1 140 ? 14.992 19.562 16.234 1 93.62 140 ASN B O 1
ATOM 2990 N N . ILE B 1 141 ? 13.266 19.609 14.859 1 94.5 141 ILE B N 1
ATOM 2991 C CA . ILE B 1 141 ? 13.797 20.75 14.117 1 94.5 141 ILE B CA 1
ATOM 2992 C C . ILE B 1 141 ? 13.398 22.047 14.805 1 94.5 141 ILE B C 1
ATOM 2994 O O . ILE B 1 141 ? 14.242 22.906 15.047 1 94.5 141 ILE B O 1
ATOM 2998 N N . ALA B 1 142 ? 12.156 22.219 15.195 1 97.12 142 ALA B N 1
ATOM 2999 C CA . ALA B 1 142 ? 11.609 23.469 15.719 1 97.12 142 ALA B CA 1
ATOM 3000 C C . ALA B 1 142 ? 11.961 23.641 17.188 1 97.12 142 ALA B C 1
ATOM 3002 O O . ALA B 1 142 ? 12.008 24.766 17.688 1 97.1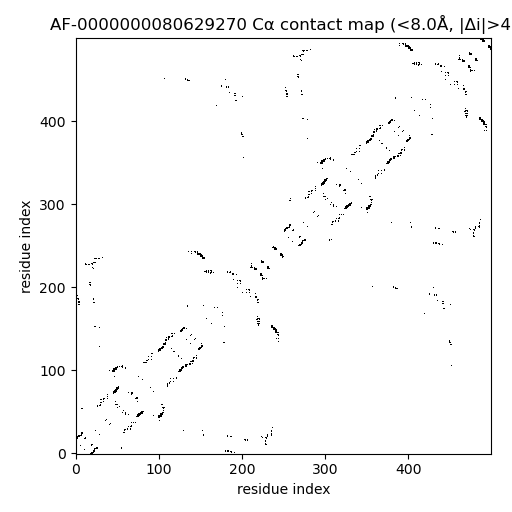2 142 ALA B O 1
ATOM 3003 N N . GLY B 1 143 ? 12.164 22.531 17.891 1 96.75 143 GLY B N 1
ATOM 3004 C CA . GLY B 1 143 ? 12.344 22.609 19.328 1 96.75 143 GLY B CA 1
ATOM 3005 C C . GLY B 1 143 ? 11.164 23.25 20.047 1 96.75 143 GLY B C 1
ATOM 3006 O O . GLY B 1 143 ? 10.016 23.016 19.672 1 96.75 143 GLY B O 1
ATOM 3007 N N . ASP B 1 144 ? 11.461 24.031 21.016 1 97.5 144 ASP B N 1
ATOM 3008 C CA . ASP B 1 144 ? 10.438 24.625 21.875 1 97.5 144 ASP B CA 1
ATOM 3009 C C . ASP B 1 144 ? 9.523 25.547 21.078 1 97.5 144 ASP B C 1
ATOM 3011 O O . ASP B 1 144 ? 8.422 25.875 21.531 1 97.5 144 ASP B O 1
ATOM 3015 N N . THR B 1 145 ? 9.938 26 19.953 1 98.19 145 THR B N 1
ATOM 3016 C CA . THR B 1 145 ? 9.125 26.906 19.156 1 98.19 145 THR B CA 1
ATOM 3017 C C . THR B 1 145 ? 7.93 26.172 18.547 1 98.19 145 THR B C 1
ATOM 3019 O O . THR B 1 145 ? 6.988 26.797 18.062 1 98.19 145 THR B O 1
ATOM 3022 N N . ALA B 1 146 ? 7.934 24.859 18.641 1 97.94 146 ALA B N 1
ATOM 3023 C CA . ALA B 1 146 ? 6.82 24.047 18.156 1 97.94 146 ALA B CA 1
ATOM 3024 C C . ALA B 1 146 ? 5.699 23.984 19.188 1 97.94 146 ALA B C 1
ATOM 3026 O O . ALA B 1 146 ? 4.594 23.531 18.891 1 97.94 146 ALA B O 1
ATOM 3027 N N . GLU B 1 147 ? 6.039 24.438 20.438 1 98.31 147 GLU B N 1
ATOM 3028 C CA . GLU B 1 147 ? 5.059 24.344 21.516 1 98.31 147 GLU B CA 1
ATOM 3029 C C . GLU B 1 147 ? 3.746 25.016 21.125 1 98.31 147 GLU B C 1
ATOM 3031 O O . GLU B 1 147 ? 3.738 26.172 20.703 1 98.31 147 GLU B O 1
ATOM 3036 N N . GLY B 1 148 ? 2.676 24.297 21.219 1 97.94 148 GLY B N 1
ATOM 3037 C CA . GLY B 1 148 ? 1.356 24.859 20.984 1 97.94 148 GLY B CA 1
ATOM 3038 C C . GLY B 1 148 ? 0.917 24.766 19.531 1 97.94 148 GLY B C 1
ATOM 3039 O O . GLY B 1 148 ? -0.228 25.078 19.203 1 97.94 148 GLY B O 1
ATOM 3040 N N . THR B 1 149 ? 1.789 24.328 18.672 1 98.62 149 THR B N 1
ATOM 3041 C CA . THR B 1 149 ? 1.371 24.094 17.297 1 98.62 149 THR B CA 1
ATOM 3042 C C . THR B 1 149 ? 0.205 23.109 17.234 1 98.62 149 THR B C 1
ATOM 3044 O O . THR B 1 149 ? 0.218 22.078 17.922 1 98.62 149 THR B O 1
ATOM 3047 N N . LEU B 1 150 ? -0.797 23.516 16.484 1 98.56 150 LEU B N 1
ATOM 3048 C CA . LEU B 1 150 ? -1.927 22.625 16.234 1 98.56 150 LEU B CA 1
ATOM 3049 C C . LEU B 1 150 ? -1.794 21.938 14.883 1 98.56 150 LEU B C 1
ATOM 3051 O O . LEU B 1 150 ? -1.231 22.516 13.945 1 98.56 150 LEU B O 1
ATOM 3055 N N . PHE B 1 151 ? -2.322 20.719 14.812 1 97.56 151 PHE B N 1
ATOM 3056 C CA . PHE B 1 151 ? -2.365 20.062 13.508 1 97.56 151 PHE B CA 1
ATOM 3057 C C . PHE B 1 151 ? -3.508 19.047 13.453 1 97.56 151 PHE B C 1
ATOM 3059 O O . PHE B 1 151 ? -3.982 18.578 14.492 1 97.56 151 PHE B O 1
ATOM 3066 N N . THR B 1 152 ? -3.998 18.797 12.258 1 96.5 152 THR B N 1
ATOM 3067 C CA . THR B 1 152 ? -5.051 17.812 12.047 1 96.5 152 THR B CA 1
ATOM 3068 C C . THR B 1 152 ? -4.461 16.422 11.867 1 96.5 152 THR B C 1
ATOM 3070 O O . THR B 1 152 ? -3.418 16.266 11.227 1 96.5 152 THR B O 1
ATOM 3073 N N . PHE B 1 153 ? -5.059 15.484 12.484 1 93.88 153 PHE B N 1
ATOM 3074 C CA . PHE B 1 153 ? -4.723 14.078 12.32 1 93.88 153 PHE B CA 1
ATOM 3075 C C . PHE B 1 153 ? -5.879 13.188 12.773 1 93.88 153 PHE B C 1
ATOM 3077 O O . PHE B 1 153 ? -6.883 13.68 13.289 1 93.88 153 PHE B O 1
ATOM 3084 N N . SER B 1 154 ? -5.777 11.93 12.477 1 89.88 154 SER B N 1
ATOM 3085 C CA . SER B 1 154 ? -6.785 10.977 12.93 1 89.88 154 SER B CA 1
ATOM 3086 C C . SER B 1 154 ? -6.832 10.906 14.453 1 89.88 154 SER B C 1
ATOM 3088 O O . SER B 1 154 ? -5.852 11.227 15.125 1 89.88 154 SER B O 1
ATOM 3090 N N . PRO B 1 155 ? -7.949 10.453 14.969 1 87.19 155 PRO B N 1
ATOM 3091 C CA . PRO B 1 155 ? -8.047 10.312 16.422 1 87.19 155 PRO B CA 1
ATOM 3092 C C . PRO B 1 155 ? -6.949 9.414 17 1 87.19 155 PRO B C 1
ATOM 3094 O O . PRO B 1 155 ? -6.414 8.555 16.297 1 87.19 155 PRO B O 1
ATOM 3097 N N . ASP B 1 156 ? -6.664 9.57 18.25 1 84.12 156 ASP B N 1
ATOM 3098 C CA . ASP B 1 156 ? -5.602 8.859 18.953 1 84.12 156 ASP B CA 1
ATOM 3099 C C . ASP B 1 156 ? -5.895 7.359 19 1 84.12 156 ASP B C 1
ATOM 3101 O O . ASP B 1 156 ? -6.836 6.93 19.688 1 84.12 156 ASP B O 1
ATOM 3105 N N . PRO B 1 157 ? -4.988 6.625 18.312 1 78.56 157 PRO B N 1
ATOM 3106 C CA . PRO B 1 157 ? -5.219 5.18 18.359 1 78.56 157 PRO B CA 1
ATOM 3107 C C . PRO B 1 157 ? -5.098 4.613 19.781 1 78.56 157 PRO B C 1
ATOM 3109 O O . PRO B 1 157 ? -5.637 3.543 20.062 1 78.56 157 PRO B O 1
ATOM 3112 N N . GLN B 1 158 ? -4.254 5.23 20.594 1 74.38 158 GLN B N 1
ATOM 3113 C CA . GLN B 1 158 ? -4.062 4.746 21.969 1 74.38 158 GLN B CA 1
ATOM 3114 C C . GLN B 1 158 ? -5.383 4.723 22.734 1 74.38 158 GLN B C 1
ATOM 3116 O O . GLN B 1 158 ? -5.496 4.059 23.766 1 74.38 158 GLN B O 1
ATOM 3121 N N . ARG B 1 159 ? -6.277 5.473 22.234 1 79.25 159 ARG B N 1
ATOM 3122 C CA . ARG B 1 159 ? -7.598 5.469 22.859 1 79.25 159 ARG B CA 1
ATOM 3123 C C . ARG B 1 159 ? -8.406 4.25 22.422 1 79.25 159 ARG B C 1
ATOM 3125 O O . ARG B 1 159 ? -9.492 4 22.938 1 79.25 159 ARG B O 1
ATOM 3132 N N . ASN B 1 160 ? -7.781 3.438 21.547 1 79.44 160 ASN B N 1
ATOM 3133 C CA . ASN B 1 160 ? -8.352 2.176 21.094 1 79.44 160 ASN B CA 1
ATOM 3134 C C . ASN B 1 160 ? -7.707 0.982 21.781 1 79.44 160 ASN B C 1
ATOM 3136 O O . ASN B 1 160 ? -6.547 0.653 21.516 1 79.44 160 ASN B O 1
ATOM 3140 N N . PRO B 1 161 ? -8.469 0.308 22.641 1 78.81 161 PRO B N 1
ATOM 3141 C CA . PRO B 1 161 ? -7.875 -0.824 23.359 1 78.81 161 PRO B CA 1
ATOM 3142 C C . PRO B 1 161 ? -7.312 -1.889 22.406 1 78.81 161 PRO B C 1
ATOM 3144 O O . PRO B 1 161 ? -6.355 -2.582 22.766 1 78.81 161 PRO B O 1
ATOM 3147 N N . ALA B 1 162 ? -7.84 -1.981 21.25 1 73.69 162 ALA B N 1
ATOM 3148 C CA . ALA B 1 162 ? -7.395 -2.986 20.281 1 73.69 162 ALA B CA 1
ATOM 3149 C C . ALA B 1 162 ? -5.996 -2.662 19.766 1 73.69 162 ALA B C 1
ATOM 3151 O O . ALA B 1 162 ? -5.328 -3.52 19.188 1 73.69 162 ALA B O 1
ATOM 3152 N N . ALA B 1 163 ? -5.477 -1.471 20.062 1 78.62 163 ALA B N 1
ATOM 3153 C CA . ALA B 1 163 ? -4.191 -1.027 19.531 1 78.62 163 ALA B CA 1
ATOM 3154 C C . ALA B 1 163 ? -3.047 -1.439 20.453 1 78.62 163 ALA B C 1
ATOM 3156 O O . ALA B 1 163 ? -1.897 -1.548 20.016 1 78.62 163 ALA B O 1
ATOM 3157 N N . LYS B 1 164 ? -3.324 -1.72 21.672 1 78 164 LYS B N 1
ATOM 3158 C CA . LYS B 1 164 ? -2.297 -1.854 22.703 1 78 164 LYS B CA 1
ATOM 3159 C C . LYS B 1 164 ? -1.337 -2.994 22.375 1 78 164 LYS B C 1
ATOM 3161 O O . LYS B 1 164 ? -0.12 -2.803 22.359 1 78 164 LYS B O 1
ATOM 3166 N N . PRO B 1 165 ? -1.863 -4.172 22.047 1 74.25 165 PRO B N 1
ATOM 3167 C CA . PRO B 1 165 ? -0.921 -5.262 21.781 1 74.25 165 PRO B CA 1
ATOM 3168 C C . PRO B 1 165 ? -0.039 -4.992 20.562 1 74.25 165 PRO B C 1
ATOM 3170 O O . PRO B 1 165 ? 1.131 -5.383 20.547 1 74.25 165 PRO B O 1
ATOM 3173 N N . VAL B 1 166 ? -0.598 -4.395 19.625 1 72.81 166 VAL B N 1
ATOM 3174 C CA . VAL B 1 166 ? 0.156 -4.098 18.406 1 72.81 166 VAL B CA 1
ATOM 3175 C C . VAL B 1 166 ? 1.21 -3.031 18.703 1 72.81 166 VAL B C 1
ATOM 3177 O O . VAL B 1 166 ? 2.363 -3.158 18.281 1 72.81 166 VAL B O 1
ATOM 3180 N N . VAL B 1 167 ? 0.804 -1.993 19.406 1 75.38 167 VAL B N 1
ATOM 3181 C CA . VAL B 1 167 ? 1.718 -0.918 19.781 1 75.38 167 VAL B CA 1
ATOM 3182 C C . VAL B 1 167 ? 2.885 -1.486 20.594 1 75.38 167 VAL B C 1
ATOM 3184 O O . VAL B 1 167 ? 4.047 -1.187 20.297 1 75.38 167 VAL B O 1
ATOM 3187 N N . GLU B 1 168 ? 2.598 -2.371 21.469 1 75.88 168 GLU B N 1
ATOM 3188 C CA . GLU B 1 168 ? 3.631 -2.982 22.297 1 75.88 168 GLU B CA 1
ATOM 3189 C C . GLU B 1 168 ? 4.566 -3.852 21.469 1 75.88 168 GLU B C 1
ATOM 3191 O O . GLU B 1 168 ? 5.785 -3.828 21.656 1 75.88 168 GLU B O 1
ATOM 3196 N N . ALA B 1 169 ? 4.02 -4.59 20.578 1 70.75 169 ALA B N 1
ATOM 3197 C CA . ALA B 1 169 ? 4.82 -5.457 19.719 1 70.75 169 ALA B CA 1
ATOM 3198 C C . ALA B 1 169 ? 5.762 -4.637 18.828 1 70.75 169 ALA B C 1
ATOM 3200 O O . ALA B 1 169 ? 6.918 -5.008 18.641 1 70.75 169 ALA B O 1
ATOM 3201 N N . LEU B 1 170 ? 5.238 -3.586 18.281 1 72 170 LEU B N 1
ATOM 3202 C CA . LEU B 1 170 ? 6.051 -2.721 17.438 1 72 170 LEU B CA 1
ATOM 3203 C C . LEU B 1 170 ? 7.152 -2.043 18.25 1 72 170 LEU B C 1
ATOM 3205 O O . LEU B 1 170 ? 8.297 -1.957 17.797 1 72 170 LEU B O 1
ATOM 3209 N N . GLN B 1 171 ? 6.773 -1.614 19.406 1 75.25 171 GLN B N 1
ATOM 3210 C CA . GLN B 1 171 ? 7.75 -0.962 20.281 1 75.25 171 GLN B CA 1
ATOM 3211 C C . GLN B 1 171 ? 8.859 -1.933 20.688 1 75.25 171 GLN B C 1
ATOM 3213 O O . GLN B 1 171 ? 10.023 -1.544 20.797 1 75.25 171 GLN B O 1
ATOM 3218 N N . ALA B 1 172 ? 8.578 -3.154 20.875 1 73.31 172 ALA B N 1
ATOM 3219 C CA . ALA B 1 172 ? 9.539 -4.191 21.219 1 73.31 172 ALA B CA 1
ATOM 3220 C C . ALA B 1 172 ? 10.578 -4.375 20.125 1 73.31 172 ALA B C 1
ATOM 3222 O O . ALA B 1 172 ? 11.695 -4.82 20.375 1 73.31 172 ALA B O 1
ATOM 3223 N N . LYS B 1 173 ? 10.203 -3.957 18.953 1 70.94 173 LYS B N 1
ATOM 3224 C CA . LYS B 1 173 ? 11.109 -4.059 17.812 1 70.94 173 LYS B CA 1
ATOM 3225 C C . LYS B 1 173 ? 11.742 -2.707 17.484 1 70.94 173 LYS B C 1
ATOM 3227 O O . LYS B 1 173 ? 12.289 -2.516 16.391 1 70.94 173 LYS B O 1
ATOM 3232 N N . ASN B 1 174 ? 11.445 -1.773 18.297 1 75.56 174 ASN B N 1
ATOM 3233 C CA . ASN B 1 174 ? 11.992 -0.426 18.188 1 75.56 174 ASN B CA 1
ATOM 3234 C C . ASN B 1 174 ? 11.406 0.321 17 1 75.56 174 ASN B C 1
ATOM 3236 O O . ASN B 1 174 ? 12.109 1.086 16.328 1 75.56 174 ASN B O 1
ATOM 3240 N N . ILE B 1 175 ? 10.227 -0.089 16.703 1 72.56 175 ILE B N 1
ATOM 3241 C CA . ILE B 1 175 ? 9.477 0.646 15.688 1 72.56 175 ILE B CA 1
ATOM 3242 C C . ILE B 1 175 ? 8.578 1.684 16.359 1 72.56 175 ILE B C 1
ATOM 3244 O O . ILE B 1 175 ? 7.797 1.352 17.25 1 72.56 175 ILE B O 1
ATOM 3248 N N . ARG B 1 176 ? 8.773 2.953 15.883 1 75.5 176 ARG B N 1
ATOM 3249 C CA . ARG B 1 176 ? 7.941 4.012 16.453 1 75.5 176 ARG B CA 1
ATOM 3250 C C . ARG B 1 176 ? 6.484 3.838 16.047 1 75.5 176 ARG B C 1
ATOM 3252 O O . ARG B 1 176 ? 6.191 3.512 14.891 1 75.5 176 ARG B O 1
ATOM 3259 N N . THR B 1 177 ? 5.707 3.904 17.031 1 77.56 177 THR B N 1
ATOM 3260 C CA . THR B 1 177 ? 4.277 3.738 16.797 1 77.56 177 THR B CA 1
ATOM 3261 C C . THR B 1 177 ? 3.607 5.09 16.562 1 77.56 177 THR B C 1
ATOM 3263 O O . THR B 1 177 ? 2.535 5.355 17.109 1 77.56 177 THR B O 1
ATOM 3266 N N . ASP B 1 178 ? 4.398 5.863 15.695 1 76.25 178 ASP B N 1
ATOM 3267 C CA . ASP B 1 178 ? 3.814 7.137 15.297 1 76.25 178 ASP B CA 1
ATOM 3268 C C . ASP B 1 178 ? 2.564 6.926 14.445 1 76.25 178 ASP B C 1
ATOM 3270 O O . ASP B 1 178 ? 2.236 5.793 14.086 1 76.25 178 ASP B O 1
ATOM 3274 N N . GLY B 1 179 ? 1.856 8.031 14.133 1 78.25 179 GLY B N 1
ATOM 3275 C CA . GLY B 1 179 ? 0.558 7.957 13.484 1 78.25 179 GLY B CA 1
ATOM 3276 C C . GLY B 1 179 ? 0.601 7.258 12.141 1 78.25 179 GLY B C 1
ATOM 3277 O O . GLY B 1 179 ? -0.152 6.309 11.906 1 78.25 179 GLY B O 1
ATOM 3278 N N . PHE B 1 180 ? 1.589 7.547 11.344 1 82.88 180 PHE B N 1
ATOM 3279 C CA . PHE B 1 180 ? 1.587 7.004 9.992 1 82.88 180 PHE B CA 1
ATOM 3280 C C . PHE B 1 180 ? 1.914 5.516 10 1 82.88 180 PHE B C 1
ATOM 3282 O O . PHE B 1 180 ? 1.41 4.754 9.172 1 82.88 180 PHE B O 1
ATOM 3289 N N . THR B 1 181 ? 2.746 5.059 10.969 1 84 181 THR B N 1
ATOM 3290 C CA . THR B 1 181 ? 3.057 3.641 11.117 1 84 181 THR B CA 1
ATOM 3291 C C . THR B 1 181 ? 1.797 2.842 11.438 1 84 181 THR B C 1
ATOM 3293 O O . THR B 1 181 ? 1.575 1.769 10.875 1 84 181 THR B O 1
ATOM 3296 N N . LEU B 1 182 ? 0.994 3.391 12.281 1 85.56 182 LEU B N 1
ATOM 3297 C CA . LEU B 1 182 ? -0.214 2.676 12.672 1 85.56 182 LEU B CA 1
ATOM 3298 C C . LEU B 1 182 ? -1.21 2.609 11.523 1 85.56 182 LEU B C 1
ATOM 3300 O O . LEU B 1 182 ? -1.942 1.627 11.383 1 85.56 182 LEU B O 1
ATOM 3304 N N . PHE B 1 183 ? -1.176 3.584 10.625 1 88.38 183 PHE B N 1
ATOM 3305 C CA . PHE B 1 183 ? -2.02 3.525 9.438 1 88.38 183 PHE B CA 1
ATOM 3306 C C . PHE B 1 183 ? -1.52 2.463 8.469 1 88.38 183 PHE B C 1
ATOM 3308 O O . PHE B 1 183 ? -2.318 1.764 7.836 1 88.38 183 PHE B O 1
ATOM 3315 N N . ALA B 1 184 ? -0.246 2.396 8.383 1 87 184 ALA B N 1
ATOM 3316 C CA . ALA B 1 184 ? 0.321 1.345 7.543 1 87 184 ALA B CA 1
ATOM 3317 C C . ALA B 1 184 ? -0.053 -0.038 8.07 1 87 184 ALA B C 1
ATOM 3319 O O . ALA B 1 184 ? -0.426 -0.923 7.297 1 87 184 ALA B O 1
ATOM 3320 N N . TYR B 1 185 ? 0.008 -0.203 9.398 1 84.81 185 TYR B N 1
ATOM 3321 C CA . TYR B 1 185 ? -0.391 -1.468 10 1 84.81 185 TYR B CA 1
ATOM 3322 C C . TYR B 1 185 ? -1.873 -1.738 9.781 1 84.81 185 TYR B C 1
ATOM 3324 O O . TYR B 1 185 ? -2.27 -2.875 9.508 1 84.81 185 TYR B O 1
ATOM 3332 N N . ALA B 1 186 ? -2.627 -0.739 9.875 1 88.44 186 ALA B N 1
ATOM 3333 C CA . ALA B 1 186 ? -4.066 -0.874 9.648 1 88.44 186 ALA B CA 1
ATOM 3334 C C . ALA B 1 186 ? -4.355 -1.325 8.219 1 88.44 186 ALA B C 1
ATOM 3336 O O . ALA B 1 186 ? -5.273 -2.117 7.988 1 88.44 186 ALA B O 1
ATOM 3337 N N . ALA B 1 187 ? -3.635 -0.79 7.305 1 90.19 187 ALA B N 1
ATOM 3338 C CA . ALA B 1 187 ? -3.803 -1.202 5.91 1 90.19 187 ALA B CA 1
ATOM 3339 C C . ALA B 1 187 ? -3.545 -2.697 5.746 1 90.19 187 ALA B C 1
ATOM 3341 O O . ALA B 1 187 ? -4.277 -3.385 5.031 1 90.19 187 ALA B O 1
ATOM 3342 N N . VAL B 1 188 ? -2.57 -3.215 6.438 1 86.38 188 VAL B N 1
ATOM 3343 C CA . VAL B 1 188 ? -2.23 -4.633 6.379 1 86.38 188 VAL B CA 1
ATOM 3344 C C . VAL B 1 188 ? -3.334 -5.457 7.035 1 86.38 188 VAL B C 1
ATOM 3346 O O . VAL B 1 188 ? -3.758 -6.484 6.496 1 86.38 188 VAL B O 1
ATOM 3349 N N . GLN B 1 189 ? -3.764 -5.004 8.219 1 84.38 189 GLN B N 1
ATOM 3350 C CA . GLN B 1 189 ? -4.84 -5.707 8.914 1 84.38 189 GLN B CA 1
ATOM 3351 C C . GLN B 1 189 ? -6.086 -5.805 8.039 1 84.38 189 GLN B C 1
ATOM 3353 O O . GLN B 1 189 ? -6.699 -6.867 7.941 1 84.38 189 GLN B O 1
ATOM 3358 N N . THR B 1 190 ? -6.406 -4.699 7.426 1 90.62 190 THR B N 1
ATOM 3359 C CA . THR B 1 190 ? -7.586 -4.629 6.57 1 90.62 190 THR B CA 1
ATOM 3360 C C . THR B 1 190 ? -7.438 -5.559 5.367 1 90.62 190 THR B C 1
ATOM 3362 O O . THR B 1 190 ? -8.359 -6.312 5.039 1 90.62 190 THR B O 1
ATOM 3365 N N . TYR B 1 191 ? -6.32 -5.594 4.762 1 89.88 191 TYR B N 1
ATOM 3366 C CA . TYR B 1 191 ? -6.051 -6.453 3.617 1 89.88 191 TYR B CA 1
ATOM 3367 C C . TYR B 1 191 ? -6.148 -7.926 4.004 1 89.88 191 TYR B C 1
ATOM 3369 O O . TYR B 1 191 ? -6.836 -8.703 3.338 1 89.88 191 TYR B O 1
ATOM 3377 N N . ALA B 1 192 ? -5.422 -8.305 5.039 1 84.19 192 ALA B N 1
ATOM 3378 C CA . ALA B 1 192 ? -5.383 -9.695 5.484 1 84.19 192 ALA B CA 1
ATOM 3379 C C . ALA B 1 192 ? -6.781 -10.211 5.793 1 84.19 192 ALA B C 1
ATOM 3381 O O . ALA B 1 192 ? -7.148 -11.312 5.379 1 84.19 192 ALA B O 1
ATOM 3382 N N . GLU B 1 193 ? -7.5 -9.398 6.516 1 86.88 193 GLU B N 1
ATOM 3383 C CA . GLU B 1 193 ? -8.859 -9.797 6.855 1 86.88 193 GLU B CA 1
ATOM 3384 C C . GLU B 1 193 ? -9.734 -9.906 5.609 1 86.88 193 GLU B C 1
ATOM 3386 O O . GLU B 1 193 ? -10.578 -10.797 5.508 1 86.88 193 GLU B O 1
ATOM 3391 N N . ALA B 1 194 ? -9.555 -8.992 4.664 1 90.31 194 ALA B N 1
ATOM 3392 C CA . ALA B 1 194 ? -10.328 -9.031 3.426 1 90.31 194 ALA B CA 1
ATOM 3393 C C . ALA B 1 194 ? -10.016 -10.281 2.613 1 90.31 194 ALA B C 1
ATOM 3395 O O . ALA B 1 194 ? -10.914 -10.891 2.031 1 90.31 194 ALA B O 1
ATOM 3396 N N . VAL B 1 195 ? -8.781 -10.625 2.514 1 84.5 195 VAL B N 1
ATOM 3397 C CA . VAL B 1 195 ? -8.367 -11.836 1.815 1 84.5 195 VAL B CA 1
ATOM 3398 C C . VAL B 1 195 ? -9.031 -13.055 2.463 1 84.5 195 VAL B C 1
ATOM 3400 O O . VAL B 1 195 ? -9.516 -13.953 1.767 1 84.5 195 VAL B O 1
ATOM 3403 N N . GLN B 1 196 ? -9 -13.086 3.785 1 83.06 196 GLN B N 1
ATOM 3404 C CA . GLN B 1 196 ? -9.617 -14.188 4.516 1 83.06 196 GLN B CA 1
ATOM 3405 C C . GLN B 1 196 ? -11.117 -14.242 4.25 1 83.06 196 GLN B C 1
ATOM 3407 O O . GLN B 1 196 ? -11.664 -15.312 3.963 1 83.06 196 GLN B O 1
ATOM 3412 N N . LYS B 1 197 ? -11.734 -13.133 4.32 1 86.25 197 LYS B N 1
ATOM 3413 C CA . LYS B 1 197 ? -13.172 -13.062 4.102 1 86.25 197 LYS B CA 1
ATOM 3414 C C . LYS B 1 197 ? -13.531 -13.469 2.674 1 86.25 197 LYS B C 1
ATOM 3416 O O . LYS B 1 197 ? -14.547 -14.125 2.447 1 86.25 197 LYS B O 1
ATOM 3421 N N . ALA B 1 198 ? -12.719 -13.031 1.781 1 86 198 ALA B N 1
ATOM 3422 C CA . ALA B 1 198 ? -12.953 -13.352 0.374 1 86 198 ALA B CA 1
ATOM 3423 C C . ALA B 1 198 ? -12.539 -14.789 0.06 1 86 198 ALA B C 1
ATOM 3425 O O . ALA B 1 198 ? -12.898 -15.328 -0.99 1 86 198 ALA B O 1
ATOM 3426 N N . ASN B 1 199 ? -11.711 -15.344 0.922 1 80.88 199 ASN B N 1
ATOM 3427 C CA . ASN B 1 199 ? -11.062 -16.625 0.662 1 80.88 199 ASN B CA 1
ATOM 3428 C C . ASN B 1 199 ? -10.352 -16.641 -0.691 1 80.88 199 ASN B C 1
ATOM 3430 O O . ASN B 1 199 ? -10.531 -17.562 -1.482 1 80.88 199 ASN B O 1
ATOM 3434 N N . SER B 1 200 ? -9.797 -15.578 -1.001 1 79.88 200 SER B N 1
ATOM 3435 C CA . SER B 1 200 ? -9.102 -15.359 -2.266 1 79.88 200 SER B CA 1
ATOM 3436 C C . SER B 1 200 ? -8.172 -14.156 -2.178 1 79.88 200 SER B C 1
ATOM 3438 O O . SER B 1 200 ? -8.43 -13.219 -1.425 1 79.88 200 SER B O 1
ATOM 3440 N N . ALA B 1 201 ? -7.094 -14.211 -2.965 1 79.81 201 ALA B N 1
ATOM 3441 C CA . ALA B 1 201 ? -6.223 -13.047 -3.086 1 79.81 201 ALA B CA 1
ATOM 3442 C C . ALA B 1 201 ? -6.488 -12.297 -4.391 1 79.81 201 ALA B C 1
ATOM 3444 O O . ALA B 1 201 ? -5.809 -11.312 -4.695 1 79.81 201 ALA B O 1
ATOM 3445 N N . LYS B 1 202 ? -7.488 -12.797 -5.184 1 86.44 202 LYS B N 1
ATOM 3446 C CA . LYS B 1 202 ? -7.855 -12.102 -6.414 1 86.44 202 LYS B CA 1
ATOM 3447 C C . LYS B 1 202 ? -8.273 -10.664 -6.129 1 86.44 202 LYS B C 1
ATOM 3449 O O . LYS B 1 202 ? -9.117 -10.414 -5.262 1 86.44 202 LYS B O 1
ATOM 3454 N N . PRO B 1 203 ? -7.641 -9.719 -6.879 1 89.06 203 PRO B N 1
ATOM 3455 C CA . PRO B 1 203 ? -7.902 -8.312 -6.562 1 89.06 203 PRO B CA 1
ATOM 3456 C C . PRO B 1 203 ? -9.391 -7.977 -6.535 1 89.06 203 PRO B C 1
ATOM 3458 O O . PRO B 1 203 ? -9.859 -7.309 -5.613 1 89.06 203 PRO B O 1
ATOM 3461 N N . ASP B 1 204 ? -10.148 -8.492 -7.453 1 90.5 204 ASP B N 1
ATOM 3462 C CA . ASP B 1 204 ? -11.57 -8.164 -7.512 1 90.5 204 ASP B CA 1
ATOM 3463 C C . ASP B 1 204 ? -12.312 -8.75 -6.312 1 90.5 204 ASP B C 1
ATOM 3465 O O . ASP B 1 204 ? -13.227 -8.117 -5.781 1 90.5 204 ASP B O 1
ATOM 3469 N N . ALA B 1 205 ? -11.977 -9.945 -5.91 1 89.31 205 ALA B N 1
ATOM 3470 C CA . ALA B 1 205 ? -12.617 -10.578 -4.762 1 89.31 205 ALA B CA 1
ATOM 3471 C C . ALA B 1 205 ? -12.273 -9.836 -3.471 1 89.31 205 ALA B C 1
ATOM 3473 O O . ALA B 1 205 ? -13.141 -9.633 -2.617 1 89.31 205 ALA B O 1
ATOM 3474 N N . VAL B 1 206 ? -11.062 -9.453 -3.322 1 90.56 206 VAL B N 1
ATOM 3475 C CA . VAL B 1 206 ? -10.609 -8.711 -2.148 1 90.56 206 VAL B CA 1
ATOM 3476 C C . VAL B 1 206 ? -11.312 -7.355 -2.096 1 90.56 206 VAL B C 1
ATOM 3478 O O . VAL B 1 206 ? -11.789 -6.938 -1.04 1 90.56 206 VAL B O 1
ATOM 3481 N N . ALA B 1 207 ? -11.398 -6.684 -3.291 1 94.19 207 ALA B N 1
ATOM 3482 C CA . ALA B 1 207 ? -12.07 -5.387 -3.359 1 94.19 207 ALA B CA 1
ATOM 3483 C C . ALA B 1 207 ? -13.539 -5.508 -2.965 1 94.19 207 ALA B C 1
ATOM 3485 O O . ALA B 1 207 ? -14.062 -4.656 -2.242 1 94.19 207 ALA B O 1
ATOM 3486 N N . LYS B 1 208 ? -14.172 -6.531 -3.422 1 93.88 208 LYS B N 1
ATOM 3487 C CA . LYS B 1 208 ? -15.57 -6.766 -3.07 1 93.88 208 LYS B CA 1
ATOM 3488 C C . LYS B 1 208 ? -15.727 -6.977 -1.567 1 93.88 208 LYS B C 1
ATOM 3490 O O . LYS B 1 208 ? -16.656 -6.453 -0.957 1 93.88 208 LYS B O 1
ATOM 3495 N N . ALA B 1 209 ? -14.82 -7.727 -1.027 1 93.25 209 ALA B N 1
ATOM 3496 C CA . ALA B 1 209 ? -14.859 -7.965 0.413 1 93.25 209 ALA B CA 1
ATOM 3497 C C . ALA B 1 209 ? -14.672 -6.66 1.188 1 93.25 209 ALA B C 1
ATOM 3499 O O . ALA B 1 209 ? -15.305 -6.453 2.223 1 93.25 209 ALA B O 1
ATOM 3500 N N . LEU B 1 210 ? -13.828 -5.781 0.749 1 94.88 210 LEU B N 1
ATOM 3501 C CA . LEU B 1 210 ? -13.57 -4.496 1.395 1 94.88 210 LEU B CA 1
ATOM 3502 C C . LEU B 1 210 ? -14.812 -3.613 1.369 1 94.88 210 LEU B C 1
ATOM 3504 O O . LEU B 1 210 ? -15.125 -2.945 2.357 1 94.88 210 LEU B O 1
ATOM 3508 N N . ARG B 1 211 ? -15.523 -3.668 0.286 1 94.12 211 ARG B N 1
ATOM 3509 C CA . ARG B 1 211 ? -16.703 -2.818 0.146 1 94.12 211 ARG B CA 1
ATOM 3510 C C . ARG B 1 211 ? -17.891 -3.406 0.894 1 94.12 211 ARG B C 1
ATOM 3512 O O . ARG B 1 211 ? -18.797 -2.674 1.321 1 94.12 211 ARG B O 1
ATOM 3519 N N . ALA B 1 212 ? -17.906 -4.773 0.962 1 87.06 212 ALA B N 1
ATOM 3520 C CA . ALA B 1 212 ? -19.031 -5.461 1.574 1 87.06 212 ALA B CA 1
ATOM 3521 C C . ALA B 1 212 ? -18.984 -5.363 3.096 1 87.06 212 ALA B C 1
ATOM 3523 O O . ALA B 1 212 ? -20 -5.559 3.775 1 87.06 212 ALA B O 1
ATOM 3524 N N . GLY B 1 213 ? -17.781 -5.387 3.617 1 73.69 213 GLY B N 1
ATOM 3525 C CA . GLY B 1 213 ? -17.562 -5.551 5.047 1 73.69 213 GLY B CA 1
ATOM 3526 C C . GLY B 1 213 ? -18.156 -4.422 5.871 1 73.69 213 GLY B C 1
ATOM 3527 O O . GLY B 1 213 ? -18.203 -3.275 5.418 1 73.69 213 GLY B O 1
ATOM 3528 N N . PRO B 1 214 ? -18.828 -4.988 6.77 1 69.94 214 PRO B N 1
ATOM 3529 C CA . PRO B 1 214 ? -19.266 -3.828 7.547 1 69.94 214 PRO B CA 1
ATOM 3530 C C . PRO B 1 214 ? -18.109 -3.006 8.094 1 69.94 214 PRO B C 1
ATOM 3532 O O . PRO B 1 214 ? -18.078 -1.782 7.941 1 69.94 214 PRO B O 1
ATOM 3535 N N . SER B 1 215 ? -17.234 -3.861 8.922 1 88.94 215 SER B N 1
ATOM 3536 C CA . SER B 1 215 ? -16.109 -3.125 9.492 1 88.94 215 SER B CA 1
ATOM 3537 C C . SER B 1 215 ? -14.883 -4.02 9.648 1 88.94 215 SER B C 1
ATOM 3539 O O . SER B 1 215 ? -15 -5.25 9.617 1 88.94 215 SER B O 1
ATOM 3541 N N . PHE B 1 216 ? -13.758 -3.484 9.602 1 89.31 216 PHE B N 1
ATOM 3542 C CA . PHE B 1 216 ? -12.461 -4.094 9.875 1 89.31 216 PHE B CA 1
ATOM 3543 C C . PHE B 1 216 ? -11.867 -3.537 11.164 1 89.31 216 PHE B C 1
ATOM 3545 O O . PHE B 1 216 ? -11.75 -2.32 11.328 1 89.31 216 PHE B O 1
ATOM 3552 N N . ASP B 1 217 ? -11.609 -4.434 12.102 1 84.88 217 ASP B N 1
ATOM 3553 C CA . ASP B 1 217 ? -10.992 -3.992 13.352 1 84.88 217 ASP B CA 1
ATOM 3554 C C . ASP B 1 217 ? -9.484 -3.82 13.188 1 84.88 217 ASP B C 1
ATOM 3556 O O . ASP B 1 217 ? -8.773 -4.773 12.844 1 84.88 217 ASP B O 1
ATOM 3560 N N . THR B 1 218 ? -9.031 -2.592 13.391 1 87.06 218 THR B N 1
ATOM 3561 C CA . THR B 1 218 ? -7.617 -2.299 13.203 1 87.06 218 THR B CA 1
ATOM 3562 C C . THR B 1 218 ? -7.059 -1.54 14.398 1 87.06 218 THR B C 1
ATOM 3564 O O . THR B 1 218 ? -7.805 -1.176 15.312 1 87.06 218 THR B O 1
ATOM 3567 N N . VAL B 1 219 ? -5.816 -1.272 14.398 1 84 219 VAL B N 1
ATOM 3568 C CA . VAL B 1 219 ? -5.098 -0.569 15.461 1 84 219 VAL B CA 1
ATOM 3569 C C . VAL B 1 219 ? -5.559 0.885 15.523 1 84 219 VAL B C 1
ATOM 3571 O O . VAL B 1 219 ? -5.391 1.554 16.547 1 84 219 VAL B O 1
ATOM 3574 N N . VAL B 1 220 ? -6.152 1.387 14.422 1 86.75 220 VAL B N 1
ATOM 3575 C CA . VAL B 1 220 ? -6.586 2.779 14.43 1 86.75 220 VAL B CA 1
ATOM 3576 C C . VAL B 1 220 ? -8.102 2.848 14.602 1 86.75 220 VAL B C 1
ATOM 3578 O O . VAL B 1 220 ? -8.711 3.893 14.375 1 86.75 220 VAL B O 1
ATOM 3581 N N . GLY B 1 221 ? -8.711 1.686 15.008 1 85.94 221 GLY B N 1
ATOM 3582 C CA . GLY B 1 221 ? -10.148 1.622 15.219 1 85.94 221 GLY B CA 1
ATOM 3583 C C . GLY B 1 221 ? -10.867 0.773 14.188 1 85.94 221 GLY B C 1
ATOM 3584 O O . GLY B 1 221 ? -10.227 0.099 13.375 1 85.94 221 GLY B O 1
ATOM 3585 N N . SER B 1 222 ? -12.195 0.81 14.281 1 88.81 222 SER B N 1
ATOM 3586 C CA . SER B 1 222 ? -13.023 0.094 13.312 1 88.81 222 SER B CA 1
ATOM 3587 C C . SER B 1 222 ? -13.18 0.888 12.023 1 88.81 222 SER B C 1
ATOM 3589 O O . SER B 1 222 ? -13.57 2.057 12.047 1 88.81 222 SER B O 1
ATOM 3591 N N . LEU B 1 223 ? -12.82 0.233 10.914 1 91.5 223 LEU B N 1
ATOM 3592 C CA . LEU B 1 223 ? -12.844 0.917 9.633 1 91.5 223 LEU B CA 1
ATOM 3593 C C . LEU B 1 223 ? -13.875 0.288 8.695 1 91.5 223 LEU B C 1
ATOM 3595 O O . LEU B 1 223 ? -14.055 -0.932 8.703 1 91.5 223 LEU B O 1
ATOM 3599 N N . SER B 1 224 ? -14.523 1.107 7.973 1 94.69 224 SER B N 1
ATOM 3600 C CA . SER B 1 224 ? -15.391 0.69 6.879 1 94.69 224 SER B CA 1
ATOM 3601 C C . SER B 1 224 ? -15.227 1.599 5.664 1 94.69 224 SER B C 1
ATOM 3603 O O . SER B 1 224 ? -14.859 2.768 5.801 1 94.69 224 SER B O 1
ATOM 3605 N N . PHE B 1 225 ? -15.484 1.02 4.512 1 95.81 225 PHE B N 1
ATOM 3606 C CA . PHE B 1 225 ? -15.211 1.735 3.271 1 95.81 225 PHE B CA 1
ATOM 3607 C C . PHE B 1 225 ? -16.516 2.059 2.541 1 95.81 225 PHE B C 1
ATOM 3609 O O . PHE B 1 225 ? -17.469 1.28 2.59 1 95.81 225 PHE B O 1
ATOM 3616 N N . ASP B 1 226 ? -16.516 3.203 1.866 1 93.75 226 ASP B N 1
ATOM 3617 C CA . ASP B 1 226 ? -17.641 3.51 0.972 1 93.75 226 ASP B CA 1
ATOM 3618 C C . ASP B 1 226 ? -17.375 2.963 -0.431 1 93.75 226 ASP B C 1
ATOM 3620 O O . ASP B 1 226 ? -16.406 2.242 -0.653 1 93.75 226 ASP B O 1
ATOM 3624 N N . ASP B 1 227 ? -18.25 3.297 -1.367 1 92.69 227 ASP B N 1
ATOM 3625 C CA . ASP B 1 227 ? -18.172 2.73 -2.711 1 92.69 227 ASP B CA 1
ATOM 3626 C C . ASP B 1 227 ? -16.938 3.225 -3.451 1 92.69 227 ASP B C 1
ATOM 3628 O O . ASP B 1 227 ? -16.453 2.562 -4.375 1 92.69 227 ASP B O 1
ATOM 3632 N N . LYS B 1 228 ? -16.438 4.402 -3.068 1 94.56 228 LYS B N 1
ATOM 3633 C CA . LYS B 1 228 ? -15.289 4.98 -3.756 1 94.56 228 LYS B CA 1
ATOM 3634 C C . LYS B 1 228 ? -13.984 4.422 -3.205 1 94.56 228 LYS B C 1
ATOM 3636 O O . LYS B 1 228 ? -12.922 4.594 -3.812 1 94.56 228 LYS B O 1
ATOM 3641 N N . GLY B 1 229 ? -14.047 3.754 -1.999 1 95.06 229 GLY B N 1
ATOM 3642 C CA . GLY B 1 229 ? -12.836 3.258 -1.363 1 95.06 229 GLY B CA 1
ATOM 3643 C C . GLY B 1 229 ? -12.328 4.16 -0.252 1 95.06 229 GLY B C 1
ATOM 3644 O O . GLY B 1 229 ? -11.211 3.982 0.239 1 95.06 229 GLY B O 1
ATOM 3645 N N . ASP B 1 230 ? -13.195 5.145 0.119 1 95.5 230 ASP B N 1
ATOM 3646 C CA . ASP B 1 230 ? -12.875 6.043 1.223 1 95.5 230 ASP B CA 1
ATOM 3647 C C . ASP B 1 230 ? -13.453 5.527 2.537 1 95.5 230 ASP B C 1
ATOM 3649 O O . ASP B 1 230 ? -14.406 4.742 2.537 1 95.5 230 ASP B O 1
ATOM 3653 N N . LEU B 1 231 ? -12.883 6.012 3.639 1 93.81 231 LEU B N 1
ATOM 3654 C CA . LEU B 1 231 ? -13.398 5.656 4.957 1 93.81 231 LEU B CA 1
ATOM 3655 C C . LEU B 1 231 ? -14.758 6.312 5.203 1 93.81 231 LEU B C 1
ATOM 3657 O O . LEU B 1 231 ? -14.961 7.477 4.852 1 93.81 231 LEU B O 1
ATOM 3661 N N . LYS B 1 232 ? -15.641 5.516 5.848 1 89.62 232 LYS B N 1
ATOM 3662 C CA . LYS B 1 232 ? -16.922 6.066 6.27 1 89.62 232 LYS B CA 1
ATOM 3663 C C . LYS B 1 232 ? -16.797 6.828 7.586 1 89.62 232 LYS B C 1
ATOM 3665 O O . LYS B 1 232 ? -17.625 7.688 7.898 1 89.62 232 LYS B O 1
ATOM 3670 N N . GLN B 1 233 ? -15.891 6.508 8.477 1 76.19 233 GLN B N 1
ATOM 3671 C CA . GLN B 1 233 ? -15.68 7.113 9.781 1 76.19 233 GLN B CA 1
ATOM 3672 C C . GLN B 1 233 ? -15.078 8.508 9.656 1 76.19 233 GLN B C 1
ATOM 3674 O O . GLN B 1 233 ? -14.438 8.828 8.648 1 76.19 233 GLN B O 1
ATOM 3679 N N . PRO B 1 234 ? -15.461 9.133 10.875 1 65.69 234 PRO B N 1
ATOM 3680 C CA . PRO B 1 234 ? -14.898 10.492 10.836 1 65.69 234 PRO B CA 1
ATOM 3681 C C . PRO B 1 234 ? -13.375 10.5 10.773 1 65.69 234 PRO B C 1
ATOM 3683 O O . PRO B 1 234 ? -12.727 9.609 11.336 1 65.69 234 PRO B O 1
ATOM 3686 N N . GLY B 1 235 ? -12.883 11.555 10.133 1 80.56 235 GLY B N 1
ATOM 3687 C CA . GLY B 1 235 ? -11.562 11.609 9.531 1 80.56 235 GLY B CA 1
ATOM 3688 C C . GLY B 1 235 ? -10.523 12.258 10.43 1 80.56 235 GLY B C 1
ATOM 3689 O O . GLY B 1 235 ? -9.727 11.57 11.062 1 80.56 235 GLY B O 1
ATOM 3690 N N . TYR B 1 236 ? -10.703 13.602 10.773 1 92.75 236 TYR B N 1
ATOM 3691 C CA . TYR B 1 236 ? -9.586 14.336 11.336 1 92.75 236 TYR B CA 1
ATOM 3692 C C . TYR B 1 236 ? -10 15.07 12.609 1 92.75 236 TYR B C 1
ATOM 3694 O O . TYR B 1 236 ? -11.125 15.562 12.711 1 92.75 236 TYR B O 1
ATOM 3702 N N . VAL B 1 237 ? -9.18 15.039 13.648 1 93.19 237 VAL B N 1
ATOM 3703 C CA . VAL B 1 237 ? -9.273 15.859 14.852 1 93.19 237 VAL B CA 1
ATOM 3704 C C . VAL B 1 237 ? -8.016 16.719 15 1 93.19 237 VAL B C 1
ATOM 3706 O O . VAL B 1 237 ? -7.078 16.594 14.203 1 93.19 237 VAL B O 1
ATOM 3709 N N . PHE B 1 238 ? -8.078 17.562 15.992 1 96 238 PHE B N 1
ATOM 3710 C CA . PHE B 1 238 ? -6.902 18.391 16.219 1 96 238 PHE B CA 1
ATOM 3711 C C . PHE B 1 238 ? -6.016 17.797 17.297 1 96 238 PHE B C 1
ATOM 3713 O O . PHE B 1 238 ? -6.516 17.281 18.312 1 96 238 PHE B O 1
ATOM 3720 N N . TRP B 1 239 ? -4.816 17.906 17.047 1 96.56 239 TRP B N 1
ATOM 3721 C CA . TRP B 1 239 ? -3.738 17.609 17.984 1 96.56 239 TRP B CA 1
ATOM 3722 C C . TRP B 1 239 ? -2.926 18.875 18.297 1 96.56 239 TRP B C 1
ATOM 3724 O O . TRP B 1 239 ? -2.947 19.828 17.531 1 96.56 239 TRP B O 1
ATOM 3734 N N . ALA B 1 240 ? -2.211 18.859 19.469 1 98 240 ALA B N 1
ATOM 3735 C CA . ALA B 1 240 ? -1.276 19.922 19.828 1 98 240 ALA B CA 1
ATOM 3736 C C . ALA B 1 240 ? 0.085 19.359 20.203 1 98 240 ALA B C 1
ATOM 3738 O O . ALA B 1 240 ? 0.166 18.312 20.859 1 98 240 ALA B O 1
ATOM 3739 N N . TRP B 1 241 ? 1.15 20.031 19.781 1 97.69 241 TRP B N 1
ATOM 3740 C CA . TRP B 1 241 ? 2.488 19.75 20.297 1 97.69 241 TRP B CA 1
ATOM 3741 C C . TRP B 1 241 ? 2.666 20.359 21.688 1 97.69 241 TRP B C 1
ATOM 3743 O O . TRP B 1 241 ? 2.42 21.562 21.875 1 97.69 241 TRP B O 1
ATOM 3753 N N . ARG B 1 242 ? 2.99 19.516 22.609 1 97.06 242 ARG B N 1
ATOM 3754 C CA . ARG B 1 242 ? 3.25 19.938 23.984 1 97.06 242 ARG B CA 1
ATOM 3755 C C . ARG B 1 242 ? 4.477 19.234 24.547 1 97.06 242 ARG B C 1
ATOM 3757 O O . ARG B 1 242 ? 4.457 18.016 24.75 1 97.06 242 ARG B O 1
ATOM 3764 N N . ASN B 1 243 ? 5.551 19.938 24.812 1 96.5 243 ASN B N 1
ATOM 3765 C CA . ASN B 1 243 ? 6.777 19.422 25.422 1 96.5 243 ASN B CA 1
ATOM 3766 C C . ASN B 1 243 ? 7.328 18.234 24.625 1 96.5 243 ASN B C 1
ATOM 3768 O O . ASN B 1 243 ? 7.613 17.188 25.188 1 96.5 243 ASN B O 1
ATOM 3772 N N . GLY B 1 244 ? 7.25 18.375 23.375 1 94.44 244 GLY B N 1
ATOM 3773 C CA . GLY B 1 244 ? 7.836 17.375 22.5 1 94.44 244 GLY B CA 1
ATOM 3774 C C . GLY B 1 244 ? 6.926 16.172 22.266 1 94.44 244 GLY B C 1
ATOM 3775 O O . GLY B 1 244 ? 7.285 15.25 21.531 1 94.44 244 GLY B O 1
ATOM 3776 N N . GLU B 1 245 ? 5.75 16.266 22.844 1 93.38 245 GLU B N 1
ATOM 3777 C CA . GLU B 1 245 ? 4.758 15.203 22.672 1 93.38 245 GLU B CA 1
ATOM 3778 C C . GLU B 1 245 ? 3.52 15.719 21.953 1 93.38 245 GLU B C 1
ATOM 3780 O O . GLU B 1 245 ? 3.33 16.938 21.828 1 93.38 245 GLU B O 1
ATOM 3785 N N . LYS B 1 246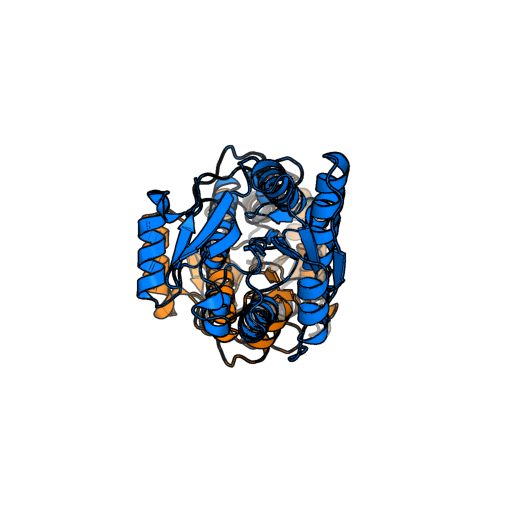 ? 2.756 14.836 21.438 1 94.88 246 LYS B N 1
ATOM 3786 C CA . LYS B 1 246 ? 1.506 15.172 20.766 1 94.88 246 LYS B CA 1
ATOM 3787 C C . LYS B 1 246 ? 0.299 14.758 21.594 1 94.88 246 LYS B C 1
ATOM 3789 O O . LYS B 1 246 ? 0.237 13.633 22.094 1 94.88 246 LYS B O 1
ATOM 3794 N N . VAL B 1 247 ? -0.599 15.664 21.719 1 94.5 247 VAL B N 1
ATOM 3795 C CA . VAL B 1 247 ? -1.802 15.406 22.5 1 94.5 247 VAL B CA 1
ATOM 3796 C C . VAL B 1 247 ? -3.039 15.781 21.688 1 94.5 247 VAL B C 1
ATOM 3798 O O . VAL B 1 247 ? -3.07 16.828 21.047 1 94.5 247 VAL B O 1
ATOM 3801 N N . GLN B 1 248 ? -4.008 14.859 21.641 1 93.19 248 GLN B N 1
ATOM 3802 C CA . GLN B 1 248 ? -5.262 15.211 20.984 1 93.19 248 GLN B CA 1
ATOM 3803 C C . GLN B 1 248 ? -5.98 16.328 21.734 1 93.19 248 GLN B C 1
ATOM 3805 O O . GLN B 1 248 ? -6.055 16.328 22.953 1 93.19 248 GLN B O 1
ATOM 3810 N N . VAL B 1 249 ? -6.461 17.281 20.859 1 91.94 249 VAL B N 1
ATOM 3811 C CA . VAL B 1 249 ? -7.121 18.438 21.453 1 91.94 249 VAL B CA 1
ATOM 3812 C C . VAL B 1 249 ? -8.633 18.266 21.391 1 91.94 249 VAL B C 1
ATOM 3814 O O . VAL B 1 249 ? -9.172 17.75 20.406 1 91.94 249 VAL B O 1
ATOM 3817 N N . ASP B 1 250 ? -9.406 18.25 22.5 1 72.69 250 ASP B N 1
ATOM 3818 C CA . ASP B 1 250 ? -10.859 18.125 22.625 1 72.69 250 ASP B CA 1
ATOM 3819 C C . ASP B 1 250 ? -11.555 19.406 22.172 1 72.69 250 ASP B C 1
ATOM 3821 O O . ASP B 1 250 ? -11 20.5 22.312 1 72.69 250 ASP B O 1
#

InterPro domains:
  IPR000709 Leu/Ile/Val-binding protein [PR00337] (136-154)
  IPR000709 Leu/Ile/Val-binding protein [PR00337] (159-172)
  IPR000709 Leu/Ile/Val-binding protein [PR00337] (211-226)
  IPR028081 Leucine-binding protein domain [PF13458] (13-238)
  IPR028082 Periplasmic binding protein-like I [SSF53822] (1-249)

Nearest PDB structures (foldseek):
  3ipc-assembly1_A  TM=9.547E-01  e=9.516E-30  Agrobacterium fabrum str. C58
  3ip9-assembly1_A  TM=9.553E-01  e=4.514E-29  Agrobacterium fabrum str. C58
  9jti-assembly1_A  TM=9.546E-01  e=2.038E-26  Escherichia coli
  1usg-assembly1_A  TM=6.678E-01  e=5.731E-27  Escherichia coli
  2lbp-assembly1_A  TM=7.803E-01  e=3.656E-24  Escherichia coli

Organism: NCBI:txid1064539

Radius of gyration: 26.13 Å; Cα contacts (8 Å, |Δi|>4): 1023; chains: 2; bounding box: 40×83×54 Å

Secondary structure (DSSP, 8-state):
-EESS---THHHHT--TT-EESS--HHHHHHHHHHHHHHH-TTS-EEEEE-SSHHHHHHHHHHHHHHHHTT---SEEEE--TT-S--HHHHHHHHHTT--EEEEES-HHHHHHHHHHHHHTT--PEEEE-GGG-STHHHHHHGGGGTT-EEEE---GGG-GGGHHHHHHHHHTT----HHHHHHHHHHHHHHHHHHHHTS--HHHHHHHHHH-S-EEETTEEE-B-TTS-B-S---EEEEEETTEEEEE-/-EESS---THHHHT--TT-EESS--HHHHHHHHHHHHHHH-TTS-EEEEE-SSHHHHHHHHHHHHHHHHTT---SEEEE--TT-S--HHHHHHHHHTT--EEEEES-HHHHHHHHHHHHHTT--PEEEE-GGG-STHHHHHHGGGGTT-EEEE---GGG-GGGHHHHHHHHHTT----HHHHHHHHHHHHHHHHHHHHTS--HHHHHHHHHH-S-EEETTEEE-B-TTS-B-S---EEEEEETTEEEEE-

Foldseek 3Di:
DEALDDADPVQLVVPDLQYAYPAYHLLLQLVQVLVCCCPPPPPFAEEEEEQPDPQLVVNSVNNQVSNVVVVHHHLYYYYHHPPDQDDLVVLVVCVVSRHQEYEYRDAQQVVLSVLQNNVVVVHQHAYEYECRNQDLVNCVSNPPSQAFHKYKGAPDLVVPPVQVVVCVVCVVVVHDPGRSVQSVQQSVQLQVVLCVVLVHNPSNSSSVSLQPDPWGQGSSGTFHAHSSNYTPDRHIFMWGDHNSDIDTDD/DEALDDADPVQLVVPDLQYAYPAYHLLLQLVQVLVCCCVPPPPFAEEEEEQPDPQLVVNSVNNQVSNVVVVHHHLYYYYHHPPDQDDLVVLVVCVVSRHQEYEYRDAQQVVLSVLQNNVVVVHQHAYEYECRNQDLSNCVSNPPSQAFHKYKFAPDLVVPPVQVVVCVVCVVVVHDPGRSVQSVQQSVQLQVVLCVVLVHNPSNSSSVSLQPDPWGQGSSGTFHAHSSNYTPDRHIFMWGDHNSDIDTDD

Sequence (500 aa):
MISPTATSPQLTDRGLKNVFRVCGRDDQQGEVAAKLIADRYKGKKVAIVHDKQAYGQGLADDVKRRLNAAGITEAAFTSITAGEKDYSALITRLKSDGVDVLYYGGYDQELGLIARQAADQQFRPQIIGADGIQPQSYWNIAGDTAEGTLFTFSPDPQRNPAAKPVVEALQAKNIRTDGFTLFAYAAVQTYAEAVQKANSAKPDAVAKALRAGPSFDTVVGSLSFDDKGDLKQPGYVFWAWRNGEKVQVDMISPTATSPQLTDRGLKNVFRVCGRDDQQGEVAAKLIADRYKGKKVAIVHDKQAYGQGLADDVKRRLNAAGITEAAFTSITAGEKDYSALITRLKSDGVDVLYYGGYDQELGLIARQAADQQFRPQIIGADGIQPQSYWNIAGDTAEGTLFTFSPDPQRNPAAKPVVEALQAKNIRTDGFTLFAYAAVQTYAEAVQKANSAKPDAVAKALRAGPSFDTVVGSLSFDDKGDLKQPGYVFWAWRNGEKVQVD

pLDDT: mean 92.0, std 7.59, range [65.56, 98.94]

Solvent-accessible surface area (backbone atoms only — not comparable to full-atom values): 25735 Å² total; per-residue (Å²): 89,62,33,35,71,73,28,57,59,65,70,36,70,71,61,49,82,54,42,33,32,69,39,50,42,40,67,55,43,20,50,53,50,27,49,50,47,59,70,74,41,65,92,53,37,33,29,40,35,19,35,72,39,73,69,13,35,52,35,36,53,45,25,49,53,48,29,45,75,70,72,44,76,65,74,37,81,50,69,50,67,73,87,62,88,77,57,58,70,60,43,52,49,43,51,72,69,55,45,42,31,37,38,38,18,40,46,21,69,60,50,12,52,45,37,37,52,24,48,74,68,74,36,80,48,50,41,34,41,36,57,50,41,66,50,70,44,17,37,72,63,16,41,79,56,35,53,64,28,31,26,35,34,64,69,66,32,84,78,27,78,74,17,50,66,56,49,51,55,37,46,75,70,72,37,73,77,46,72,66,40,41,26,33,49,26,33,33,46,46,47,46,51,19,25,60,74,42,53,34,82,47,64,69,48,25,36,48,32,48,50,65,37,72,65,38,82,30,39,71,37,74,41,32,37,39,95,46,23,42,52,68,58,87,45,57,40,44,28,29,32,50,90,86,37,80,42,81,52,133,88,61,33,33,70,73,27,58,60,64,70,36,70,71,62,48,81,53,42,33,33,70,39,48,41,39,68,56,43,19,50,51,51,26,51,48,47,60,69,75,41,65,92,52,36,31,29,40,34,19,35,71,40,73,70,12,34,51,36,36,53,44,24,48,53,49,27,45,74,71,72,43,76,64,74,39,80,52,69,49,67,74,86,62,87,76,58,59,70,61,42,52,50,43,52,74,68,56,45,43,30,37,38,39,18,40,47,21,69,59,49,12,51,45,37,38,53,23,49,75,68,74,37,82,50,50,43,33,40,36,56,50,40,67,50,69,44,16,39,72,63,15,42,78,57,36,53,64,28,32,26,36,35,61,71,66,32,85,78,27,76,74,16,49,67,55,48,51,55,37,46,74,68,71,38,74,78,45,73,67,40,43,26,32,47,26,33,34,45,45,49,45,51,19,25,60,73,42,53,35,81,49,63,68,48,24,37,49,32,47,50,65,38,73,66,38,82,30,39,70,38,75,42,32,37,39,96,45,23,43,52,69,57,90,44,58,40,41,28,29,32,50,88,86,37,80,42,78,53,131